Protein AF-K1YED8-F1 (afdb_monomer)

Solvent-accessible surface area (backbone atoms only — not comparable to full-atom values): 31603 Å² total; per-residue (Å²): 106,69,65,33,80,76,49,30,56,88,67,74,47,59,86,47,102,74,36,35,54,71,64,34,41,72,78,42,77,84,62,56,74,91,81,47,56,68,68,57,48,33,75,75,48,33,64,81,72,64,52,44,44,28,98,55,40,32,49,66,57,31,37,69,78,35,63,65,38,79,78,62,85,39,56,50,62,61,39,48,60,62,41,36,77,73,42,69,62,90,65,47,43,22,80,55,30,27,37,57,57,31,17,72,75,33,78,90,41,36,87,23,52,59,26,41,63,54,29,49,53,44,33,72,74,45,27,59,83,68,50,49,53,36,18,98,49,27,42,41,63,62,50,33,41,48,33,51,70,39,60,78,68,70,53,60,56,69,60,43,35,74,76,44,24,58,83,71,50,49,54,61,39,100,72,43,35,45,63,58,35,61,77,73,48,92,76,65,89,92,57,56,67,67,64,54,44,68,72,36,33,82,86,65,44,53,50,46,29,97,70,46,30,39,54,54,32,31,64,73,75,41,69,90,51,70,89,84,72,53,49,68,59,48,34,76,76,44,27,66,83,71,49,51,54,41,26,63,72,65,63,67,44,88,47,78,65,38,36,16,36,28,24,34,36,62,70,67,55,72,43,35,37,51,46,22,54,45,26,60,69,63,29,53,41,58,53,54,34,40,22,32,10,34,30,47,50,81,49,83,63,54,62,62,50,50,53,52,48,35,72,73,37,90,49,36,44,76,46,77,42,96,53,69,61,50,66,21,44,15,37,42,54,10,51,68,74,46,84,29,62,25,36,31,54,48,59,42,62,23,34,47,32,52,50,31,66,37,54,51,35,50,46,34,58,75,66,64,47,36,30,38,35,33,13,30,30,31,18,45,82,56,62,54,75,48,70,76,48,82,62,76,68,93,48,72,72,56,49,51,29,27,68,75,60,81,48,37,40,35,33,30,36,70,52,41,60,73,61,63,50,43,49,55,92,22,49,73,21,31,65,51,34,37,50,48,51,43,62,75,70,44,90,32,78,42,68,43,97,45,70,31,24,36,43,53,70,44,88,81,34,65,86,72,32,77,87,62,61,73,61,24,47,51,19,37,33,49,30,45,43,50,54,33,50,78,70,71,45,56,61,51,58,39,74,53,94,50,86,65,29,36,48,72,48,68,62,73,73,86,88,59,73,38,72,48,81,41,82,45,87,68,66,74,85,55,47,62,67,49,50,53,48,49,64,74,64,60,86,62,56,69,52,32,40,40,37,38,46,76,76,86,79,91,73,98,69,66,62,55,72,52,64,63,77,73,80,131

Structure (mmCIF, N/CA/C/O backbone):
data_AF-K1YED8-F1
#
_entry.id   AF-K1YED8-F1
#
loop_
_atom_site.group_PDB
_atom_site.id
_atom_site.type_symbol
_atom_site.label_atom_id
_atom_site.label_alt_id
_atom_site.label_comp_id
_atom_site.label_asym_id
_atom_site.label_entity_id
_atom_site.label_seq_id
_atom_site.pdbx_PDB_ins_code
_atom_site.Cartn_x
_atom_site.Cartn_y
_atom_site.Cartn_z
_atom_site.occupancy
_atom_site.B_iso_or_equiv
_atom_site.auth_seq_id
_atom_site.auth_comp_id
_atom_site.auth_asym_id
_atom_site.auth_atom_id
_atom_site.pdbx_PDB_model_num
ATOM 1 N N . MET A 1 1 ? 35.196 6.756 -33.900 1.00 57.25 1 MET A N 1
ATOM 2 C CA . MET A 1 1 ? 36.137 5.788 -33.299 1.00 57.25 1 MET A CA 1
ATOM 3 C C . MET A 1 1 ? 37.532 6.386 -33.154 1.00 57.25 1 MET A C 1
ATOM 5 O O . MET A 1 1 ? 37.884 6.697 -32.031 1.00 57.25 1 MET A O 1
ATOM 9 N N . ASN A 1 2 ? 38.268 6.666 -34.242 1.00 51.34 2 ASN A N 1
ATOM 10 C CA . ASN A 1 2 ? 39.649 7.184 -34.157 1.00 51.34 2 ASN A CA 1
ATOM 11 C C . ASN A 1 2 ? 39.795 8.437 -33.283 1.00 51.34 2 ASN A C 1
ATOM 13 O O . ASN A 1 2 ? 40.637 8.448 -32.404 1.00 51.34 2 ASN A O 1
ATOM 17 N N . HIS A 1 3 ? 38.916 9.435 -33.428 1.00 66.00 3 HIS A N 1
ATOM 18 C CA . HIS A 1 3 ? 38.972 10.650 -32.602 1.00 66.00 3 HIS A CA 1
ATOM 19 C C . HIS A 1 3 ? 38.776 10.395 -31.092 1.00 66.00 3 HIS A C 1
ATOM 21 O O . HIS A 1 3 ? 39.385 11.071 -30.264 1.00 66.00 3 HIS A O 1
ATOM 27 N N . TYR A 1 4 ? 37.954 9.405 -30.724 1.00 69.19 4 TYR A N 1
ATOM 28 C CA . TYR A 1 4 ? 37.778 9.015 -29.324 1.00 69.19 4 TYR A CA 1
ATOM 29 C C . TYR A 1 4 ? 39.034 8.332 -28.780 1.00 69.19 4 TYR A C 1
ATOM 31 O O . TYR A 1 4 ? 39.532 8.722 -27.731 1.00 69.19 4 TYR A O 1
ATOM 39 N N . LEU A 1 5 ? 39.558 7.364 -29.538 1.00 66.81 5 LEU A N 1
ATOM 40 C CA . LEU A 1 5 ? 40.724 6.564 -29.163 1.00 66.81 5 LEU A CA 1
ATOM 41 C C . LEU A 1 5 ? 42.011 7.392 -29.047 1.00 66.81 5 LEU A C 1
ATOM 43 O O . LEU A 1 5 ? 42.904 7.011 -28.307 1.00 66.81 5 LEU A O 1
ATOM 47 N N . THR A 1 6 ? 42.119 8.511 -29.768 1.00 58.16 6 THR A N 1
ATOM 48 C CA . THR A 1 6 ? 43.320 9.360 -29.744 1.00 58.16 6 THR A CA 1
ATOM 49 C C . THR A 1 6 ? 43.237 10.531 -28.769 1.00 58.16 6 THR A C 1
ATOM 51 O O . THR A 1 6 ? 44.269 11.023 -28.335 1.00 58.16 6 THR A O 1
ATOM 54 N N . ILE A 1 7 ? 42.035 11.063 -28.513 1.00 59.84 7 ILE A N 1
ATOM 55 C CA . ILE A 1 7 ? 41.851 12.336 -27.794 1.00 59.84 7 ILE A CA 1
ATOM 56 C C . ILE A 1 7 ? 40.643 12.271 -26.849 1.00 59.84 7 ILE A C 1
ATOM 58 O O . ILE A 1 7 ? 40.724 12.722 -25.715 1.00 59.84 7 ILE A O 1
ATOM 62 N N . GLY A 1 8 ? 39.510 11.723 -27.296 1.00 62.25 8 GLY A N 1
ATOM 63 C CA . GLY A 1 8 ? 38.253 11.774 -26.538 1.00 62.25 8 GLY A CA 1
ATOM 64 C C . GLY A 1 8 ? 38.294 11.115 -25.155 1.00 62.25 8 GLY A C 1
ATOM 65 O O . GLY A 1 8 ? 37.702 11.664 -24.229 1.00 62.25 8 GLY A O 1
ATOM 66 N N . ASP A 1 9 ? 38.997 9.995 -25.002 1.00 65.69 9 ASP A N 1
ATOM 67 C CA . ASP A 1 9 ? 39.117 9.302 -23.712 1.00 65.69 9 ASP A CA 1
ATOM 68 C C . ASP A 1 9 ? 39.920 10.107 -22.677 1.00 65.69 9 ASP A C 1
ATOM 70 O O . ASP A 1 9 ? 39.480 10.256 -21.541 1.00 65.69 9 ASP A O 1
ATOM 74 N N . ALA A 1 10 ? 41.017 10.747 -23.102 1.00 61.88 10 ALA A N 1
ATOM 75 C CA . ALA A 1 10 ? 41.831 11.628 -22.256 1.00 61.88 10 ALA A CA 1
ATOM 76 C C . ALA A 1 10 ? 41.072 12.881 -21.766 1.00 61.88 10 ALA A C 1
ATOM 78 O O . ALA A 1 10 ? 41.482 13.524 -20.805 1.00 61.88 10 ALA A O 1
ATOM 79 N N . TYR A 1 11 ? 39.954 13.224 -22.416 1.00 63.91 11 TYR A N 1
ATOM 80 C CA . TYR A 1 11 ? 39.030 14.283 -21.994 1.00 63.91 11 TYR A CA 1
ATOM 81 C C . TYR A 1 11 ? 37.753 13.739 -21.337 1.00 63.91 11 TYR A C 1
ATOM 83 O O . TYR A 1 11 ? 36.743 14.445 -21.307 1.00 63.91 11 TYR A O 1
ATOM 91 N N . PHE A 1 12 ? 37.765 12.491 -20.857 1.00 64.81 12 PHE A N 1
ATOM 92 C CA . PHE A 1 12 ? 36.636 11.847 -20.175 1.00 64.81 12 PHE A CA 1
ATOM 93 C C . PHE A 1 12 ? 35.335 11.851 -20.995 1.00 64.81 12 PHE A C 1
ATOM 95 O O . PHE A 1 12 ? 34.230 11.899 -20.451 1.00 64.81 12 PHE A O 1
ATOM 102 N N . ARG A 1 13 ? 35.437 11.848 -22.332 1.00 65.31 13 ARG A N 1
ATOM 103 C CA . ARG A 1 13 ? 34.255 11.828 -23.202 1.00 65.31 13 ARG A CA 1
ATOM 104 C C . ARG A 1 13 ? 33.689 10.417 -23.297 1.00 65.31 13 ARG A C 1
ATOM 106 O O . ARG A 1 13 ? 34.261 9.448 -22.820 1.00 65.31 13 ARG A O 1
ATOM 113 N N . THR A 1 14 ? 32.549 10.308 -23.963 1.00 63.00 14 THR A N 1
ATOM 114 C CA . THR A 1 14 ? 31.890 9.040 -24.276 1.00 63.00 14 THR A CA 1
ATOM 115 C C . THR A 1 14 ? 31.883 8.864 -25.806 1.00 63.00 14 THR A C 1
ATOM 117 O O . THR A 1 14 ? 31.544 9.820 -26.511 1.00 63.00 14 THR A O 1
ATOM 120 N N . PRO A 1 15 ? 32.284 7.704 -26.369 1.00 65.38 15 PRO A N 1
ATOM 121 C CA . PRO A 1 15 ? 32.495 7.519 -27.816 1.00 65.38 15 PRO A CA 1
ATOM 122 C C . PRO A 1 15 ? 31.202 7.574 -28.645 1.00 65.38 15 PRO A C 1
ATOM 124 O O . PRO A 1 15 ? 31.254 7.682 -29.873 1.00 65.38 15 PRO A O 1
ATOM 127 N N . GLY A 1 16 ? 30.050 7.474 -27.983 1.00 67.38 16 GLY A N 1
ATOM 128 C CA . GLY A 1 16 ? 28.713 7.519 -28.558 1.00 67.38 16 GLY A CA 1
ATOM 129 C C . GLY A 1 16 ? 27.698 6.874 -27.608 1.00 67.38 16 GLY A C 1
ATOM 130 O O . GLY A 1 16 ? 28.078 6.419 -26.537 1.00 67.38 16 GLY A O 1
ATOM 131 N N . PRO A 1 17 ? 26.422 6.750 -28.005 1.00 66.25 17 PRO A N 1
ATOM 132 C CA . PRO A 1 17 ? 25.366 6.212 -27.139 1.00 66.25 17 PRO A CA 1
ATOM 133 C C . PRO A 1 17 ? 25.531 4.720 -26.795 1.00 66.25 17 PRO A C 1
ATOM 135 O O . PRO A 1 17 ? 24.697 4.155 -26.106 1.00 66.25 17 PRO A O 1
ATOM 138 N N . LEU A 1 18 ? 26.554 4.049 -27.332 1.00 68.56 18 LEU A N 1
ATOM 139 C CA . LEU A 1 18 ? 26.687 2.591 -27.275 1.00 68.56 18 LEU A CA 1
ATOM 140 C C . LEU A 1 18 ? 27.621 2.110 -26.185 1.00 68.56 18 LEU A C 1
ATOM 142 O O . LEU A 1 18 ? 27.596 0.931 -25.856 1.00 68.56 18 LEU A O 1
ATOM 146 N N . PHE A 1 19 ? 28.428 3.007 -25.644 1.00 79.19 19 PHE A N 1
ATOM 147 C CA . PHE A 1 19 ? 29.375 2.708 -24.595 1.00 79.19 19 PHE A CA 1
ATOM 148 C C . PHE A 1 19 ? 29.445 3.931 -23.706 1.00 79.19 19 PHE A C 1
ATOM 150 O O . PHE A 1 19 ? 29.754 4.990 -24.231 1.00 79.19 19 PHE A O 1
ATOM 157 N N . ASP A 1 20 ? 29.138 3.784 -22.424 1.00 81.12 20 ASP A N 1
ATOM 158 C CA . ASP A 1 20 ? 29.258 4.808 -21.395 1.00 81.12 20 ASP A CA 1
ATOM 159 C C . ASP A 1 20 ? 30.537 4.531 -20.603 1.00 81.12 20 ASP A C 1
ATOM 161 O O . ASP A 1 20 ? 30.646 3.513 -19.916 1.00 81.12 20 ASP A O 1
ATOM 165 N N . ARG A 1 21 ? 31.517 5.435 -20.729 1.00 83.56 21 ARG A N 1
ATOM 166 C CA . ARG A 1 21 ? 32.835 5.291 -20.098 1.00 83.56 21 ARG A CA 1
ATOM 167 C C . ARG A 1 21 ? 32.713 5.166 -18.583 1.00 83.56 21 ARG A C 1
ATOM 169 O O . ARG A 1 21 ? 33.316 4.273 -17.997 1.00 83.56 21 ARG A O 1
ATOM 176 N N . ASN A 1 22 ? 31.945 6.059 -17.964 1.00 80.12 22 ASN A N 1
ATOM 177 C CA . ASN A 1 22 ? 31.861 6.148 -16.513 1.00 80.12 22 ASN A CA 1
ATOM 178 C C . ASN A 1 22 ? 31.149 4.921 -15.959 1.00 80.12 22 ASN A C 1
ATOM 180 O O . ASN A 1 22 ? 31.657 4.289 -15.041 1.00 80.12 22 ASN A O 1
ATOM 184 N N . TYR A 1 23 ? 30.024 4.529 -16.554 1.00 81.88 23 TYR A N 1
ATOM 185 C CA . TYR A 1 23 ? 29.321 3.316 -16.146 1.00 81.88 23 TYR A CA 1
ATOM 186 C C . TYR A 1 23 ? 30.180 2.055 -16.306 1.00 81.88 23 TYR A C 1
ATOM 188 O O . TYR A 1 23 ? 30.166 1.172 -15.449 1.00 81.88 23 TYR A O 1
ATOM 196 N N . TYR A 1 24 ? 30.940 1.958 -17.400 1.00 84.50 24 TYR A N 1
ATOM 197 C CA . TYR A 1 24 ? 31.796 0.804 -17.634 1.00 84.50 24 TYR A CA 1
ATOM 198 C C . TYR A 1 24 ? 32.896 0.676 -16.576 1.00 84.50 24 TYR A C 1
ATOM 200 O O . TYR A 1 24 ? 33.102 -0.410 -16.044 1.00 84.50 24 TYR A O 1
ATOM 208 N N . LEU A 1 25 ? 33.548 1.783 -16.217 1.00 84.31 25 LEU A N 1
ATOM 209 C CA . LEU A 1 25 ? 34.614 1.798 -15.211 1.00 84.31 25 LEU A CA 1
ATOM 210 C C . LEU A 1 25 ? 34.145 1.364 -13.822 1.00 84.31 25 LEU A C 1
ATOM 212 O O . LEU A 1 25 ? 34.879 0.683 -13.118 1.00 84.31 25 LEU A O 1
ATOM 216 N N . HIS A 1 26 ? 32.897 1.652 -13.453 1.00 81.38 26 HIS A N 1
ATOM 217 C CA . HIS A 1 26 ? 32.348 1.169 -12.184 1.00 81.38 26 HIS A CA 1
ATOM 218 C C . HIS A 1 26 ? 32.201 -0.359 -12.123 1.00 81.38 26 HIS A C 1
ATOM 220 O O . HIS A 1 26 ? 32.142 -0.916 -11.033 1.00 81.38 26 HIS A O 1
ATOM 226 N N . GLN A 1 27 ? 32.162 -1.049 -13.269 1.00 81.06 27 GLN A N 1
ATOM 227 C CA . GLN A 1 27 ? 32.156 -2.515 -13.317 1.00 81.06 27 GLN A CA 1
ATOM 228 C C . GLN A 1 27 ? 33.568 -3.122 -13.278 1.00 81.06 27 GLN A C 1
ATOM 230 O O . GLN A 1 27 ? 33.704 -4.325 -13.067 1.00 81.06 27 GLN A O 1
ATOM 235 N N . VAL A 1 28 ? 34.611 -2.319 -13.514 1.00 84.38 28 VAL A N 1
ATOM 236 C CA . VAL A 1 28 ? 36.022 -2.738 -13.529 1.00 84.38 28 VAL A CA 1
ATOM 237 C C . VAL A 1 28 ? 36.882 -1.711 -12.781 1.00 84.38 28 VAL A C 1
ATOM 239 O O . VAL A 1 28 ? 37.691 -1.024 -13.403 1.00 84.38 28 VAL A O 1
ATOM 242 N N . PRO A 1 29 ? 36.720 -1.595 -11.447 1.00 79.25 29 PRO A N 1
ATOM 243 C CA . PRO A 1 29 ? 37.412 -0.577 -10.650 1.00 79.25 29 PRO A CA 1
ATOM 244 C C . PRO A 1 29 ? 38.942 -0.718 -10.670 1.00 79.25 29 PRO A C 1
ATOM 246 O O . PRO A 1 29 ? 39.643 0.252 -10.401 1.00 79.25 29 PRO A O 1
ATOM 249 N N . ASP A 1 30 ? 39.455 -1.900 -11.020 1.00 82.56 30 ASP A N 1
ATOM 250 C CA . ASP A 1 30 ? 40.889 -2.198 -11.089 1.00 82.56 30 ASP A CA 1
ATOM 251 C C . ASP A 1 30 ? 41.532 -1.853 -12.450 1.00 82.56 30 ASP A C 1
ATOM 253 O O . ASP A 1 30 ? 42.716 -2.123 -12.655 1.00 82.56 30 ASP A O 1
ATOM 257 N N . LEU A 1 31 ? 40.776 -1.302 -13.412 1.00 82.69 31 LEU A N 1
ATOM 258 C CA . LEU A 1 31 ? 41.320 -0.918 -14.718 1.00 82.69 31 LEU A CA 1
ATOM 259 C C . LEU A 1 31 ? 42.222 0.320 -14.578 1.00 82.69 31 LEU A C 1
ATOM 261 O O . LEU A 1 31 ? 41.756 1.385 -14.176 1.00 82.69 31 LEU A O 1
ATOM 265 N N . ASP A 1 32 ? 43.498 0.206 -14.958 1.00 77.38 32 ASP A N 1
ATOM 266 C CA . ASP A 1 32 ? 44.422 1.345 -14.958 1.00 77.38 32 ASP A CA 1
ATOM 267 C C . ASP A 1 32 ? 44.107 2.294 -16.123 1.00 77.38 32 ASP A C 1
ATOM 269 O O . ASP A 1 32 ? 44.599 2.141 -17.242 1.00 77.38 32 ASP A O 1
ATOM 273 N N . GLU A 1 33 ? 43.291 3.313 -15.849 1.00 69.06 33 GLU A N 1
ATOM 274 C CA . GLU A 1 33 ? 42.874 4.330 -16.824 1.00 69.06 33 GLU A CA 1
ATOM 275 C C . GLU A 1 33 ? 44.040 5.134 -17.428 1.00 69.06 33 GLU A C 1
ATOM 277 O O . GLU A 1 33 ? 43.848 5.836 -18.423 1.00 69.06 33 GLU A O 1
ATOM 282 N N . THR A 1 34 ? 45.240 5.071 -16.838 1.00 61.44 34 THR A N 1
ATOM 283 C CA . THR A 1 34 ? 46.428 5.756 -17.367 1.00 61.44 34 THR A CA 1
ATOM 284 C C . THR A 1 34 ? 47.130 4.957 -18.464 1.00 61.44 34 THR A C 1
ATOM 286 O O . THR A 1 34 ? 47.861 5.540 -19.271 1.00 61.44 34 THR A O 1
ATOM 289 N N . LEU A 1 35 ? 46.880 3.646 -18.527 1.00 61.22 35 LEU A N 1
ATOM 290 C CA . LEU A 1 35 ? 47.499 2.717 -19.474 1.00 61.22 35 LEU A CA 1
ATOM 291 C C . LEU A 1 35 ? 46.484 2.099 -20.445 1.00 61.22 35 LEU A C 1
ATOM 293 O O . LEU A 1 35 ? 46.821 1.883 -21.612 1.00 61.22 35 LEU A O 1
ATOM 297 N N . ASP A 1 36 ? 45.244 1.873 -20.005 1.00 74.19 36 ASP A N 1
ATOM 298 C CA . ASP A 1 36 ? 44.235 1.119 -20.746 1.00 74.19 36 ASP A CA 1
ATOM 299 C C . ASP A 1 36 ? 42.986 1.949 -21.083 1.00 74.19 36 ASP A C 1
ATOM 301 O O . ASP A 1 36 ? 42.290 2.486 -20.222 1.00 74.19 36 ASP A O 1
ATOM 305 N N . ASN A 1 37 ? 42.641 2.001 -22.376 1.00 82.88 37 ASN A N 1
ATOM 306 C CA . ASN A 1 37 ? 41.421 2.661 -22.842 1.00 82.88 37 ASN A CA 1
ATOM 307 C C . ASN A 1 37 ? 40.177 1.795 -22.528 1.00 82.88 37 ASN A C 1
ATOM 309 O O . ASN A 1 37 ? 40.087 0.669 -23.037 1.00 82.88 37 ASN A O 1
ATOM 313 N N . PRO A 1 38 ? 39.157 2.311 -21.812 1.00 84.50 38 PRO A N 1
ATOM 314 C CA . PRO A 1 38 ? 37.995 1.520 -21.389 1.00 84.50 38 PRO A CA 1
ATOM 315 C C . PRO A 1 38 ? 37.193 0.903 -22.545 1.00 84.50 38 PRO A C 1
ATOM 317 O O . PRO A 1 38 ? 36.730 -0.235 -22.453 1.00 84.50 38 PRO A O 1
ATOM 320 N N . LEU A 1 39 ? 37.062 1.614 -23.672 1.00 83.81 39 LEU A N 1
ATOM 321 C CA . LEU A 1 39 ? 36.384 1.089 -24.861 1.00 83.81 39 LEU A CA 1
ATOM 322 C C . LEU A 1 39 ? 37.198 -0.039 -25.510 1.00 83.81 39 LEU A C 1
ATOM 324 O O . LEU A 1 39 ? 36.620 -1.011 -25.998 1.00 83.81 39 LEU A O 1
ATOM 328 N N . VAL A 1 40 ? 38.529 0.074 -25.531 1.00 83.62 40 VAL A N 1
ATOM 329 C CA . VAL A 1 40 ? 39.405 -0.987 -26.049 1.00 83.62 40 VAL A CA 1
ATOM 330 C C . VAL A 1 40 ? 39.310 -2.220 -25.161 1.00 83.62 40 VAL A C 1
ATOM 332 O O . VAL A 1 40 ? 39.059 -3.299 -25.694 1.00 83.62 40 VAL A O 1
ATOM 335 N N . HIS A 1 41 ? 39.409 -2.053 -23.838 1.00 87.81 41 HIS A N 1
ATOM 336 C CA . HIS A 1 41 ? 39.241 -3.139 -22.871 1.00 87.81 41 HIS A CA 1
ATOM 337 C C . HIS A 1 41 ? 37.886 -3.842 -23.038 1.00 87.81 41 HIS A C 1
ATOM 339 O O . HIS A 1 41 ? 37.801 -5.073 -23.053 1.00 87.81 41 HIS A O 1
ATOM 345 N N . TYR A 1 42 ? 36.815 -3.074 -23.250 1.00 86.06 42 TYR A N 1
ATOM 346 C CA . TYR A 1 42 ? 35.503 -3.642 -23.530 1.00 86.06 42 TYR A CA 1
ATOM 347 C C . TYR A 1 42 ? 35.485 -4.516 -24.790 1.00 86.06 42 TYR A C 1
ATOM 349 O O . TYR A 1 42 ? 34.976 -5.639 -24.774 1.00 86.06 42 TYR A O 1
ATOM 357 N N . LEU A 1 43 ? 36.041 -4.011 -25.894 1.00 83.81 43 LEU A N 1
ATOM 358 C CA . LEU A 1 43 ? 36.055 -4.703 -27.182 1.00 83.81 43 LEU A CA 1
ATOM 359 C C . LEU A 1 43 ? 36.996 -5.920 -27.200 1.00 83.81 43 LEU A C 1
ATOM 361 O O . LEU A 1 43 ? 36.736 -6.873 -27.943 1.00 83.81 43 LEU A O 1
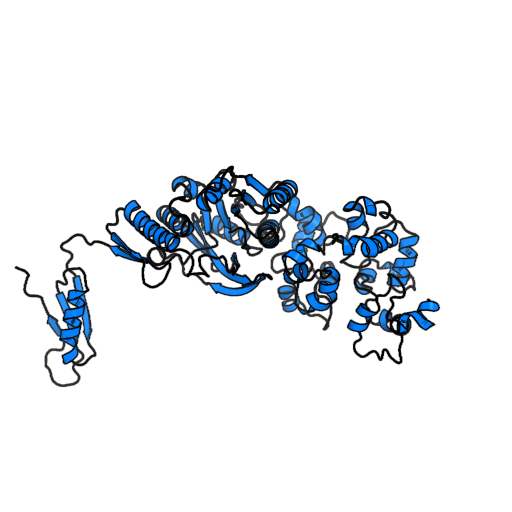ATOM 365 N N . SER A 1 44 ? 38.079 -5.912 -26.424 1.00 84.00 44 SER A N 1
ATOM 366 C CA . SER A 1 44 ? 39.023 -7.032 -26.345 1.00 84.00 44 SER A CA 1
ATOM 367 C C . SER A 1 44 ? 38.560 -8.116 -25.372 1.00 84.00 44 SER A C 1
ATOM 369 O O . SER A 1 44 ? 38.571 -9.289 -25.745 1.00 84.00 44 SER A O 1
ATOM 371 N N . SER A 1 45 ? 38.094 -7.727 -24.184 1.00 83.12 45 SER A N 1
ATOM 372 C CA . SER A 1 45 ? 37.839 -8.642 -23.064 1.00 83.12 45 SER A CA 1
ATOM 373 C C . SER A 1 45 ? 36.436 -8.477 -22.482 1.00 83.12 45 SER A C 1
ATOM 375 O O . SER A 1 45 ? 35.692 -9.452 -22.375 1.00 83.12 45 SER A O 1
ATOM 377 N N . GLY A 1 46 ? 36.029 -7.246 -22.158 1.00 83.62 46 GLY A N 1
ATOM 378 C CA . GLY A 1 46 ? 34.829 -6.993 -21.356 1.00 83.62 46 GLY A CA 1
ATOM 379 C C . GLY A 1 46 ? 33.528 -7.552 -21.934 1.00 83.62 46 GLY A C 1
ATOM 380 O O . GLY A 1 46 ? 32.719 -8.114 -21.197 1.00 83.62 46 GLY A O 1
ATOM 381 N N . ARG A 1 47 ? 33.343 -7.483 -23.257 1.00 80.88 47 ARG A N 1
ATOM 382 C CA . ARG A 1 47 ? 32.158 -8.039 -23.935 1.00 80.88 47 ARG A CA 1
ATOM 383 C C . ARG A 1 47 ? 32.039 -9.562 -23.844 1.00 80.88 47 ARG A C 1
ATOM 385 O O . ARG A 1 47 ? 30.945 -10.086 -24.019 1.00 80.88 47 ARG A O 1
ATOM 392 N N . TYR A 1 48 ? 33.143 -10.265 -23.592 1.00 77.88 48 TYR A N 1
ATOM 393 C CA . TYR A 1 48 ? 33.164 -11.718 -23.393 1.00 77.88 48 TYR A CA 1
ATOM 394 C C . TYR A 1 48 ? 33.035 -12.107 -21.916 1.00 77.88 48 TYR A C 1
ATOM 396 O O . TYR A 1 48 ? 32.756 -13.260 -21.611 1.00 77.88 48 TYR A O 1
ATOM 404 N N . MET A 1 49 ? 33.200 -11.141 -21.009 1.00 78.69 49 MET A N 1
ATOM 405 C CA . MET A 1 49 ? 33.034 -11.302 -19.561 1.00 78.69 49 MET A CA 1
ATOM 406 C C . MET A 1 49 ? 31.605 -10.978 -19.090 1.00 78.69 49 MET A C 1
ATOM 408 O O . MET A 1 49 ? 31.341 -10.990 -17.893 1.00 78.69 49 MET A O 1
ATOM 412 N N . GLY A 1 50 ? 30.687 -10.664 -20.014 1.00 75.62 50 GLY A N 1
ATOM 413 C CA . GLY A 1 50 ? 29.307 -10.277 -19.693 1.00 75.62 50 GLY A CA 1
ATOM 414 C C . GLY A 1 50 ? 29.159 -8.840 -19.180 1.00 75.62 50 GLY A C 1
ATOM 415 O O . GLY A 1 50 ? 28.078 -8.459 -18.737 1.00 75.62 50 GLY A O 1
ATOM 416 N N . LEU A 1 51 ? 30.217 -8.020 -19.253 1.00 83.12 51 LEU A N 1
ATOM 417 C CA . LEU A 1 51 ? 30.157 -6.627 -18.811 1.00 83.12 51 LEU A CA 1
ATOM 418 C C . LEU A 1 51 ? 29.236 -5.806 -19.721 1.00 83.12 51 LEU A C 1
ATOM 420 O O . LEU A 1 51 ? 29.193 -5.988 -20.945 1.00 83.12 51 LEU A O 1
ATOM 424 N N . ARG A 1 52 ? 28.508 -4.864 -19.121 1.00 85.94 52 ARG A N 1
ATOM 425 C CA . ARG A 1 52 ? 27.561 -4.006 -19.832 1.00 85.94 52 ARG A CA 1
ATOM 426 C C . ARG A 1 52 ? 28.283 -2.772 -20.378 1.00 85.94 52 ARG A C 1
ATOM 428 O O . ARG A 1 52 ? 28.963 -2.085 -19.620 1.00 85.94 52 ARG A O 1
ATOM 435 N N . PRO A 1 53 ? 28.134 -2.438 -21.670 1.00 84.12 53 PRO A N 1
ATOM 436 C CA . PRO A 1 53 ? 28.816 -1.285 -22.256 1.00 84.12 53 PRO A CA 1
ATOM 437 C C . PRO A 1 53 ? 28.203 0.045 -21.790 1.00 84.12 53 PRO A C 1
ATOM 439 O O . PRO A 1 53 ? 28.858 1.074 -21.836 1.00 84.12 53 PRO A O 1
ATOM 442 N N . ASN A 1 54 ? 26.926 0.039 -21.405 1.00 80.31 54 ASN A N 1
ATOM 443 C CA . ASN A 1 54 ? 26.156 1.162 -20.888 1.00 80.31 54 ASN A CA 1
ATOM 444 C C . ASN A 1 54 ? 24.964 0.610 -20.087 1.00 80.31 54 ASN A C 1
ATOM 446 O O . ASN A 1 54 ? 24.675 -0.586 -20.142 1.00 80.31 54 ASN A O 1
ATOM 450 N N . LEU A 1 55 ? 24.252 1.495 -19.395 1.00 76.69 55 LEU A N 1
ATOM 451 C CA . LEU A 1 55 ? 23.162 1.172 -18.464 1.00 76.69 55 LEU A CA 1
ATOM 452 C C . LEU A 1 55 ? 22.017 0.355 -19.080 1.00 76.69 55 LEU A C 1
ATOM 454 O O . LEU A 1 55 ? 21.362 -0.433 -18.408 1.00 76.69 55 LEU A O 1
ATOM 458 N N . LEU A 1 56 ? 21.745 0.557 -20.366 1.00 77.31 56 LEU A N 1
ATOM 459 C CA . LEU A 1 56 ? 20.515 0.105 -21.014 1.00 77.31 56 LEU A CA 1
ATOM 460 C C . LEU A 1 56 ? 20.727 -1.039 -22.004 1.00 77.31 56 LEU A C 1
ATOM 462 O O . LEU A 1 56 ? 19.773 -1.448 -22.672 1.00 77.31 56 LEU A O 1
ATOM 466 N N . VAL A 1 57 ? 21.951 -1.549 -22.109 1.00 83.19 57 VAL A N 1
ATOM 467 C CA . VAL A 1 57 ? 22.289 -2.704 -22.937 1.00 83.19 57 VAL A CA 1
ATOM 468 C C . VAL A 1 57 ? 22.791 -3.815 -22.026 1.00 83.19 57 VAL A C 1
ATOM 470 O O . VAL A 1 57 ? 23.852 -3.699 -21.421 1.00 83.19 57 VAL A O 1
ATOM 473 N N . ASP A 1 58 ? 22.023 -4.898 -21.955 1.00 85.94 58 ASP A N 1
ATOM 474 C CA . ASP A 1 58 ? 22.336 -6.094 -21.177 1.00 85.94 58 ASP A CA 1
ATOM 475 C C . ASP A 1 58 ? 22.606 -7.260 -22.150 1.00 85.94 58 ASP A C 1
ATOM 477 O O . ASP A 1 58 ? 21.656 -7.812 -22.717 1.00 85.94 58 ASP A O 1
ATOM 481 N N . PRO A 1 59 ? 23.884 -7.622 -22.396 1.00 84.81 59 PRO A N 1
ATOM 482 C CA . PRO A 1 59 ? 24.245 -8.693 -23.324 1.00 84.81 59 PRO A CA 1
ATOM 483 C C . PRO A 1 59 ? 23.642 -10.056 -22.963 1.00 84.81 59 PRO A C 1
ATOM 485 O O . PRO A 1 59 ? 23.239 -10.792 -23.869 1.00 84.81 59 PRO A O 1
ATOM 488 N N . ASP A 1 60 ? 23.544 -10.374 -21.671 1.00 83.62 60 ASP A N 1
ATOM 489 C CA . ASP A 1 60 ? 23.010 -11.649 -21.184 1.00 83.62 60 ASP A CA 1
ATOM 490 C C . ASP A 1 60 ? 21.498 -11.713 -21.431 1.00 83.62 60 ASP A C 1
ATOM 492 O O . ASP A 1 60 ? 20.990 -12.675 -22.011 1.00 83.62 60 ASP A O 1
ATOM 496 N N . TYR A 1 61 ? 20.773 -10.650 -21.069 1.00 84.56 61 TYR A N 1
ATOM 497 C CA . TYR A 1 61 ? 19.341 -10.532 -21.355 1.00 84.56 61 TYR A CA 1
ATOM 498 C C . TYR A 1 61 ? 19.050 -10.549 -22.861 1.00 84.56 61 TYR A C 1
ATOM 500 O O . TYR A 1 61 ? 18.123 -11.225 -23.318 1.00 84.56 61 TYR A O 1
ATOM 508 N N . TYR A 1 62 ? 19.834 -9.810 -23.652 1.00 85.19 62 TYR A N 1
ATOM 509 C CA . TYR A 1 62 ? 19.626 -9.730 -25.093 1.00 85.19 62 TYR A CA 1
ATOM 510 C C . TYR A 1 62 ? 19.853 -11.086 -25.765 1.00 85.19 62 TYR A C 1
ATOM 512 O O . TYR A 1 62 ? 19.058 -11.479 -26.614 1.00 85.19 62 TYR A O 1
ATOM 520 N N . SER A 1 63 ? 20.888 -11.825 -25.356 1.00 85.06 63 SER A N 1
ATOM 521 C CA . SER A 1 63 ? 21.172 -13.170 -25.875 1.00 85.06 63 SER A CA 1
ATOM 522 C C . SER A 1 63 ? 20.072 -14.168 -25.526 1.00 85.06 63 SER A C 1
ATOM 524 O O . SER A 1 63 ? 19.702 -14.984 -26.366 1.00 85.06 63 SER A O 1
ATOM 526 N N . LEU A 1 64 ? 19.522 -14.078 -24.312 1.00 80.19 64 LEU A N 1
ATOM 527 C CA . LEU A 1 64 ? 18.428 -14.939 -23.870 1.00 80.19 64 LEU A CA 1
ATOM 528 C C . LEU A 1 64 ? 17.140 -14.692 -24.666 1.00 80.19 64 LEU A C 1
ATOM 530 O O . LEU A 1 64 ? 16.479 -15.633 -25.094 1.00 80.19 64 LEU A O 1
ATOM 534 N N . THR A 1 65 ? 16.786 -13.423 -24.867 1.00 79.12 65 THR A N 1
ATOM 535 C CA . THR A 1 65 ? 15.559 -13.028 -25.580 1.00 79.12 65 THR A CA 1
ATOM 536 C C . THR A 1 65 ? 15.687 -13.108 -27.101 1.00 79.12 65 THR A C 1
ATOM 538 O O . THR A 1 65 ? 14.681 -13.062 -27.804 1.00 79.12 65 THR A O 1
ATOM 541 N N . HIS A 1 66 ? 16.912 -13.260 -27.612 1.00 81.94 66 HIS A N 1
ATOM 542 C CA . HIS A 1 66 ? 17.209 -13.393 -29.036 1.00 81.94 66 HIS A CA 1
ATOM 543 C C . HIS A 1 66 ? 18.172 -14.568 -29.275 1.00 81.94 66 HIS A C 1
ATOM 545 O O . HIS A 1 66 ? 19.347 -14.345 -29.598 1.00 81.94 66 HIS A O 1
ATOM 551 N N . PRO A 1 67 ? 17.704 -15.829 -29.153 1.00 83.00 67 PRO A N 1
ATOM 552 C CA . PRO A 1 67 ? 18.546 -17.018 -29.307 1.00 83.00 67 PRO A CA 1
ATOM 553 C C . PRO A 1 67 ? 19.285 -17.081 -30.650 1.00 83.00 67 PRO A C 1
ATOM 555 O O . PRO A 1 67 ? 20.339 -17.709 -30.764 1.00 83.00 67 PRO A O 1
ATOM 558 N N . GLU A 1 68 ? 18.788 -16.386 -31.681 1.00 84.69 68 GLU A N 1
ATOM 559 C CA . GLU A 1 68 ? 19.453 -16.299 -32.977 1.00 84.69 68 GLU A CA 1
ATOM 560 C C . GLU A 1 68 ? 20.838 -15.628 -32.911 1.00 84.69 68 GLU A C 1
ATOM 562 O O . GLU A 1 68 ? 21.653 -15.845 -33.815 1.00 84.69 68 GLU A O 1
ATOM 567 N N . VAL A 1 69 ? 21.144 -14.870 -31.845 1.00 84.31 69 VAL A N 1
ATOM 568 C CA . VAL A 1 69 ? 22.476 -14.293 -31.584 1.00 84.31 69 VAL A CA 1
ATOM 569 C C . VAL A 1 69 ? 23.547 -15.381 -31.634 1.00 84.31 69 VAL A C 1
ATOM 571 O O . VAL A 1 69 ? 24.552 -15.193 -32.326 1.00 84.31 69 VAL A O 1
ATOM 574 N N . ALA A 1 70 ? 23.295 -16.540 -31.014 1.00 81.12 70 ALA A N 1
ATOM 575 C CA . ALA A 1 70 ? 24.234 -17.663 -30.960 1.00 81.12 70 ALA A CA 1
ATOM 576 C C . ALA A 1 70 ? 24.630 -18.169 -32.360 1.00 81.12 70 ALA A C 1
ATOM 578 O O . ALA A 1 70 ? 25.771 -18.558 -32.597 1.00 81.12 70 ALA A O 1
ATOM 579 N N . SER A 1 71 ? 23.707 -18.096 -33.323 1.00 83.94 71 SER A N 1
ATOM 580 C CA . SER A 1 71 ? 23.938 -18.512 -34.713 1.00 83.94 71 SER A CA 1
ATOM 581 C C . SER A 1 71 ? 24.570 -17.424 -35.599 1.00 83.94 71 SER A C 1
ATOM 583 O O . SER A 1 71 ? 25.019 -17.699 -36.712 1.00 83.94 71 SER A O 1
ATOM 585 N N . SER A 1 72 ? 24.620 -16.172 -35.128 1.00 80.94 72 SER A N 1
ATOM 586 C CA . SER A 1 72 ? 24.932 -14.999 -35.955 1.00 80.94 72 SER A CA 1
ATOM 587 C C . SER A 1 72 ? 26.426 -14.690 -36.120 1.00 80.94 72 SER A C 1
ATOM 589 O O . SER A 1 72 ? 26.778 -13.845 -36.948 1.00 80.94 72 SER A O 1
ATOM 591 N N . LYS A 1 73 ? 27.297 -15.350 -35.337 1.00 81.56 73 LYS A N 1
ATOM 592 C CA . LYS A 1 73 ? 28.733 -15.032 -35.159 1.00 81.56 73 LYS A CA 1
ATOM 593 C C . LYS A 1 73 ? 29.019 -13.598 -34.676 1.00 81.56 73 LYS A C 1
ATOM 595 O O . LYS A 1 73 ? 30.174 -13.179 -34.673 1.00 81.56 73 LYS A O 1
ATOM 600 N N . LEU A 1 74 ? 27.992 -12.828 -34.318 1.00 81.44 74 LEU A N 1
ATOM 601 C CA . LEU A 1 74 ? 28.119 -11.481 -33.770 1.00 81.44 74 LEU A CA 1
ATOM 602 C C . LEU A 1 74 ? 27.979 -11.547 -32.255 1.00 81.44 74 LEU A C 1
ATOM 604 O O . LEU A 1 74 ? 27.173 -12.322 -31.746 1.00 81.44 74 LEU A O 1
ATOM 608 N N . ASP A 1 75 ? 28.712 -10.685 -31.554 1.00 81.38 75 ASP A N 1
ATOM 609 C CA . ASP A 1 75 ? 28.416 -10.426 -30.149 1.00 81.38 75 ASP A CA 1
ATOM 610 C C . ASP A 1 75 ? 27.015 -9.780 -30.005 1.00 81.38 75 ASP A C 1
ATOM 612 O O . ASP A 1 75 ? 26.506 -9.191 -30.971 1.00 81.38 75 ASP A O 1
ATOM 616 N N . PRO A 1 76 ? 26.375 -9.878 -28.826 1.00 81.50 76 PRO A N 1
ATOM 617 C CA . PRO A 1 76 ? 24.993 -9.433 -28.607 1.00 81.50 76 PRO A CA 1
ATOM 618 C C . PRO A 1 76 ? 24.734 -7.981 -29.033 1.00 81.50 76 PRO A C 1
ATOM 620 O O . PRO A 1 76 ? 23.709 -7.674 -29.644 1.00 81.50 76 PRO A O 1
ATOM 623 N N . ILE A 1 77 ? 25.698 -7.091 -28.800 1.00 79.06 77 ILE A N 1
ATOM 624 C CA . ILE A 1 77 ? 25.605 -5.665 -29.129 1.00 79.06 77 ILE A CA 1
ATOM 625 C C . ILE A 1 77 ? 25.697 -5.471 -30.633 1.00 79.06 77 ILE A C 1
ATOM 627 O O . ILE A 1 77 ? 24.825 -4.850 -31.243 1.00 79.06 77 ILE A O 1
ATOM 631 N N . SER A 1 78 ? 26.728 -6.038 -31.258 1.00 79.31 78 SER A N 1
ATOM 632 C CA . SER A 1 78 ? 26.896 -6.009 -32.710 1.00 79.31 78 SER A CA 1
ATOM 633 C C . SER A 1 78 ? 25.672 -6.592 -33.424 1.00 79.31 78 SER A C 1
ATOM 635 O O . SER A 1 78 ? 25.240 -6.072 -34.460 1.00 79.31 78 SER A O 1
ATOM 637 N N . HIS A 1 79 ? 25.077 -7.644 -32.854 1.00 82.94 79 HIS A N 1
ATOM 638 C CA . HIS A 1 79 ? 23.837 -8.232 -33.339 1.00 82.94 79 HIS A CA 1
ATOM 639 C C . HIS A 1 79 ? 22.659 -7.258 -33.217 1.00 82.94 79 HIS A C 1
ATOM 641 O O . HIS A 1 79 ? 21.983 -7.015 -34.222 1.00 82.94 79 HIS A O 1
ATOM 647 N N . PHE A 1 80 ? 22.448 -6.657 -32.040 1.00 80.44 80 PHE A N 1
ATOM 648 C CA . PHE A 1 80 ? 21.445 -5.613 -31.816 1.00 80.44 80 PHE A CA 1
ATOM 649 C C . PHE A 1 80 ? 21.563 -4.490 -32.847 1.00 80.44 80 PHE A C 1
ATOM 651 O O . PHE A 1 80 ? 20.612 -4.233 -33.581 1.00 80.44 80 PHE A O 1
ATOM 658 N N . PHE A 1 81 ? 22.744 -3.903 -33.040 1.00 76.62 81 PHE A N 1
ATOM 659 C CA . PHE A 1 81 ? 22.906 -2.813 -34.008 1.00 76.62 81 PHE A CA 1
ATOM 660 C C . PHE A 1 81 ? 22.628 -3.223 -35.449 1.00 76.62 81 PHE A C 1
ATOM 662 O O . PHE A 1 81 ? 21.931 -2.518 -36.186 1.00 76.62 81 PHE A O 1
ATOM 669 N N . LYS A 1 82 ? 23.184 -4.357 -35.884 1.00 79.00 82 LYS A N 1
ATOM 670 C CA . LYS A 1 82 ? 23.087 -4.777 -37.285 1.00 79.00 82 LYS A CA 1
ATOM 671 C C . LYS A 1 82 ? 21.676 -5.230 -37.649 1.00 79.00 82 LYS A C 1
ATOM 673 O O . LYS A 1 82 ? 21.260 -5.032 -38.793 1.00 79.00 82 LYS A O 1
ATOM 678 N N . LYS A 1 83 ? 20.955 -5.853 -36.713 1.00 78.31 83 LYS A N 1
ATOM 679 C CA . LYS A 1 83 ? 19.606 -6.379 -36.949 1.00 78.31 83 LYS A CA 1
ATOM 680 C C . LYS A 1 83 ? 18.515 -5.356 -36.678 1.00 78.31 83 LYS A C 1
ATOM 682 O O . LYS A 1 83 ? 17.596 -5.301 -37.489 1.00 78.31 83 LYS A O 1
ATOM 687 N N . SER A 1 84 ? 18.644 -4.504 -35.661 1.00 75.50 84 SER A N 1
ATOM 688 C CA . SER A 1 84 ? 17.663 -3.443 -35.382 1.00 75.50 84 SER A CA 1
ATOM 689 C C . SER A 1 84 ? 17.577 -2.397 -36.499 1.00 75.50 84 SER A C 1
ATOM 691 O O . SER A 1 84 ? 16.552 -1.751 -36.643 1.00 75.50 84 SER A O 1
ATOM 693 N N . ARG A 1 85 ? 18.609 -2.266 -37.352 1.00 68.00 85 ARG A N 1
ATOM 694 C CA . ARG A 1 85 ? 18.557 -1.440 -38.579 1.00 68.00 85 ARG A CA 1
ATOM 695 C C . ARG A 1 85 ? 17.898 -2.120 -39.783 1.00 68.00 85 ARG A C 1
ATOM 697 O O . ARG A 1 85 ? 17.574 -1.443 -40.752 1.00 68.00 85 ARG A O 1
ATOM 704 N N . LYS A 1 86 ? 17.808 -3.454 -39.785 1.00 60.28 86 LYS A N 1
ATOM 705 C CA . LYS A 1 86 ? 17.389 -4.252 -40.954 1.00 60.28 86 LYS A CA 1
ATOM 706 C C . LYS A 1 86 ? 16.021 -4.911 -40.787 1.00 60.28 86 LYS A C 1
ATOM 708 O O . LYS A 1 86 ? 15.365 -5.148 -41.792 1.00 60.28 86 LYS A O 1
ATOM 713 N N . ASN A 1 87 ? 15.613 -5.221 -39.558 1.00 56.66 87 ASN A N 1
ATOM 714 C CA . ASN A 1 87 ? 14.352 -5.883 -39.243 1.00 56.66 87 ASN A CA 1
ATOM 715 C C . ASN A 1 87 ? 13.526 -5.019 -38.289 1.00 56.66 87 ASN A C 1
ATOM 717 O O . ASN A 1 87 ? 13.993 -4.681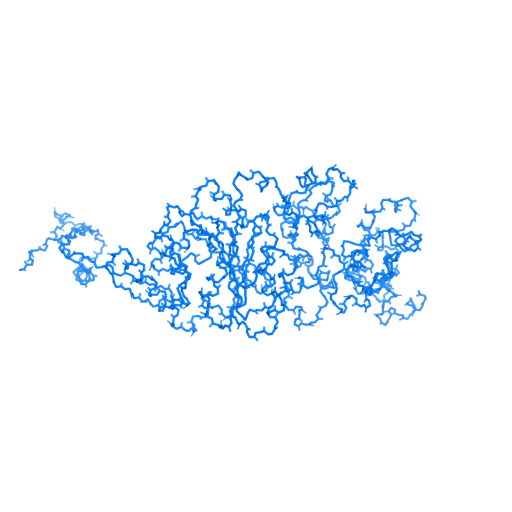 -37.207 1.00 56.66 87 ASN A O 1
ATOM 721 N N . LYS A 1 88 ? 12.277 -4.753 -38.680 1.00 56.00 88 LYS A N 1
ATOM 722 C CA . LYS A 1 88 ? 11.288 -3.904 -37.992 1.00 56.00 88 LYS A CA 1
ATOM 723 C C . LYS A 1 88 ? 10.657 -4.527 -36.732 1.00 56.00 88 LYS A C 1
ATOM 725 O O . LYS A 1 88 ? 9.615 -4.079 -36.272 1.00 56.00 88 LYS A O 1
ATOM 730 N N . TYR A 1 89 ? 11.224 -5.608 -36.199 1.00 55.59 89 TYR A N 1
ATOM 731 C CA . TYR A 1 89 ? 10.636 -6.326 -35.063 1.00 55.59 89 TYR A CA 1
ATOM 732 C C . TYR A 1 89 ? 11.271 -5.885 -33.741 1.00 55.59 89 TYR A C 1
ATOM 734 O O . TYR A 1 89 ? 12.469 -5.608 -33.701 1.00 55.59 89 TYR A O 1
ATOM 742 N N . ASN A 1 90 ? 10.451 -5.822 -32.682 1.00 63.03 90 ASN A N 1
ATOM 743 C CA . ASN A 1 90 ? 10.812 -5.358 -31.339 1.00 63.03 90 ASN A CA 1
ATOM 744 C C . ASN A 1 90 ? 12.083 -6.041 -30.823 1.00 63.03 90 ASN A C 1
ATOM 746 O O . ASN A 1 90 ? 12.085 -7.252 -30.623 1.00 63.03 90 ASN A O 1
ATOM 750 N N . ARG A 1 91 ? 13.145 -5.271 -30.586 1.00 76.38 91 ARG A N 1
ATOM 751 C CA . ARG A 1 91 ? 14.390 -5.764 -29.987 1.00 76.38 91 ARG A CA 1
ATOM 752 C C . ARG A 1 91 ? 14.693 -4.912 -28.765 1.00 76.38 91 ARG A C 1
ATOM 754 O O . ARG A 1 91 ? 15.254 -3.830 -28.900 1.00 76.38 91 ARG A O 1
ATOM 761 N N . SER A 1 92 ? 14.288 -5.370 -27.585 1.00 84.81 92 SER A N 1
ATOM 762 C CA . SER A 1 92 ? 14.630 -4.702 -26.324 1.00 84.81 92 SER A CA 1
ATOM 763 C C . SER A 1 92 ? 16.092 -4.992 -25.965 1.00 84.81 92 SER A C 1
ATOM 765 O O . SER A 1 92 ? 16.433 -6.164 -25.807 1.00 84.81 92 SER A O 1
ATOM 767 N N . PRO A 1 93 ? 16.962 -3.974 -25.826 1.00 84.75 93 PRO A N 1
ATOM 768 C CA . PRO A 1 93 ? 18.373 -4.177 -25.481 1.00 84.75 93 PRO A CA 1
ATOM 769 C C . PRO A 1 93 ? 18.597 -4.551 -24.007 1.00 84.75 93 PRO A C 1
ATOM 771 O O . PRO A 1 93 ? 19.667 -5.038 -23.655 1.00 84.75 93 PRO A O 1
ATOM 774 N N . SER A 1 94 ? 17.605 -4.321 -23.147 1.00 86.88 94 SER A N 1
ATOM 775 C CA . SER A 1 94 ? 17.604 -4.684 -21.727 1.00 86.88 94 SER A CA 1
ATOM 776 C C . SER A 1 94 ? 16.162 -4.777 -21.210 1.00 86.88 94 SER A C 1
ATOM 778 O O . SER A 1 94 ? 15.235 -4.354 -21.912 1.00 86.88 94 SER A O 1
ATOM 780 N N . PRO A 1 95 ? 15.943 -5.267 -19.975 1.00 87.38 95 PRO A N 1
ATOM 781 C CA . PRO A 1 95 ? 14.653 -5.140 -19.299 1.00 87.38 95 PRO A CA 1
ATOM 782 C C . PRO A 1 95 ? 14.169 -3.697 -19.149 1.00 87.38 95 PRO A C 1
ATOM 784 O O . PRO A 1 95 ? 12.969 -3.442 -19.094 1.00 87.38 95 PRO A O 1
ATOM 787 N N . TYR A 1 96 ? 15.117 -2.764 -19.067 1.00 90.69 96 TYR A N 1
ATOM 788 C CA . TYR A 1 96 ? 14.879 -1.396 -18.632 1.00 90.69 96 TYR A CA 1
ATOM 789 C C . TYR A 1 96 ? 14.521 -0.454 -19.781 1.00 90.69 96 TYR A C 1
ATOM 791 O O . TYR A 1 96 ? 14.016 0.629 -19.512 1.00 90.69 96 TYR A O 1
ATOM 799 N N . PHE A 1 97 ? 14.684 -0.867 -21.045 1.00 91.19 97 PHE A N 1
ATOM 800 C CA . PHE A 1 97 ? 14.235 -0.110 -22.217 1.00 91.19 97 PHE A CA 1
ATOM 801 C C . PHE A 1 97 ? 13.488 -1.003 -23.220 1.00 91.19 97 PHE A C 1
ATOM 803 O O . PHE A 1 97 ? 14.052 -1.937 -23.793 1.00 91.19 97 PHE A O 1
ATOM 810 N N . ASP A 1 98 ? 12.214 -0.692 -23.469 1.00 90.25 98 ASP A N 1
ATOM 811 C CA . ASP A 1 98 ? 11.368 -1.368 -24.461 1.00 90.25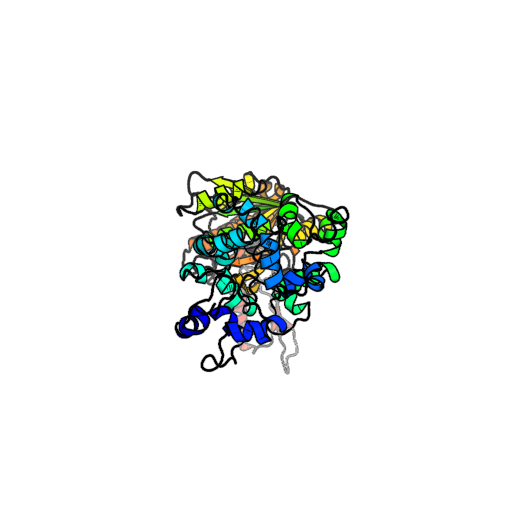 98 ASP A CA 1
ATOM 812 C C . ASP A 1 98 ? 10.967 -0.350 -25.547 1.00 90.25 98 ASP A C 1
ATOM 814 O O . ASP A 1 98 ? 10.104 0.498 -25.301 1.00 90.25 98 ASP A O 1
ATOM 818 N N . PRO A 1 99 ? 11.587 -0.402 -26.747 1.00 89.88 99 PRO A N 1
ATOM 819 C CA . PRO A 1 99 ? 11.342 0.568 -27.812 1.00 89.88 99 PRO A CA 1
ATOM 820 C C . PRO A 1 99 ? 9.864 0.692 -28.192 1.00 89.88 99 PRO A C 1
ATOM 822 O O . PRO A 1 99 ? 9.358 1.798 -28.365 1.00 89.88 99 PRO A O 1
ATOM 825 N N . GLN A 1 100 ? 9.141 -0.428 -28.282 1.00 89.12 100 GLN A N 1
ATOM 826 C CA . GLN A 1 100 ? 7.724 -0.405 -28.643 1.00 89.12 100 GLN A CA 1
ATOM 827 C C . GLN A 1 100 ? 6.847 0.136 -27.522 1.00 89.12 100 GLN A C 1
ATOM 829 O O . GLN A 1 100 ? 5.851 0.807 -27.792 1.00 89.12 100 GLN A O 1
ATOM 834 N N . PHE A 1 101 ? 7.160 -0.179 -26.266 1.00 91.50 101 PHE A N 1
ATOM 835 C CA . PHE A 1 101 ? 6.489 0.446 -25.129 1.00 91.50 101 PHE A CA 1
ATOM 836 C C . PHE A 1 101 ? 6.694 1.965 -25.154 1.00 91.50 101 PHE A C 1
ATOM 838 O O . PHE A 1 101 ? 5.722 2.718 -25.132 1.00 91.50 101 PHE A O 1
ATOM 845 N N . TYR A 1 102 ? 7.946 2.404 -25.281 1.00 93.69 102 TYR A N 1
ATOM 846 C CA . TYR A 1 102 ? 8.321 3.812 -25.260 1.00 93.69 102 TYR A CA 1
ATOM 847 C C . TYR A 1 102 ? 7.667 4.599 -26.407 1.00 93.69 102 TYR A C 1
ATOM 849 O O . TYR A 1 102 ? 7.006 5.608 -26.169 1.00 93.69 102 TYR A O 1
ATOM 857 N N . CYS A 1 103 ? 7.751 4.102 -27.644 1.00 93.38 103 CYS A N 1
ATOM 858 C CA . CYS A 1 103 ? 7.148 4.753 -28.811 1.00 93.38 103 CYS A CA 1
ATOM 859 C C . CYS A 1 103 ? 5.613 4.769 -28.783 1.00 93.38 103 CYS A C 1
ATOM 861 O O . CYS A 1 103 ? 5.016 5.690 -29.331 1.00 93.38 103 CYS A O 1
ATOM 863 N N . ARG A 1 104 ? 4.959 3.777 -28.158 1.00 93.00 104 ARG A N 1
ATOM 864 C CA . ARG A 1 104 ? 3.497 3.794 -27.964 1.00 93.00 104 ARG A CA 1
ATOM 865 C C . ARG A 1 104 ? 3.070 4.799 -26.900 1.00 93.00 104 ARG A C 1
ATOM 867 O O . ARG A 1 104 ? 2.016 5.407 -27.039 1.00 93.00 104 ARG A O 1
ATOM 874 N N . LYS A 1 105 ? 3.869 4.949 -25.841 1.00 93.50 105 LYS A N 1
ATOM 875 C CA . LYS A 1 105 ? 3.567 5.850 -24.726 1.00 93.50 105 LYS A CA 1
ATOM 876 C C . LYS A 1 105 ? 3.822 7.322 -25.071 1.00 93.50 105 LYS A C 1
ATOM 878 O O . LYS A 1 105 ? 3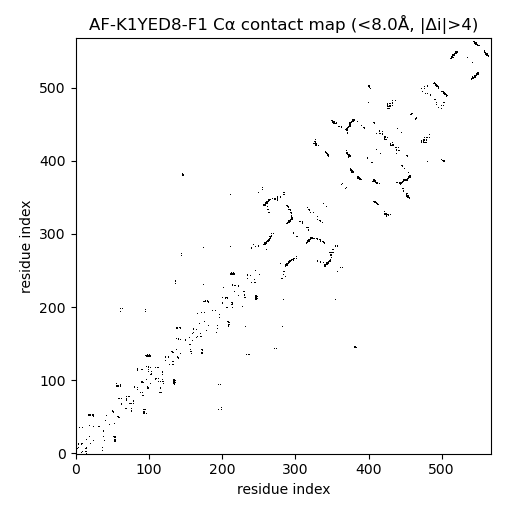.097 8.179 -24.578 1.00 93.50 105 LYS A O 1
ATOM 883 N N . TYR A 1 106 ? 4.816 7.617 -25.912 1.00 95.50 106 TYR A N 1
ATOM 884 C CA . TYR A 1 106 ? 5.252 8.987 -26.206 1.00 95.50 106 TYR A CA 1
ATOM 885 C C . TYR A 1 106 ? 5.058 9.367 -27.686 1.00 95.50 106 TYR A C 1
ATOM 887 O O . TYR A 1 106 ? 5.790 8.861 -28.543 1.00 95.50 106 TYR A O 1
ATOM 895 N N . PRO A 1 107 ? 4.113 10.279 -28.010 1.00 94.75 107 PRO A N 1
ATOM 896 C CA . PRO A 1 107 ? 3.773 10.629 -29.394 1.00 94.75 107 PRO A CA 1
ATOM 897 C C . PRO A 1 107 ? 4.937 11.150 -30.253 1.00 94.75 107 PRO A C 1
ATOM 899 O O . PRO A 1 107 ? 5.044 10.813 -31.428 1.00 94.75 107 PRO A O 1
ATOM 902 N N . ASP A 1 108 ? 5.847 11.936 -29.681 1.00 95.06 108 ASP A N 1
ATOM 903 C CA . ASP A 1 108 ? 7.045 12.470 -30.350 1.00 95.06 108 ASP A CA 1
ATOM 904 C C . ASP A 1 108 ? 8.101 11.391 -30.667 1.00 95.06 108 ASP A C 1
ATOM 906 O O . ASP A 1 108 ? 8.876 11.520 -31.624 1.00 95.06 108 ASP A O 1
ATOM 910 N N . ALA A 1 109 ? 8.093 10.290 -29.911 1.00 93.56 109 ALA A N 1
ATOM 911 C CA . ALA A 1 109 ? 8.915 9.114 -30.162 1.00 93.56 109 ALA A CA 1
ATOM 912 C C . ALA A 1 109 ? 8.259 8.115 -31.135 1.00 93.56 109 ALA A C 1
ATOM 914 O O . ALA A 1 109 ? 8.951 7.230 -31.640 1.00 93.56 109 ALA A O 1
ATOM 915 N N . ALA A 1 110 ? 6.962 8.248 -31.447 1.00 91.44 110 ALA A N 1
ATOM 916 C CA . ALA A 1 110 ? 6.200 7.270 -32.236 1.00 91.44 110 ALA A CA 1
ATOM 917 C C . ALA A 1 110 ? 6.784 7.003 -33.637 1.00 91.44 110 ALA A C 1
ATOM 919 O O . ALA A 1 110 ? 6.702 5.883 -34.149 1.00 91.44 110 ALA A O 1
ATOM 920 N N . ARG A 1 111 ? 7.452 8.002 -34.233 1.00 90.00 111 ARG A N 1
ATOM 921 C CA . ARG A 1 111 ? 8.165 7.875 -35.520 1.00 90.00 111 ARG A CA 1
ATOM 922 C C . ARG A 1 111 ? 9.297 6.840 -35.516 1.00 90.00 111 ARG A C 1
ATOM 924 O O . ARG A 1 111 ? 9.726 6.423 -36.584 1.00 90.00 111 ARG A O 1
ATOM 931 N N . TYR A 1 112 ? 9.775 6.436 -34.338 1.00 89.06 112 TYR A N 1
ATOM 932 C CA . TYR A 1 112 ? 10.819 5.423 -34.164 1.00 89.06 112 TYR A CA 1
ATOM 933 C C . TYR A 1 112 ? 10.262 4.031 -33.826 1.00 89.06 112 TYR A C 1
ATOM 935 O O . TYR A 1 112 ? 11.016 3.153 -33.422 1.00 89.06 112 TYR A O 1
ATOM 943 N N . SER A 1 113 ? 8.955 3.806 -33.984 1.00 84.44 113 SER A N 1
ATOM 944 C CA . SER A 1 113 ? 8.307 2.515 -33.694 1.00 84.44 113 SER A CA 1
ATOM 945 C C . SER A 1 113 ? 8.921 1.324 -34.447 1.00 84.44 113 SER A C 1
ATOM 947 O O . SER A 1 113 ? 9.001 0.233 -33.884 1.00 84.44 113 SER A O 1
ATOM 949 N N . ASP A 1 114 ? 9.419 1.554 -35.666 1.00 83.62 114 ASP A N 1
ATOM 950 C CA . ASP A 1 114 ? 10.148 0.580 -36.495 1.00 83.62 114 ASP A CA 1
ATOM 951 C C . ASP A 1 114 ? 11.690 0.727 -36.401 1.00 83.62 114 ASP A C 1
ATOM 953 O O . ASP A 1 114 ? 12.419 0.025 -37.102 1.00 83.62 114 ASP A O 1
ATOM 957 N N . ASP A 1 115 ? 12.204 1.638 -35.562 1.00 85.12 115 ASP A N 1
ATOM 958 C CA . ASP A 1 115 ? 13.637 1.925 -35.379 1.00 85.12 115 ASP A CA 1
ATOM 959 C C . ASP A 1 115 ? 14.030 1.889 -33.887 1.00 85.12 115 ASP A C 1
ATOM 961 O O . ASP A 1 115 ? 14.094 2.931 -33.221 1.00 85.12 115 ASP A O 1
ATOM 965 N N . PRO A 1 116 ? 14.358 0.698 -33.344 1.00 84.44 116 PRO A N 1
ATOM 966 C CA . PRO A 1 116 ? 14.776 0.549 -31.951 1.00 84.44 116 PRO A CA 1
ATOM 967 C C . PRO A 1 116 ? 15.962 1.435 -31.548 1.00 84.44 116 PRO A C 1
ATOM 969 O O . PRO A 1 116 ? 16.040 1.874 -30.401 1.00 84.44 116 PRO A O 1
ATOM 972 N N . ILE A 1 117 ? 16.887 1.720 -32.473 1.00 83.31 117 ILE A N 1
ATOM 973 C CA . ILE A 1 117 ? 18.069 2.554 -32.199 1.00 83.31 117 ILE A CA 1
ATOM 974 C C . ILE A 1 117 ? 17.679 4.032 -32.171 1.00 83.31 117 ILE A C 1
ATOM 976 O O . ILE A 1 117 ? 18.188 4.785 -31.338 1.00 83.31 117 ILE A O 1
ATOM 980 N N . GLY A 1 118 ? 16.780 4.454 -33.058 1.00 86.44 118 GLY A N 1
ATOM 981 C CA . GLY A 1 118 ? 16.191 5.788 -33.045 1.00 86.44 118 GLY A CA 1
ATOM 982 C C . GLY A 1 118 ? 15.422 6.055 -31.754 1.00 86.44 118 GLY A C 1
ATOM 983 O O . GLY A 1 118 ? 15.665 7.070 -31.102 1.00 86.44 118 GLY A O 1
ATOM 984 N N . ALA A 1 119 ? 14.586 5.104 -31.323 1.00 89.00 119 ALA A N 1
ATOM 985 C CA . ALA A 1 119 ? 13.848 5.178 -30.062 1.00 89.00 119 ALA A CA 1
ATOM 986 C C . ALA A 1 119 ? 14.801 5.277 -28.863 1.00 89.00 119 ALA A C 1
ATOM 988 O O . ALA A 1 119 ? 14.635 6.131 -27.993 1.00 89.00 119 ALA A O 1
ATOM 989 N N . TYR A 1 120 ? 15.845 4.447 -28.855 1.00 85.69 120 TYR A N 1
ATOM 990 C CA . TYR A 1 120 ? 16.894 4.471 -27.841 1.00 85.69 120 TYR A CA 1
ATOM 991 C C . TYR A 1 120 ? 17.631 5.816 -27.793 1.00 85.69 120 TYR A C 1
ATOM 993 O O . TYR A 1 120 ? 17.781 6.428 -26.739 1.00 85.69 120 TYR A O 1
ATOM 1001 N N . THR A 1 121 ? 18.038 6.326 -28.955 1.00 85.94 121 THR A N 1
ATOM 1002 C CA . THR A 1 121 ? 18.721 7.622 -29.068 1.00 85.94 121 THR A CA 1
ATOM 1003 C C . THR A 1 121 ? 17.816 8.768 -28.617 1.00 85.94 121 THR A C 1
ATOM 1005 O O . THR A 1 121 ? 18.288 9.718 -27.995 1.00 85.94 121 THR A O 1
ATOM 1008 N N . HIS A 1 122 ? 16.516 8.684 -28.908 1.00 91.38 122 HIS A N 1
ATOM 1009 C CA . HIS A 1 122 ? 15.526 9.636 -28.419 1.00 91.38 122 HIS A CA 1
ATOM 1010 C C . HIS A 1 122 ? 15.426 9.608 -26.893 1.00 91.38 122 HIS A C 1
ATOM 1012 O O . HIS A 1 122 ? 15.466 10.661 -26.261 1.00 91.38 122 HIS A O 1
ATOM 1018 N N . PHE A 1 123 ? 15.356 8.418 -26.291 1.00 90.75 123 PHE A N 1
ATOM 1019 C CA . PHE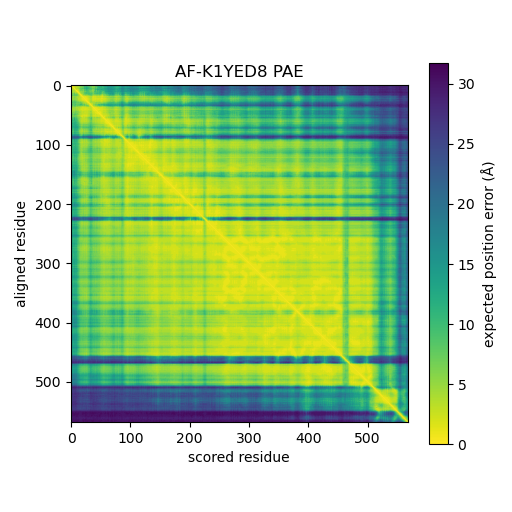 A 1 123 ? 15.326 8.279 -24.839 1.00 90.75 123 PHE A CA 1
ATOM 1020 C C . PHE A 1 123 ? 16.555 8.909 -24.177 1.00 90.75 123 PHE A C 1
ATOM 1022 O O . PHE A 1 123 ? 16.398 9.724 -23.275 1.00 90.75 123 PHE A O 1
ATOM 1029 N N . LEU A 1 124 ? 17.761 8.635 -24.680 1.00 86.00 124 LEU A N 1
ATOM 1030 C CA . LEU A 1 124 ? 18.985 9.222 -24.124 1.00 86.00 124 LEU A CA 1
ATOM 1031 C C . LEU A 1 124 ? 19.040 10.755 -24.234 1.00 86.00 124 LEU A C 1
ATOM 1033 O O . LEU A 1 124 ? 19.637 11.407 -23.386 1.00 86.00 124 LEU A O 1
ATOM 1037 N N . ARG A 1 125 ? 18.458 11.337 -25.289 1.00 86.88 125 ARG A N 1
ATOM 1038 C CA . ARG A 1 125 ? 18.518 12.788 -25.547 1.00 86.88 125 ARG A CA 1
ATOM 1039 C C . ARG A 1 125 ? 17.392 13.586 -24.901 1.00 86.88 125 ARG A C 1
ATOM 1041 O O . ARG A 1 125 ? 17.588 14.759 -24.619 1.00 86.88 125 ARG A O 1
ATOM 1048 N N . VAL A 1 126 ? 16.220 12.973 -24.770 1.00 90.12 126 VAL A N 1
ATOM 1049 C CA . VAL A 1 126 ? 14.969 13.635 -24.371 1.00 90.12 126 VAL A CA 1
ATOM 1050 C C . VAL A 1 126 ? 14.313 12.884 -23.220 1.00 90.12 126 VAL A C 1
ATOM 1052 O O . VAL A 1 126 ? 13.887 13.475 -22.239 1.00 90.12 126 VAL A O 1
ATOM 1055 N N . GLY A 1 127 ? 14.233 11.556 -23.312 1.00 90.81 127 GLY A N 1
ATOM 1056 C CA . GLY A 1 127 ? 13.539 10.747 -22.314 1.00 90.81 127 GLY A CA 1
ATOM 1057 C C . GLY A 1 127 ? 14.132 10.820 -20.909 1.00 90.81 127 GLY A C 1
ATOM 1058 O O . GLY A 1 127 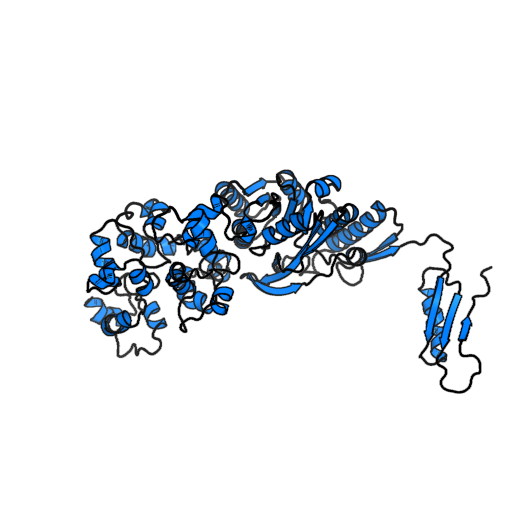? 13.360 10.891 -19.960 1.00 90.81 127 GLY A O 1
ATOM 1059 N N . ILE A 1 128 ? 15.459 10.846 -20.782 1.00 87.25 128 ILE A N 1
ATOM 1060 C CA . ILE A 1 128 ? 16.151 10.987 -19.494 1.00 87.25 128 ILE A CA 1
ATOM 1061 C C . ILE A 1 128 ? 15.825 12.343 -18.850 1.00 87.25 128 ILE A C 1
ATOM 1063 O O . ILE A 1 128 ? 15.351 12.383 -17.717 1.00 87.25 128 ILE A O 1
ATOM 1067 N N . SER A 1 129 ? 15.992 13.452 -19.582 1.00 86.88 129 SER A N 1
ATOM 1068 C CA . SER A 1 129 ? 15.713 14.799 -19.055 1.00 86.88 129 SER A CA 1
ATOM 1069 C C . SER A 1 129 ? 14.245 14.990 -18.675 1.00 86.88 129 SER A C 1
ATOM 1071 O O . SER A 1 129 ? 13.942 15.605 -17.656 1.00 86.88 129 SER A O 1
ATOM 1073 N N . ASP A 1 130 ? 13.341 14.412 -19.464 1.00 90.19 130 ASP A N 1
ATOM 1074 C CA . ASP A 1 130 ? 11.896 14.479 -19.252 1.00 90.19 130 ASP A CA 1
ATOM 1075 C C . ASP A 1 130 ? 11.392 13.426 -18.242 1.00 90.19 130 ASP A C 1
ATOM 1077 O O . ASP A 1 130 ? 10.182 13.291 -18.055 1.00 90.19 130 ASP A O 1
ATOM 1081 N N . LYS A 1 131 ? 12.288 12.639 -17.619 1.00 90.94 131 LYS A N 1
ATOM 1082 C CA . LYS A 1 131 ? 11.955 11.560 -16.666 1.00 90.94 131 LYS A CA 1
ATOM 1083 C C . LYS A 1 131 ? 10.921 10.567 -17.223 1.00 90.94 131 LYS A C 1
ATOM 1085 O O . LYS A 1 131 ? 10.035 10.084 -16.518 1.00 90.94 131 LYS A O 1
ATOM 1090 N N . ARG A 1 132 ? 11.002 10.268 -18.520 1.00 93.50 132 ARG A N 1
ATOM 1091 C CA . ARG A 1 132 ? 10.048 9.399 -19.221 1.00 93.50 132 ARG A CA 1
ATOM 1092 C C . ARG A 1 132 ? 10.254 7.942 -18.847 1.00 93.50 132 ARG A C 1
ATOM 1094 O O . ARG A 1 132 ? 11.384 7.497 -18.735 1.00 93.50 132 ARG A O 1
ATOM 1101 N N . GLN A 1 133 ? 9.167 7.183 -18.762 1.00 94.75 133 GLN A N 1
ATOM 1102 C CA . GLN A 1 133 ? 9.169 5.750 -18.498 1.00 94.75 133 GLN A CA 1
ATOM 1103 C C . GLN A 1 133 ? 9.730 4.966 -19.705 1.00 94.75 133 GLN A C 1
ATOM 1105 O O . GLN A 1 133 ? 9.050 4.878 -20.733 1.00 94.75 133 GLN A O 1
ATOM 1110 N N . PRO A 1 134 ? 10.934 4.372 -19.616 1.00 93.81 134 PRO A N 1
ATOM 1111 C CA . PRO A 1 134 ? 11.551 3.644 -20.729 1.00 93.81 134 PRO A CA 1
ATOM 1112 C C . PRO A 1 134 ? 10.973 2.242 -20.967 1.00 93.81 134 PRO A C 1
ATOM 1114 O O . PRO A 1 134 ? 11.089 1.698 -22.067 1.00 93.81 134 PRO A O 1
ATOM 1117 N N . SER A 1 135 ? 10.370 1.631 -19.948 1.00 93.06 135 SER A N 1
ATOM 1118 C CA . SER A 1 135 ? 9.792 0.289 -20.014 1.00 93.06 135 SER A CA 1
ATOM 1119 C C . SER A 1 135 ? 8.730 0.098 -18.933 1.00 93.06 135 SER A C 1
ATOM 1121 O O . SER A 1 135 ? 8.638 0.869 -17.980 1.00 93.06 135 SER A O 1
ATOM 1123 N N . VAL A 1 136 ? 7.955 -0.982 -19.031 1.00 92.25 136 VAL A N 1
ATOM 1124 C CA . VAL A 1 136 ? 7.018 -1.386 -17.967 1.00 92.25 136 VAL A CA 1
ATOM 1125 C C . VAL A 1 136 ? 7.713 -1.660 -16.625 1.00 92.25 136 VAL A C 1
ATOM 1127 O O . VAL A 1 136 ? 7.085 -1.543 -15.579 1.00 92.25 136 VAL A O 1
ATOM 1130 N N . PHE A 1 137 ? 9.003 -2.000 -16.646 1.00 93.44 137 PHE A N 1
ATOM 1131 C CA . PHE A 1 137 ? 9.753 -2.423 -15.468 1.00 93.44 137 PHE A CA 1
ATOM 1132 C C . PHE A 1 137 ? 10.570 -1.315 -14.808 1.00 93.44 137 PHE A C 1
ATOM 1134 O O . PHE A 1 137 ? 11.252 -1.585 -13.828 1.00 93.44 137 PHE A O 1
ATOM 1141 N N . PHE A 1 138 ? 10.529 -0.091 -15.331 1.00 94.31 138 PHE A N 1
ATOM 1142 C CA . PHE A 1 138 ? 11.175 1.041 -14.682 1.00 94.31 138 PHE A CA 1
ATOM 1143 C C . PHE A 1 138 ? 10.384 2.310 -14.945 1.00 94.31 138 PHE A C 1
ATOM 1145 O O . PHE A 1 138 ? 10.364 2.790 -16.075 1.00 94.31 138 PHE A O 1
ATOM 1152 N N . ASP A 1 139 ? 9.739 2.843 -13.911 1.00 93.62 139 ASP A N 1
ATOM 1153 C CA . ASP A 1 139 ? 9.050 4.132 -13.942 1.00 93.62 139 ASP A CA 1
ATOM 1154 C C . ASP A 1 139 ? 9.830 5.155 -13.099 1.00 93.62 139 ASP A C 1
ATOM 1156 O O . ASP A 1 139 ? 9.827 5.054 -11.869 1.00 93.62 139 ASP A O 1
ATOM 1160 N N . PRO A 1 140 ? 10.494 6.143 -13.733 1.00 92.69 140 PRO A N 1
ATOM 1161 C CA . PRO A 1 140 ? 11.212 7.203 -13.034 1.00 92.69 140 PRO A CA 1
ATOM 1162 C C . PRO A 1 140 ? 10.374 7.938 -11.988 1.00 92.69 140 PRO A C 1
ATOM 1164 O O . PRO A 1 140 ? 10.899 8.258 -10.926 1.00 92.69 140 PRO A O 1
ATOM 1167 N N . ALA A 1 141 ? 9.087 8.192 -12.253 1.00 90.88 141 ALA A N 1
ATOM 1168 C CA . ALA A 1 141 ? 8.224 8.897 -11.307 1.00 90.88 141 ALA A CA 1
ATOM 1169 C C . ALA A 1 141 ? 7.992 8.048 -10.051 1.00 90.88 141 ALA A C 1
ATOM 1171 O O . ALA A 1 141 ? 8.183 8.519 -8.933 1.00 90.88 141 ALA A O 1
ATOM 1172 N N . TRP A 1 142 ? 7.682 6.763 -10.238 1.00 91.94 142 TRP A N 1
ATOM 1173 C CA . TRP A 1 142 ? 7.554 5.809 -9.137 1.00 91.94 142 TRP A CA 1
ATOM 1174 C C . TRP A 1 142 ? 8.852 5.666 -8.328 1.00 91.94 142 TRP A C 1
ATOM 1176 O O . TRP A 1 142 ? 8.820 5.667 -7.099 1.00 91.94 142 TRP A O 1
ATOM 1186 N N . TYR A 1 143 ? 9.999 5.581 -9.006 1.00 92.81 143 TYR A N 1
ATOM 1187 C CA . TYR A 1 143 ? 11.296 5.432 -8.346 1.00 92.81 143 TYR A CA 1
ATOM 1188 C C . TYR A 1 143 ? 11.664 6.667 -7.505 1.00 92.81 143 TYR A C 1
ATOM 1190 O O . TYR A 1 143 ? 12.204 6.538 -6.402 1.00 92.81 143 TYR A O 1
ATOM 1198 N N . LEU A 1 144 ? 11.342 7.865 -8.006 1.00 91.25 144 LEU A N 1
ATOM 1199 C CA . LEU A 1 144 ? 11.536 9.130 -7.293 1.00 91.25 144 LEU A CA 1
ATOM 1200 C C . LEU A 1 144 ? 10.611 9.251 -6.075 1.00 91.25 144 LEU A C 1
ATOM 1202 O O . LEU A 1 144 ? 11.079 9.672 -5.019 1.00 91.25 144 LEU A O 1
ATOM 1206 N N . ASP A 1 145 ? 9.353 8.812 -6.177 1.00 90.31 145 ASP A N 1
ATOM 1207 C CA . ASP A 1 145 ? 8.420 8.792 -5.038 1.00 90.31 145 ASP A CA 1
ATOM 1208 C C . ASP A 1 145 ? 8.918 7.886 -3.893 1.00 90.31 145 ASP A C 1
ATOM 1210 O O . ASP A 1 145 ? 8.644 8.147 -2.721 1.00 90.31 145 ASP A O 1
ATOM 1214 N N . LYS A 1 146 ? 9.679 6.831 -4.219 1.00 87.31 146 LYS A N 1
ATOM 1215 C CA . LYS A 1 146 ? 10.330 5.925 -3.254 1.00 87.31 146 LYS A CA 1
ATOM 1216 C C . LYS A 1 146 ? 11.725 6.373 -2.822 1.00 87.31 146 LYS A C 1
ATOM 1218 O O . LYS A 1 146 ? 12.310 5.785 -1.915 1.00 87.31 146 LYS A O 1
ATOM 1223 N N . THR A 1 147 ? 12.272 7.411 -3.448 1.00 86.12 147 THR A N 1
ATOM 1224 C CA . THR A 1 147 ? 13.588 7.950 -3.091 1.00 86.12 147 THR A CA 1
ATOM 1225 C C . THR A 1 147 ? 13.570 9.484 -3.107 1.00 86.12 147 THR A C 1
ATOM 1227 O O . THR A 1 147 ? 14.222 10.099 -3.958 1.00 86.12 147 THR A O 1
ATOM 1230 N N . PRO A 1 148 ? 12.859 10.132 -2.158 1.00 79.31 148 PRO A N 1
ATOM 1231 C CA . PRO A 1 148 ? 12.607 11.577 -2.200 1.00 79.31 148 PRO A CA 1
ATOM 1232 C C . PRO A 1 148 ? 13.877 12.441 -2.243 1.00 79.31 148 PRO A C 1
ATOM 1234 O O . PRO A 1 148 ? 13.876 13.524 -2.829 1.00 79.31 148 PRO A O 1
ATOM 1237 N N . ILE A 1 149 ? 14.989 11.953 -1.680 1.00 82.12 149 ILE A N 1
ATOM 1238 C CA . ILE A 1 149 ? 16.280 12.654 -1.705 1.00 82.12 149 ILE A CA 1
ATOM 1239 C C . ILE A 1 149 ? 16.800 12.882 -3.135 1.00 82.12 149 ILE A C 1
ATOM 1241 O O . ILE A 1 149 ? 17.386 13.927 -3.415 1.00 82.12 149 ILE A O 1
ATOM 1245 N N . LEU A 1 150 ? 16.522 11.967 -4.071 1.00 83.62 150 LEU A N 1
ATOM 1246 C CA . LEU A 1 150 ? 16.931 12.117 -5.473 1.00 83.62 150 LEU A CA 1
ATOM 1247 C C . LEU A 1 150 ? 16.153 13.215 -6.172 1.00 83.62 150 LEU A C 1
ATOM 1249 O O . LEU A 1 150 ? 16.713 13.945 -6.987 1.00 83.62 150 LEU A O 1
ATOM 1253 N N . HIS A 1 151 ? 14.875 13.354 -5.818 1.00 76.81 151 HIS A N 1
ATOM 1254 C CA . HIS A 1 151 ? 14.053 14.436 -6.327 1.00 76.81 151 HIS A CA 1
ATOM 1255 C C . HIS A 1 151 ? 14.631 15.795 -5.912 1.00 76.81 151 HIS A C 1
ATOM 1257 O O . HIS A 1 151 ? 14.780 16.677 -6.755 1.00 76.81 151 HIS A O 1
ATOM 1263 N N . ALA A 1 152 ? 15.035 15.934 -4.644 1.00 76.94 152 ALA A N 1
ATOM 1264 C CA . ALA A 1 152 ? 15.613 17.168 -4.113 1.00 76.94 152 ALA A CA 1
ATOM 1265 C C . ALA A 1 152 ? 16.965 17.535 -4.754 1.00 76.94 152 ALA A C 1
ATOM 1267 O O . ALA A 1 152 ? 17.268 18.714 -4.918 1.00 76.94 152 ALA A O 1
ATOM 1268 N N . GLN A 1 153 ? 17.768 16.536 -5.133 1.00 83.31 153 GLN A N 1
ATOM 1269 C CA . GLN A 1 153 ? 19.091 16.737 -5.737 1.00 83.31 153 GLN A CA 1
ATOM 1270 C C . GLN A 1 153 ? 19.072 16.790 -7.273 1.00 83.31 153 GLN A C 1
ATOM 1272 O O . GLN A 1 153 ? 20.107 17.031 -7.889 1.00 83.31 153 GLN A O 1
ATOM 1277 N N . GLY A 1 154 ? 17.916 16.560 -7.906 1.00 80.06 154 GLY A N 1
ATOM 1278 C CA . GLY A 1 154 ? 17.795 16.533 -9.365 1.00 80.06 154 GLY A CA 1
ATOM 1279 C C . GLY A 1 154 ? 18.583 15.398 -10.027 1.00 80.06 154 GLY A C 1
ATOM 1280 O O . GLY A 1 154 ? 18.977 15.529 -11.185 1.00 80.06 154 GLY A O 1
ATOM 1281 N N . LEU A 1 155 ? 18.835 14.303 -9.302 1.00 82.50 155 LEU A N 1
ATOM 1282 C CA . LEU A 1 155 ? 19.586 13.162 -9.821 1.00 82.50 155 LEU A CA 1
ATOM 1283 C C . LEU A 1 155 ? 18.721 12.309 -10.750 1.00 82.50 155 LEU A C 1
ATOM 1285 O O . LEU A 1 155 ? 17.524 12.119 -10.521 1.00 82.50 155 LEU A O 1
ATOM 1289 N N . ASP A 1 156 ? 19.350 11.773 -11.794 1.00 86.81 156 ASP A N 1
ATOM 1290 C CA . ASP A 1 156 ? 18.679 10.891 -12.739 1.00 86.81 156 ASP A CA 1
ATOM 1291 C C . ASP A 1 156 ? 18.378 9.522 -12.088 1.00 86.81 156 ASP A C 1
ATOM 1293 O O . ASP A 1 156 ? 19.302 8.845 -11.621 1.00 86.81 156 ASP A O 1
ATOM 1297 N N . PRO A 1 157 ? 17.102 9.093 -12.035 1.00 91.56 157 PRO A N 1
ATOM 1298 C CA . PRO A 1 157 ? 16.710 7.895 -11.303 1.00 91.56 157 PRO A CA 1
ATOM 1299 C C . PRO A 1 157 ? 17.223 6.605 -11.943 1.00 91.56 157 PRO A C 1
ATOM 1301 O O . PRO A 1 157 ? 17.539 5.668 -11.210 1.00 91.56 157 PRO A O 1
ATOM 1304 N N . ILE A 1 158 ? 17.336 6.533 -13.277 1.00 89.38 158 ILE A N 1
ATOM 1305 C CA . ILE A 1 158 ? 17.829 5.314 -13.930 1.00 89.38 158 ILE A CA 1
ATOM 1306 C C . ILE A 1 158 ? 19.333 5.140 -13.708 1.00 89.38 158 ILE A C 1
ATOM 1308 O O . ILE A 1 158 ? 19.762 4.050 -13.336 1.00 89.38 158 ILE A O 1
ATOM 1312 N N . ASN A 1 159 ? 20.117 6.215 -13.808 1.00 87.00 159 ASN A N 1
ATOM 1313 C CA . ASN A 1 159 ? 21.524 6.229 -13.421 1.00 87.00 159 ASN A CA 1
ATOM 1314 C C . ASN A 1 159 ? 21.669 5.827 -11.954 1.00 87.00 159 ASN A C 1
ATOM 1316 O O . ASN A 1 159 ? 22.403 4.892 -11.648 1.00 87.00 159 ASN A O 1
ATOM 1320 N N . HIS A 1 160 ? 20.931 6.471 -11.044 1.00 90.44 160 HIS A N 1
ATOM 1321 C CA . HIS A 1 160 ? 21.003 6.138 -9.624 1.00 90.44 160 HIS A CA 1
ATOM 1322 C C . HIS A 1 160 ? 20.706 4.659 -9.361 1.00 90.44 160 HIS A C 1
ATOM 1324 O O . HIS A 1 160 ? 21.396 4.033 -8.558 1.00 90.44 160 HIS A O 1
ATOM 1330 N N . TYR A 1 161 ? 19.684 4.088 -10.003 1.00 91.25 161 TYR A N 1
ATOM 1331 C CA . TYR A 1 161 ? 19.331 2.685 -9.806 1.00 91.25 161 TYR A CA 1
ATOM 1332 C C . TYR A 1 161 ? 20.515 1.752 -10.085 1.00 91.25 161 TYR A C 1
ATOM 1334 O O . TYR A 1 161 ? 20.844 0.913 -9.249 1.00 91.25 161 TYR A O 1
ATOM 1342 N N . PHE A 1 162 ? 21.199 1.938 -11.212 1.00 86.50 162 PHE A N 1
ATOM 1343 C CA . PHE A 1 162 ? 22.344 1.104 -11.565 1.00 86.50 162 PHE A CA 1
ATOM 1344 C C . PHE A 1 162 ? 23.603 1.404 -10.754 1.00 86.50 162 PHE A C 1
ATOM 1346 O O . PHE A 1 162 ? 24.361 0.481 -10.479 1.00 86.50 162 PHE A O 1
ATOM 1353 N N . MET A 1 163 ? 23.833 2.668 -10.391 1.00 84.00 163 MET A N 1
ATOM 1354 C CA . MET A 1 163 ? 25.033 3.067 -9.653 1.00 84.00 163 MET A CA 1
ATOM 1355 C C . MET A 1 163 ? 24.966 2.696 -8.168 1.00 84.00 163 MET A C 1
ATOM 1357 O O . MET A 1 163 ? 25.979 2.334 -7.578 1.00 84.00 163 MET A O 1
ATOM 1361 N N . PHE A 1 164 ? 23.779 2.789 -7.565 1.00 87.88 164 PHE A N 1
ATOM 1362 C CA . PHE A 1 164 ? 23.586 2.652 -6.118 1.00 87.88 164 PHE A CA 1
ATOM 1363 C C . PHE A 1 164 ? 22.389 1.767 -5.775 1.00 87.88 164 PHE A C 1
ATOM 1365 O O . PHE A 1 164 ? 22.495 0.880 -4.932 1.00 87.88 164 PHE A O 1
ATOM 1372 N N . GLY A 1 165 ? 21.258 1.956 -6.462 1.00 90.56 165 GLY A N 1
ATOM 1373 C CA . GLY A 1 165 ? 19.984 1.320 -6.115 1.00 90.56 165 GLY A CA 1
ATOM 1374 C C . GLY A 1 165 ? 20.028 -0.209 -6.057 1.00 90.56 165 GLY A C 1
ATOM 1375 O O . GLY A 1 165 ? 19.429 -0.792 -5.159 1.00 90.56 165 GLY A O 1
ATOM 1376 N N . ILE A 1 166 ? 20.770 -0.866 -6.952 1.00 89.94 166 ILE A N 1
ATOM 1377 C CA . ILE A 1 166 ? 20.967 -2.326 -6.920 1.00 89.94 166 ILE A CA 1
ATOM 1378 C C . ILE A 1 166 ? 21.621 -2.766 -5.598 1.00 89.94 166 ILE A C 1
ATOM 1380 O O . ILE A 1 166 ? 21.132 -3.693 -4.951 1.00 89.94 166 ILE A O 1
ATOM 1384 N N . HIS A 1 167 ? 22.682 -2.081 -5.161 1.00 88.94 167 HIS A N 1
ATOM 1385 C CA . HIS A 1 167 ? 23.391 -2.384 -3.911 1.00 88.94 167 HIS A CA 1
ATOM 1386 C C . HIS A 1 167 ? 22.574 -2.011 -2.667 1.00 88.94 167 HIS A C 1
ATOM 1388 O O . HIS A 1 167 ? 22.597 -2.729 -1.669 1.00 88.94 167 HIS A O 1
ATOM 1394 N N . GLU A 1 168 ? 21.798 -0.931 -2.750 1.00 90.25 168 GLU A N 1
ATOM 1395 C CA . GLU A 1 168 ? 20.857 -0.490 -1.714 1.00 90.25 168 GLU A CA 1
ATOM 1396 C C . GLU A 1 168 ? 19.598 -1.367 -1.621 1.00 90.25 168 GLU A C 1
ATOM 1398 O O . GLU A 1 168 ? 18.725 -1.099 -0.797 1.00 90.25 168 GLU A O 1
ATOM 1403 N N . LYS A 1 169 ? 19.478 -2.411 -2.456 1.00 92.12 169 LYS A N 1
ATOM 1404 C CA . LYS A 1 169 ? 18.291 -3.274 -2.543 1.00 92.12 169 LYS A CA 1
ATOM 1405 C C . LYS A 1 169 ? 17.020 -2.467 -2.832 1.00 92.12 169 LYS A C 1
ATOM 1407 O O . LYS A 1 169 ? 15.949 -2.756 -2.304 1.00 92.12 169 LYS A O 1
ATOM 1412 N N . LYS A 1 170 ? 17.120 -1.449 -3.688 1.00 91.88 170 LYS A N 1
ATOM 1413 C CA . LYS A 1 170 ? 15.956 -0.750 -4.238 1.00 91.88 170 LYS A CA 1
ATOM 1414 C C . LYS A 1 170 ? 15.335 -1.590 -5.341 1.00 91.88 170 LYS A C 1
ATOM 1416 O O . LYS A 1 170 ? 16.021 -2.258 -6.114 1.00 91.88 170 LYS A O 1
ATOM 1421 N N . SER A 1 171 ? 14.013 -1.554 -5.419 1.00 93.25 171 SER A N 1
ATOM 1422 C CA . SER A 1 171 ? 13.294 -2.229 -6.490 1.00 93.25 171 SER A CA 1
ATOM 1423 C C . SER A 1 171 ? 13.181 -1.320 -7.720 1.00 93.25 171 SER A C 1
ATOM 1425 O O . SER A 1 171 ? 13.008 -0.114 -7.546 1.00 93.25 171 SER A O 1
ATOM 1427 N N . PRO A 1 172 ? 13.270 -1.853 -8.953 1.00 93.19 172 PRO A N 1
ATOM 1428 C CA . PRO A 1 172 ? 13.025 -1.078 -10.168 1.00 93.19 172 PRO A CA 1
ATOM 1429 C C . PRO A 1 172 ? 11.531 -0.947 -10.503 1.00 93.19 172 PRO A C 1
ATOM 1431 O O . PRO A 1 172 ? 11.155 -0.065 -11.275 1.00 93.19 172 PRO A O 1
ATOM 1434 N N . CYS A 1 173 ? 10.670 -1.804 -9.934 1.00 93.19 173 CYS A N 1
ATOM 1435 C CA . CYS A 1 173 ? 9.237 -1.811 -10.221 1.00 93.19 173 CYS A CA 1
ATOM 1436 C C . CYS A 1 173 ? 8.383 -2.248 -9.012 1.00 93.19 173 CYS A C 1
ATOM 1438 O O . CYS A 1 173 ? 8.877 -2.933 -8.120 1.00 93.19 173 CYS A O 1
ATOM 1440 N N . PRO A 1 174 ? 7.075 -1.940 -8.986 1.00 89.69 174 PRO A N 1
ATOM 1441 C CA . PRO A 1 174 ? 6.221 -2.183 -7.816 1.00 89.69 174 PRO A CA 1
ATOM 1442 C C . PRO A 1 174 ? 6.074 -3.647 -7.373 1.00 89.69 174 PRO A C 1
ATOM 1444 O O . PRO A 1 174 ? 5.692 -3.898 -6.236 1.00 89.69 174 PRO A O 1
ATOM 1447 N N . LEU A 1 175 ? 6.327 -4.609 -8.265 1.00 92.88 175 LEU A N 1
ATOM 1448 C CA . LEU A 1 175 ? 6.039 -6.032 -8.048 1.00 92.88 175 LEU A CA 1
ATOM 1449 C C . LEU A 1 175 ? 7.290 -6.914 -8.000 1.00 92.88 175 LEU A C 1
ATOM 1451 O O . LEU A 1 175 ? 7.202 -8.124 -8.195 1.00 92.88 175 LEU A O 1
ATOM 1455 N N . PHE A 1 176 ? 8.445 -6.310 -7.735 1.00 95.62 176 PHE A N 1
ATOM 1456 C CA . PHE A 1 176 ? 9.679 -7.023 -7.438 1.00 95.62 176 PHE A CA 1
ATOM 1457 C C . PHE A 1 176 ? 10.165 -6.634 -6.044 1.00 95.62 176 PHE A C 1
ATOM 1459 O O . PHE A 1 176 ? 10.311 -5.449 -5.751 1.00 95.62 176 PHE A O 1
ATOM 1466 N N . ASP A 1 177 ? 10.409 -7.622 -5.190 1.00 95.31 177 ASP A N 1
ATOM 1467 C CA . ASP A 1 177 ? 10.971 -7.432 -3.858 1.00 95.31 177 ASP A CA 1
ATOM 1468 C C . ASP A 1 177 ? 12.425 -7.939 -3.859 1.00 95.31 177 ASP A C 1
ATOM 1470 O O . ASP A 1 177 ? 12.657 -9.153 -3.840 1.00 95.31 177 ASP A O 1
ATOM 1474 N N . PRO A 1 178 ? 13.419 -7.033 -3.907 1.00 94.69 178 PRO A N 1
ATOM 1475 C CA . PRO A 1 178 ? 14.825 -7.414 -3.957 1.00 94.69 178 PRO A CA 1
ATOM 1476 C C . PRO A 1 178 ? 15.300 -8.099 -2.674 1.00 94.69 178 PRO A C 1
ATOM 1478 O O . PRO A 1 178 ? 16.193 -8.938 -2.754 1.00 94.69 178 PRO A O 1
ATOM 1481 N N . ILE A 1 179 ? 14.723 -7.782 -1.510 1.00 93.31 179 ILE A N 1
ATOM 1482 C CA . ILE A 1 179 ? 15.103 -8.417 -0.242 1.00 93.31 179 ILE A CA 1
ATOM 1483 C C . ILE A 1 179 ? 14.639 -9.871 -0.268 1.00 93.31 179 ILE A C 1
ATOM 1485 O O . ILE A 1 179 ? 15.467 -10.773 -0.150 1.00 93.31 179 ILE A O 1
ATOM 1489 N N . PHE A 1 180 ? 13.351 -10.097 -0.544 1.00 95.31 180 PHE A N 1
ATOM 1490 C CA . PHE A 1 180 ? 12.795 -11.441 -0.705 1.00 95.31 180 PHE A CA 1
ATOM 1491 C C . PHE A 1 180 ? 13.569 -12.258 -1.747 1.00 95.31 180 PHE A C 1
ATOM 1493 O O . PHE A 1 180 ? 13.906 -13.421 -1.514 1.00 95.31 180 PHE A O 1
ATOM 1500 N N . TYR A 1 181 ? 13.860 -11.662 -2.907 1.00 96.31 181 TYR A N 1
ATOM 1501 C CA . TYR A 1 181 ? 14.506 -12.372 -4.005 1.00 96.31 181 TYR A CA 1
ATOM 1502 C C . TYR A 1 181 ? 15.936 -12.806 -3.650 1.00 96.31 181 TYR A C 1
ATOM 1504 O O . TYR A 1 181 ? 16.301 -13.956 -3.900 1.00 96.31 181 TYR A O 1
ATOM 1512 N N . LEU A 1 182 ? 16.719 -11.921 -3.021 1.00 94.69 182 LEU A N 1
ATOM 1513 C CA . LEU A 1 182 ? 18.087 -12.209 -2.576 1.00 94.69 182 LEU A CA 1
ATOM 1514 C C . LEU A 1 182 ? 18.143 -13.246 -1.446 1.00 94.69 182 LEU A C 1
ATOM 1516 O O . LEU A 1 182 ? 19.093 -14.021 -1.374 1.00 94.69 182 LEU A O 1
ATOM 1520 N N . GLU A 1 183 ? 17.135 -13.282 -0.573 1.00 95.56 183 GLU A N 1
ATOM 1521 C CA . GLU A 1 183 ? 17.025 -14.297 0.483 1.00 95.56 183 GLU A CA 1
ATOM 1522 C C . GLU A 1 183 ? 16.590 -15.667 -0.061 1.00 95.56 183 GLU A C 1
ATOM 1524 O O . GLU A 1 183 ? 16.925 -16.703 0.514 1.00 95.56 183 GLU A O 1
ATOM 1529 N N . THR A 1 184 ? 15.871 -15.683 -1.188 1.00 96.44 184 THR A N 1
ATOM 1530 C CA . THR A 1 184 ? 15.292 -16.903 -1.770 1.00 96.44 184 THR A CA 1
ATOM 1531 C C . THR A 1 184 ? 16.212 -17.575 -2.793 1.00 96.44 184 THR A C 1
ATOM 1533 O O . THR A 1 184 ? 16.278 -18.805 -2.847 1.00 96.44 184 THR A O 1
ATOM 1536 N N . TYR A 1 185 ? 16.922 -16.801 -3.620 1.00 95.12 185 TYR A N 1
ATOM 1537 C CA . TYR A 1 185 ? 17.672 -17.317 -4.768 1.00 95.12 185 TYR A CA 1
ATOM 1538 C C . TYR A 1 185 ? 19.156 -16.956 -4.702 1.00 95.12 185 TYR A C 1
ATOM 1540 O O . TYR A 1 185 ? 19.535 -15.821 -4.429 1.00 95.12 185 TYR A O 1
ATOM 1548 N N . LYS A 1 186 ? 20.018 -17.927 -5.025 1.00 92.62 186 LYS A N 1
ATOM 1549 C CA . LYS A 1 186 ? 21.469 -17.709 -5.101 1.00 92.62 186 LYS A CA 1
ATOM 1550 C C . LYS A 1 186 ? 21.845 -16.979 -6.387 1.00 92.62 186 LYS A C 1
ATOM 1552 O O . LYS A 1 186 ? 21.298 -17.267 -7.449 1.00 92.62 186 LYS A O 1
ATOM 1557 N N . MET A 1 187 ? 22.803 -16.065 -6.276 1.00 90.38 187 MET A N 1
ATOM 1558 C CA . MET A 1 187 ? 23.230 -15.150 -7.334 1.00 90.38 187 MET A CA 1
ATOM 1559 C C . MET A 1 187 ? 24.750 -15.005 -7.356 1.00 90.38 187 MET A C 1
ATOM 1561 O O . MET A 1 187 ? 25.404 -15.288 -6.350 1.00 90.38 187 MET A O 1
ATOM 1565 N N . ARG A 1 188 ? 25.311 -14.528 -8.473 1.00 85.19 188 ARG A N 1
ATOM 1566 C CA . ARG A 1 188 ? 26.700 -14.051 -8.483 1.00 85.19 188 ARG A CA 1
ATOM 1567 C C . ARG A 1 188 ? 26.791 -12.723 -7.730 1.00 85.19 188 ARG A C 1
ATOM 1569 O O . ARG A 1 188 ? 25.854 -11.928 -7.744 1.00 85.19 188 ARG A O 1
ATOM 1576 N N . GLU A 1 189 ? 27.920 -12.483 -7.074 1.00 80.19 189 GLU A N 1
ATOM 1577 C CA . GLU A 1 189 ? 28.174 -11.206 -6.405 1.00 80.19 189 GLU A CA 1
ATOM 1578 C C . GLU A 1 189 ? 28.155 -10.051 -7.421 1.00 80.19 189 GLU A C 1
ATOM 1580 O O . GLU A 1 189 ? 28.652 -10.193 -8.538 1.00 80.19 189 GLU A O 1
ATOM 1585 N N . GLY A 1 190 ? 27.522 -8.933 -7.055 1.00 76.94 190 GLY A N 1
ATOM 1586 C CA . GLY A 1 190 ? 27.365 -7.761 -7.927 1.00 76.94 190 GLY A CA 1
ATOM 1587 C C . GLY A 1 190 ? 26.354 -7.919 -9.073 1.00 76.94 190 GLY A C 1
ATOM 1588 O O . GLY A 1 190 ? 26.143 -6.975 -9.831 1.00 76.94 190 GLY A O 1
ATOM 1589 N N . GLU A 1 191 ? 25.705 -9.078 -9.219 1.00 84.06 191 GLU A N 1
ATOM 1590 C CA . GLU A 1 191 ? 24.692 -9.289 -10.253 1.00 84.06 191 GLU A CA 1
ATOM 1591 C C . GLU A 1 191 ? 23.377 -8.572 -9.912 1.00 84.06 191 GLU A C 1
ATOM 1593 O O . GLU A 1 191 ? 22.873 -8.653 -8.796 1.00 84.06 191 GLU A O 1
ATOM 1598 N N . ASP A 1 192 ? 22.789 -7.914 -10.912 1.00 88.94 192 ASP A N 1
ATOM 1599 C CA . ASP A 1 192 ? 21.475 -7.268 -10.842 1.00 88.94 192 ASP A CA 1
ATOM 1600 C C . ASP A 1 192 ? 20.359 -8.298 -10.519 1.00 88.94 192 ASP A C 1
ATOM 1602 O O . ASP A 1 192 ? 20.066 -9.157 -11.367 1.00 88.94 192 ASP A O 1
ATOM 1606 N N . PRO A 1 193 ? 19.707 -8.215 -9.334 1.00 93.31 193 PRO A N 1
ATOM 1607 C CA . PRO A 1 193 ? 18.654 -9.138 -8.898 1.00 93.31 193 PRO A CA 1
ATOM 1608 C C . PRO A 1 193 ? 17.478 -9.229 -9.859 1.00 93.31 193 PRO A C 1
ATOM 1610 O O . PRO A 1 193 ? 16.981 -10.323 -10.135 1.00 93.31 193 PRO A O 1
ATOM 1613 N N . PHE A 1 194 ? 17.045 -8.094 -10.403 1.00 94.00 194 PHE A N 1
ATOM 1614 C CA . PHE A 1 194 ? 15.869 -8.046 -11.257 1.00 94.00 194 PHE A CA 1
ATOM 1615 C C . PHE A 1 194 ? 16.169 -8.588 -12.655 1.00 94.00 194 PHE A C 1
ATOM 1617 O O . PHE A 1 194 ? 15.393 -9.369 -13.211 1.00 94.00 194 PHE A O 1
ATOM 1624 N N . ALA A 1 195 ? 17.335 -8.254 -13.211 1.00 89.19 195 ALA A N 1
ATOM 1625 C CA . ALA A 1 195 ? 17.763 -8.848 -14.472 1.00 89.19 195 ALA A CA 1
ATOM 1626 C C . ALA A 1 195 ? 17.984 -10.366 -14.332 1.00 89.19 195 ALA A C 1
ATOM 1628 O O . ALA A 1 195 ? 17.596 -11.131 -15.217 1.00 89.19 195 ALA A O 1
ATOM 1629 N N . HIS A 1 196 ? 18.543 -10.821 -13.206 1.00 90.50 196 HIS A N 1
ATOM 1630 C CA . HIS A 1 196 ? 18.677 -12.245 -12.902 1.00 90.50 196 HIS A CA 1
ATOM 1631 C C . HIS A 1 196 ? 17.318 -12.944 -12.783 1.00 90.50 196 HIS A C 1
ATOM 1633 O O . HIS A 1 196 ? 17.158 -14.046 -13.305 1.00 90.50 196 HIS A O 1
ATOM 1639 N N . TYR A 1 197 ? 16.330 -12.307 -12.153 1.00 93.31 197 TYR A N 1
ATOM 1640 C CA . TYR A 1 197 ? 14.950 -12.792 -12.121 1.00 93.31 197 TYR A CA 1
ATOM 1641 C C . TYR A 1 197 ? 14.389 -13.002 -13.527 1.00 93.31 197 TYR A C 1
ATOM 1643 O O . TYR A 1 197 ? 13.998 -14.118 -13.864 1.00 93.31 197 TYR A O 1
ATOM 1651 N N . LEU A 1 198 ? 14.421 -11.977 -14.381 1.00 89.25 198 LEU A N 1
ATOM 1652 C CA . LEU A 1 198 ? 13.855 -12.069 -15.730 1.00 89.25 198 LEU A CA 1
ATOM 1653 C C . LEU A 1 198 ? 14.536 -13.134 -16.592 1.00 89.25 198 LEU A C 1
ATOM 1655 O O . LEU A 1 198 ? 13.876 -13.756 -17.422 1.00 89.25 198 LEU A O 1
ATOM 1659 N N . ARG A 1 199 ? 15.836 -13.385 -16.378 1.00 85.50 199 ARG A N 1
ATOM 1660 C CA . ARG A 1 199 ? 16.551 -14.453 -17.088 1.00 85.50 199 ARG A CA 1
ATOM 1661 C C . ARG A 1 199 ? 16.072 -15.859 -16.724 1.00 85.50 199 ARG A C 1
ATOM 1663 O O . ARG A 1 199 ? 16.150 -16.759 -17.553 1.00 85.50 199 ARG A O 1
ATOM 1670 N N . ASN A 1 200 ? 15.573 -16.041 -15.505 1.00 85.94 200 ASN A N 1
ATOM 1671 C CA . ASN A 1 200 ? 15.210 -17.349 -14.961 1.00 85.94 200 ASN A CA 1
ATOM 1672 C C . ASN A 1 200 ? 13.696 -17.514 -14.728 1.00 85.94 200 ASN A C 1
ATOM 1674 O O . ASN A 1 200 ? 13.254 -18.602 -14.366 1.00 85.94 200 ASN A O 1
ATOM 1678 N N . GLU A 1 201 ? 12.889 -16.472 -14.967 1.00 86.19 201 GLU A N 1
ATOM 1679 C CA . GLU A 1 201 ? 11.438 -16.460 -14.717 1.00 86.19 201 GLU A CA 1
ATOM 1680 C C . GLU A 1 201 ? 10.727 -17.642 -15.387 1.00 86.19 201 GLU A C 1
ATOM 1682 O O . GLU A 1 201 ? 9.844 -18.249 -14.790 1.00 86.19 201 GLU A O 1
ATOM 1687 N N . GLN A 1 202 ? 11.087 -17.971 -16.630 1.00 76.94 202 GLN A N 1
ATOM 1688 C CA . GLN A 1 202 ? 10.395 -19.017 -17.390 1.00 76.94 202 GLN A CA 1
ATOM 1689 C C . GLN A 1 202 ? 10.947 -20.417 -17.161 1.00 76.94 202 GLN A C 1
ATOM 1691 O O . GLN A 1 202 ? 10.179 -21.370 -17.185 1.00 76.94 202 GLN A O 1
ATOM 1696 N N . ALA A 1 203 ? 12.259 -20.541 -16.969 1.00 81.25 203 ALA A N 1
ATOM 1697 C CA . ALA A 1 203 ? 12.901 -21.842 -16.814 1.00 81.25 203 ALA A CA 1
ATOM 1698 C C . ALA A 1 203 ? 12.647 -22.452 -15.427 1.00 81.25 203 ALA A C 1
ATOM 1700 O O . ALA A 1 203 ? 12.629 -23.672 -15.293 1.00 81.25 203 ALA A O 1
ATOM 1701 N N . GLU A 1 204 ? 12.458 -21.610 -14.407 1.00 84.62 204 GLU A N 1
ATOM 1702 C CA . GLU A 1 204 ? 12.409 -22.039 -13.005 1.00 84.62 204 GLU A CA 1
ATOM 1703 C C . GLU A 1 204 ? 11.168 -21.541 -12.242 1.00 84.62 204 GLU A C 1
ATOM 1705 O O . GLU A 1 204 ? 11.074 -21.754 -11.035 1.00 84.62 204 GLU A O 1
ATOM 1710 N N . ASP A 1 205 ? 10.241 -20.837 -12.905 1.00 88.06 205 ASP A N 1
ATOM 1711 C CA . ASP A 1 205 ? 9.052 -20.223 -12.287 1.00 88.06 205 ASP A CA 1
ATOM 1712 C C . ASP A 1 205 ? 9.371 -19.415 -11.009 1.00 88.06 205 ASP A C 1
ATOM 1714 O O . ASP A 1 205 ? 8.605 -19.391 -10.038 1.00 88.06 205 ASP A O 1
ATOM 1718 N N . ARG A 1 206 ? 10.533 -18.741 -10.999 1.00 93.69 206 ARG A N 1
ATOM 1719 C CA . ARG A 1 206 ? 10.997 -17.959 -9.843 1.00 93.69 206 ARG A CA 1
ATOM 1720 C C . ARG A 1 206 ? 9.999 -16.878 -9.489 1.00 93.69 206 ARG A C 1
ATOM 1722 O O . ARG A 1 206 ? 9.463 -16.237 -10.378 1.00 93.69 206 ARG A O 1
ATOM 1729 N N . ARG A 1 207 ? 9.797 -16.614 -8.202 1.00 95.88 207 ARG A N 1
ATOM 1730 C CA . ARG A 1 207 ? 8.876 -15.582 -7.720 1.00 95.88 207 ARG A CA 1
ATOM 1731 C C . ARG A 1 207 ? 9.578 -14.220 -7.640 1.00 95.88 207 ARG A C 1
ATOM 1733 O O . ARG A 1 207 ? 10.672 -14.158 -7.084 1.00 95.88 207 ARG A O 1
ATOM 1740 N N . PRO A 1 208 ? 8.970 -13.129 -8.142 1.00 96.38 208 PRO A N 1
ATOM 1741 C CA . PRO A 1 208 ? 9.538 -11.785 -8.014 1.00 96.38 208 PRO A CA 1
ATOM 1742 C C . PRO A 1 208 ? 9.310 -11.170 -6.626 1.00 96.38 208 PRO A C 1
ATOM 1744 O O . PRO A 1 208 ? 10.020 -10.252 -6.233 1.00 96.38 208 PRO A O 1
ATOM 1747 N N . CYS A 1 209 ? 8.316 -11.663 -5.890 1.00 95.94 209 CYS A N 1
ATOM 1748 C CA . CYS A 1 209 ? 7.975 -11.278 -4.525 1.00 95.94 209 CYS A CA 1
ATOM 1749 C C . CYS A 1 209 ? 7.277 -12.458 -3.829 1.00 95.94 209 CYS A C 1
ATOM 1751 O O . CYS A 1 209 ? 6.905 -13.438 -4.481 1.00 95.94 209 CYS A O 1
ATOM 1753 N N . SER A 1 210 ? 7.059 -12.365 -2.517 1.00 94.06 210 SER A N 1
ATOM 1754 C CA . SER A 1 210 ? 6.525 -13.468 -1.703 1.00 94.06 210 SER A CA 1
ATOM 1755 C C . SER A 1 210 ? 5.153 -13.995 -2.147 1.00 94.06 210 SER A C 1
ATOM 1757 O O . SER A 1 210 ? 4.852 -15.172 -1.947 1.00 94.06 210 SER A O 1
ATOM 1759 N N . TRP A 1 211 ? 4.321 -13.159 -2.774 1.00 94.25 211 TRP A N 1
ATOM 1760 C CA . TRP A 1 211 ? 2.915 -13.472 -3.046 1.00 94.25 211 TRP A CA 1
ATOM 1761 C C . TRP A 1 211 ? 2.570 -13.685 -4.524 1.00 94.25 211 TRP A C 1
ATOM 1763 O O . TRP A 1 211 ? 1.496 -14.218 -4.811 1.00 94.25 211 TRP A O 1
ATOM 1773 N N . PHE A 1 212 ? 3.422 -13.299 -5.477 1.00 96.69 212 PHE A N 1
ATOM 1774 C CA . PHE A 1 212 ? 3.157 -13.534 -6.901 1.00 96.69 212 PHE A CA 1
ATOM 1775 C C . PHE A 1 212 ? 3.608 -14.946 -7.295 1.00 96.69 212 PHE A C 1
ATOM 1777 O O . PHE A 1 212 ? 4.711 -15.368 -6.946 1.00 96.69 212 PHE A O 1
ATOM 1784 N N . ASP A 1 213 ? 2.752 -15.700 -7.987 1.00 96.00 213 ASP A N 1
ATOM 1785 C CA . ASP A 1 213 ? 2.992 -17.088 -8.401 1.00 96.00 213 ASP A CA 1
ATOM 1786 C C . ASP A 1 213 ? 3.017 -17.203 -9.934 1.00 96.00 213 ASP A C 1
ATOM 1788 O O . ASP A 1 213 ? 1.962 -17.361 -10.560 1.00 96.00 213 ASP A O 1
ATOM 1792 N N . PRO A 1 214 ? 4.203 -17.126 -10.566 1.00 94.38 214 PRO A N 1
ATOM 1793 C CA . PRO A 1 214 ? 4.313 -17.171 -12.022 1.00 94.38 214 PRO A CA 1
ATOM 1794 C C . PRO A 1 214 ? 3.832 -18.481 -12.636 1.00 94.38 214 PRO A C 1
ATOM 1796 O O . PRO A 1 214 ? 3.228 -18.442 -13.707 1.00 94.38 214 PRO A O 1
ATOM 1799 N N . PHE A 1 215 ? 4.045 -19.615 -11.963 1.00 93.12 215 PHE A N 1
ATOM 1800 C CA . PHE A 1 215 ? 3.605 -20.922 -12.446 1.00 93.12 215 PHE A CA 1
ATOM 1801 C C . PHE A 1 215 ? 2.080 -20.975 -12.538 1.00 93.12 215 PHE A C 1
ATOM 1803 O O . PHE A 1 215 ? 1.518 -21.223 -13.609 1.00 93.12 215 PHE A O 1
ATOM 1810 N N . PHE A 1 216 ? 1.397 -20.662 -11.431 1.00 95.19 216 PHE A N 1
ATOM 1811 C CA . PHE A 1 216 ? -0.062 -20.588 -11.398 1.00 95.19 216 PHE A CA 1
ATOM 1812 C C . PHE A 1 216 ? -0.593 -19.586 -12.426 1.00 95.19 216 PHE A C 1
ATOM 1814 O O . PHE A 1 216 ? -1.514 -19.894 -13.186 1.00 95.19 216 PHE A O 1
ATOM 1821 N N . TYR A 1 217 ? -0.010 -18.386 -12.462 1.00 95.12 217 TYR A N 1
ATOM 1822 C CA . TYR A 1 217 ? -0.463 -17.316 -13.340 1.00 95.12 217 TYR A CA 1
ATOM 1823 C C . TYR A 1 217 ? -0.337 -17.705 -14.816 1.00 95.12 217 TYR A C 1
ATOM 1825 O O . TYR A 1 217 ? -1.270 -17.506 -15.598 1.00 95.12 217 TYR A O 1
ATOM 1833 N N . ARG A 1 218 ? 0.789 -18.324 -15.193 1.00 91.62 218 ARG A N 1
ATOM 1834 C CA . ARG A 1 218 ? 1.034 -18.821 -16.548 1.00 91.62 218 ARG A CA 1
ATOM 1835 C C . ARG A 1 218 ? 0.014 -19.884 -16.932 1.00 91.62 218 ARG A C 1
ATOM 1837 O O . ARG A 1 218 ? -0.620 -19.750 -17.976 1.00 91.62 218 ARG A O 1
ATOM 1844 N N . GLN A 1 219 ? -0.186 -20.892 -16.082 1.00 91.50 219 GLN A N 1
ATOM 1845 C CA . GLN A 1 219 ? -1.161 -21.952 -16.341 1.00 91.50 219 GLN A CA 1
ATOM 1846 C C . GLN A 1 219 ? -2.576 -21.405 -16.518 1.00 91.50 219 GLN A C 1
ATOM 1848 O O . GLN A 1 219 ? -3.308 -21.851 -17.398 1.00 91.50 219 GLN A O 1
ATOM 1853 N N . LYS A 1 220 ? -2.959 -20.428 -15.694 1.00 93.75 220 LYS A N 1
ATOM 1854 C CA . LYS A 1 220 ? -4.324 -19.910 -15.677 1.00 93.75 220 LYS A CA 1
ATOM 1855 C C . LYS A 1 220 ? -4.626 -18.929 -16.807 1.00 93.75 220 LYS A C 1
ATOM 1857 O O . LYS A 1 220 ? -5.741 -18.945 -17.320 1.00 93.75 220 LYS A O 1
ATOM 1862 N N . TYR A 1 221 ? -3.674 -18.068 -17.168 1.00 93.25 221 TYR A N 1
ATOM 1863 C CA . TYR A 1 221 ? -3.941 -16.923 -18.048 1.00 93.25 221 TYR A CA 1
ATOM 1864 C C . TYR A 1 221 ? -3.108 -16.895 -19.330 1.00 93.25 221 TYR A C 1
ATOM 1866 O O . TYR A 1 221 ? -3.511 -16.233 -20.280 1.00 93.25 221 TYR A O 1
ATOM 1874 N N . LEU A 1 222 ? -1.970 -17.595 -19.382 1.00 89.62 222 LEU A N 1
ATOM 1875 C CA . LEU A 1 222 ? -1.022 -17.507 -20.503 1.00 89.62 222 LEU A CA 1
ATOM 1876 C C . LEU A 1 222 ? -0.857 -18.812 -21.289 1.00 89.62 222 LEU A C 1
ATOM 1878 O O . LEU A 1 222 ? -0.235 -18.791 -22.345 1.00 89.62 222 LEU A O 1
ATOM 1882 N N . ALA A 1 223 ? -1.421 -19.929 -20.823 1.00 75.56 223 ALA A N 1
ATOM 1883 C CA . ALA A 1 223 ? -1.243 -21.248 -21.439 1.00 75.56 223 ALA A CA 1
ATOM 1884 C C . ALA A 1 223 ? -1.754 -21.356 -22.893 1.00 75.56 223 ALA A C 1
ATOM 1886 O O . ALA A 1 223 ? -1.333 -22.252 -23.615 1.00 75.56 223 ALA A O 1
ATOM 1887 N N . ALA A 1 224 ? -2.635 -20.449 -23.333 1.00 64.19 224 ALA A N 1
ATOM 1888 C CA . ALA A 1 224 ? -3.123 -20.371 -24.717 1.00 64.19 224 ALA A CA 1
ATOM 1889 C C . ALA A 1 224 ? -2.382 -19.325 -25.584 1.00 64.19 224 ALA A C 1
ATOM 1891 O O . ALA A 1 224 ? -2.729 -19.141 -26.751 1.00 64.19 224 ALA A O 1
ATOM 1892 N N . GLY A 1 225 ? -1.413 -18.598 -25.015 1.00 61.16 225 GLY A N 1
ATOM 1893 C CA . GLY A 1 225 ? -0.656 -17.540 -25.686 1.00 61.16 225 GLY A CA 1
ATOM 1894 C C . GLY A 1 225 ? 0.648 -18.036 -26.324 1.00 61.16 225 GLY A C 1
ATOM 1895 O O . GLY A 1 225 ? 1.026 -19.192 -26.140 1.00 61.16 225 GLY A O 1
ATOM 1896 N N . PRO A 1 226 ? 1.358 -17.171 -27.073 1.00 54.66 226 PRO A N 1
ATOM 1897 C CA . PRO A 1 226 ? 2.681 -17.509 -27.583 1.00 54.66 226 PRO A CA 1
ATOM 1898 C C . PRO A 1 226 ? 3.609 -17.894 -26.425 1.00 54.66 226 PRO A C 1
ATOM 1900 O O . PRO A 1 226 ? 3.662 -17.201 -25.402 1.00 54.66 226 PRO A O 1
ATOM 1903 N N . GLU A 1 227 ? 4.349 -18.993 -26.598 1.00 56.19 227 GLU A N 1
ATOM 1904 C CA . GLU A 1 227 ? 5.474 -19.333 -25.729 1.00 56.19 227 GLU A CA 1
ATOM 1905 C C . GLU A 1 227 ? 6.356 -18.079 -25.579 1.00 56.19 227 GLU A C 1
ATOM 1907 O O . GLU A 1 227 ? 6.599 -17.382 -26.562 1.00 56.19 227 GLU A O 1
ATOM 1912 N N . GLN A 1 228 ? 6.820 -17.787 -24.358 1.00 64.31 228 GLN A N 1
ATOM 1913 C CA . GLN A 1 228 ? 7.712 -16.668 -23.988 1.00 64.31 228 GLN A CA 1
ATOM 1914 C C . GLN A 1 228 ? 7.098 -15.362 -23.440 1.00 64.31 228 GLN A C 1
ATOM 1916 O O . GLN A 1 228 ? 7.860 -14.448 -23.111 1.00 64.31 228 GLN A O 1
ATOM 1921 N N . VAL A 1 229 ? 5.783 -15.235 -23.229 1.00 77.62 229 VAL A N 1
ATOM 1922 C CA . VAL A 1 229 ? 5.255 -14.058 -22.500 1.00 77.62 229 VAL A CA 1
ATOM 1923 C C . VAL A 1 229 ? 5.633 -14.139 -21.015 1.00 77.62 229 VAL A C 1
ATOM 1925 O O . VAL A 1 229 ? 5.311 -15.118 -20.345 1.00 77.62 229 VAL A O 1
ATOM 1928 N N . SER A 1 230 ? 6.304 -13.105 -20.495 1.00 88.19 230 SER A N 1
ATOM 1929 C CA . SER A 1 230 ? 6.623 -12.958 -19.064 1.00 88.19 230 SER A CA 1
ATOM 1930 C C . SER A 1 230 ? 5.337 -12.791 -18.228 1.00 88.19 230 SER A C 1
ATOM 1932 O O . SER A 1 230 ? 4.596 -11.826 -18.463 1.00 88.19 230 SER A O 1
ATOM 1934 N N . PRO A 1 231 ? 5.051 -13.693 -17.260 1.00 92.88 231 PRO A N 1
ATOM 1935 C CA . PRO A 1 231 ? 3.964 -13.539 -16.293 1.00 92.88 231 PRO A CA 1
ATOM 1936 C C . PRO A 1 231 ? 3.929 -12.178 -15.601 1.00 92.88 231 PRO A C 1
ATOM 1938 O O . PRO A 1 231 ? 2.876 -11.533 -15.594 1.00 92.88 231 PRO A O 1
ATOM 1941 N N . LEU A 1 232 ? 5.067 -11.710 -15.075 1.00 94.31 232 LEU A N 1
ATOM 1942 C CA . LEU A 1 232 ? 5.133 -10.424 -14.383 1.00 94.31 232 LEU A CA 1
ATOM 1943 C C . LEU A 1 232 ? 4.830 -9.259 -15.330 1.00 94.31 232 LEU A C 1
ATOM 1945 O O . LEU A 1 232 ? 4.038 -8.376 -14.991 1.00 94.31 232 LEU A O 1
ATOM 1949 N N . LYS A 1 233 ? 5.402 -9.279 -16.545 1.00 92.50 233 LYS A N 1
ATOM 1950 C CA . LYS A 1 233 ? 5.123 -8.268 -17.579 1.00 92.50 233 LYS A CA 1
ATOM 1951 C C . LYS A 1 233 ? 3.633 -8.205 -17.900 1.00 92.50 233 LYS A C 1
ATOM 1953 O O . LYS A 1 233 ? 3.052 -7.123 -17.891 1.00 92.50 233 LYS A O 1
ATOM 1958 N N . HIS A 1 234 ? 3.011 -9.355 -18.160 1.00 93.44 234 HIS A N 1
ATOM 1959 C CA . HIS A 1 234 ? 1.586 -9.426 -18.476 1.00 93.44 234 HIS A CA 1
ATOM 1960 C C . HIS A 1 234 ? 0.723 -8.916 -17.316 1.00 93.44 234 HIS A C 1
ATOM 1962 O O . HIS A 1 234 ? -0.234 -8.173 -17.530 1.00 93.44 234 HIS A O 1
ATOM 1968 N N . TYR A 1 235 ? 1.061 -9.277 -16.076 1.00 95.19 235 TYR A N 1
ATOM 1969 C CA . TYR A 1 235 ? 0.316 -8.818 -14.907 1.00 95.19 235 TYR A CA 1
ATOM 1970 C C . TYR A 1 235 ? 0.383 -7.296 -14.722 1.00 95.19 235 TYR A C 1
ATOM 1972 O O . TYR A 1 235 ? -0.658 -6.665 -14.545 1.00 95.19 235 TYR A O 1
ATOM 1980 N N . LEU A 1 236 ? 1.570 -6.695 -14.864 1.00 93.50 236 LEU A N 1
ATOM 1981 C CA . LEU A 1 236 ? 1.751 -5.241 -14.789 1.00 93.50 236 LEU A CA 1
ATOM 1982 C C . LEU A 1 236 ? 1.037 -4.482 -15.919 1.00 93.50 236 LEU A C 1
ATOM 1984 O O . LEU A 1 236 ? 0.522 -3.393 -15.688 1.00 93.50 236 LEU A O 1
ATOM 1988 N N . GLN A 1 237 ? 1.007 -5.027 -17.141 1.00 90.94 237 GLN A N 1
ATOM 1989 C CA . GLN A 1 237 ? 0.409 -4.342 -18.298 1.00 90.94 237 GLN A CA 1
ATOM 1990 C C . GLN A 1 237 ? -1.107 -4.515 -18.399 1.00 90.94 237 GLN A C 1
ATOM 1992 O O . GLN A 1 237 ? -1.788 -3.634 -18.922 1.00 90.94 237 GLN A O 1
ATOM 1997 N N . GLN A 1 238 ? -1.621 -5.657 -17.947 1.00 92.31 238 GLN A N 1
ATOM 1998 C CA . GLN A 1 238 ? -3.005 -6.052 -18.184 1.00 92.31 238 GLN A CA 1
ATOM 1999 C C . GLN A 1 238 ? -3.655 -6.672 -16.946 1.00 92.31 238 GLN A C 1
ATOM 2001 O O . GLN A 1 238 ? -4.769 -6.294 -16.589 1.00 92.31 238 GLN A O 1
ATOM 2006 N N . GLY A 1 239 ? -2.965 -7.582 -16.256 1.00 94.50 239 GLY A N 1
ATOM 2007 C CA . GLY A 1 239 ? -3.572 -8.367 -15.178 1.00 94.50 239 GLY A CA 1
ATOM 2008 C C . GLY A 1 239 ? -4.150 -7.550 -14.020 1.00 94.50 239 GLY A C 1
ATOM 2009 O O . GLY A 1 239 ? -5.222 -7.892 -13.525 1.00 94.50 239 GLY A O 1
ATOM 2010 N N . LEU A 1 240 ? -3.505 -6.443 -13.638 1.00 93.19 240 LEU A N 1
ATOM 2011 C CA . LEU A 1 240 ? -4.020 -5.526 -12.612 1.00 93.19 240 LEU A CA 1
ATOM 2012 C C . LEU A 1 240 ? -5.359 -4.888 -13.009 1.00 93.19 240 LEU A C 1
ATOM 2014 O O . LEU A 1 240 ? -6.266 -4.796 -12.181 1.00 93.19 240 LEU A O 1
ATOM 2018 N N . ARG A 1 241 ? -5.489 -4.471 -14.275 1.00 91.44 241 ARG A N 1
ATOM 2019 C CA . ARG A 1 241 ? -6.703 -3.848 -14.827 1.00 91.44 241 ARG A CA 1
ATOM 2020 C C . ARG A 1 241 ? -7.831 -4.864 -14.974 1.00 91.44 241 ARG A C 1
ATOM 2022 O O . ARG A 1 241 ? -8.975 -4.573 -14.635 1.00 91.44 241 ARG A O 1
ATOM 2029 N N . ASP A 1 242 ? -7.483 -6.063 -15.424 1.00 95.31 242 ASP A N 1
ATOM 2030 C CA . ASP A 1 242 ? -8.423 -7.160 -15.657 1.00 95.31 242 ASP A CA 1
ATOM 2031 C C . ASP A 1 242 ? -8.780 -7.919 -14.366 1.00 95.31 242 ASP A C 1
ATOM 2033 O O . ASP A 1 242 ? -9.524 -8.899 -14.406 1.00 95.31 242 ASP A O 1
ATOM 2037 N N . LYS A 1 243 ? -8.278 -7.465 -13.205 1.00 95.81 243 LYS A N 1
ATOM 2038 C CA . LYS A 1 243 ? -8.522 -8.067 -11.883 1.00 95.81 243 LYS A CA 1
ATOM 2039 C C . LYS A 1 243 ? -8.131 -9.553 -11.832 1.00 95.81 243 LYS A C 1
ATOM 2041 O O . LYS A 1 243 ? -8.806 -10.362 -11.191 1.00 95.81 243 LYS A O 1
ATOM 2046 N N . LEU A 1 244 ? -7.053 -9.925 -12.527 1.00 97.00 244 LEU A N 1
ATOM 2047 C CA . LEU A 1 244 ? -6.547 -11.299 -12.559 1.00 97.00 244 LEU A CA 1
ATOM 2048 C C . LEU A 1 244 ? -5.923 -11.680 -11.213 1.00 97.00 244 LEU A C 1
ATOM 2050 O O . LEU A 1 244 ? -5.435 -10.834 -10.469 1.00 97.00 244 LEU A O 1
ATOM 2054 N N . TYR A 1 245 ? -5.928 -12.973 -10.895 1.00 97.75 245 TYR A N 1
ATOM 2055 C CA . TYR A 1 245 ? -5.416 -13.465 -9.619 1.00 97.75 245 TYR A CA 1
ATOM 2056 C C . TYR A 1 245 ? -3.919 -13.779 -9.716 1.00 97.75 245 TYR A C 1
ATOM 2058 O O . TYR A 1 245 ? -3.541 -14.612 -10.540 1.00 97.75 245 TYR A O 1
ATOM 2066 N N . PRO A 1 246 ? -3.063 -13.189 -8.867 1.00 96.81 246 PRO A N 1
ATOM 2067 C CA . PRO A 1 246 ? -1.615 -13.386 -8.948 1.00 96.81 246 PRO A CA 1
ATOM 2068 C C . PRO A 1 246 ? -1.145 -14.728 -8.379 1.00 96.81 246 PRO A C 1
ATOM 2070 O O . PRO A 1 246 ? -0.013 -15.131 -8.623 1.00 96.81 246 PRO A O 1
ATOM 2073 N N . ASN A 1 247 ? -1.987 -15.413 -7.600 1.00 97.06 247 ASN A N 1
ATOM 2074 C CA . ASN A 1 247 ? -1.684 -16.718 -7.027 1.00 97.06 247 ASN A CA 1
ATOM 2075 C C . ASN A 1 247 ? -2.954 -17.543 -6.771 1.00 97.06 247 ASN A C 1
ATOM 2077 O O . ASN A 1 247 ? -4.085 -17.041 -6.808 1.00 97.06 247 ASN A O 1
ATOM 2081 N N . ARG A 1 248 ? -2.736 -18.829 -6.483 1.00 97.31 248 ARG A N 1
ATOM 2082 C CA . ARG A 1 248 ? -3.788 -19.810 -6.222 1.00 97.31 248 ARG A CA 1
ATOM 2083 C C . ARG A 1 248 ? -4.635 -19.472 -4.992 1.00 97.31 248 ARG A C 1
ATOM 2085 O O . ARG A 1 248 ? -5.856 -19.552 -5.073 1.00 97.31 248 ARG A O 1
ATOM 2092 N N . ASN A 1 249 ? -4.009 -19.044 -3.895 1.00 96.88 249 ASN A N 1
ATOM 2093 C CA . ASN A 1 249 ? -4.693 -18.771 -2.626 1.00 96.88 249 ASN A CA 1
ATOM 2094 C C . ASN A 1 249 ? -5.743 -17.661 -2.769 1.00 96.88 249 ASN A C 1
ATOM 2096 O O . ASN A 1 249 ? -6.857 -17.789 -2.265 1.00 96.88 249 ASN A O 1
ATOM 2100 N N . VAL A 1 250 ? -5.420 -16.595 -3.507 1.00 96.94 250 VAL A N 1
ATOM 2101 C CA . VAL A 1 250 ? -6.374 -15.518 -3.806 1.00 96.94 250 VAL A CA 1
ATOM 2102 C C . VAL A 1 250 ? -7.495 -16.036 -4.712 1.00 96.94 250 VAL A C 1
ATOM 2104 O O . VAL A 1 250 ? -8.671 -15.748 -4.486 1.00 96.94 250 VAL A O 1
ATOM 2107 N N . ALA A 1 251 ? -7.156 -16.822 -5.738 1.00 97.50 251 ALA A N 1
ATOM 2108 C CA . ALA A 1 251 ? -8.134 -17.343 -6.688 1.00 97.50 251 ALA A CA 1
ATOM 2109 C C . ALA A 1 251 ? -9.154 -18.300 -6.047 1.00 97.50 251 ALA A C 1
ATOM 2111 O O . ALA A 1 251 ? -10.339 -18.255 -6.391 1.00 97.50 251 ALA A O 1
ATOM 2112 N N . GLU A 1 252 ? -8.701 -19.145 -5.126 1.00 96.88 252 GLU A N 1
ATOM 2113 C CA . GLU A 1 252 ? -9.496 -20.191 -4.471 1.00 96.88 252 GLU A CA 1
ATOM 2114 C C . GLU A 1 252 ? -10.207 -19.712 -3.200 1.00 96.88 252 GLU A C 1
ATOM 2116 O O . GLU A 1 252 ? -10.932 -20.484 -2.578 1.00 96.88 252 GLU A O 1
ATOM 2121 N N . LEU A 1 253 ? -10.064 -18.434 -2.831 1.00 96.75 253 LEU A N 1
ATOM 2122 C CA . LEU A 1 253 ? -10.748 -17.877 -1.670 1.00 96.75 253 LEU A CA 1
ATOM 2123 C C . LEU A 1 253 ? -12.276 -18.041 -1.796 1.00 96.75 253 LEU A C 1
ATOM 2125 O O . LEU A 1 253 ? -12.856 -17.607 -2.792 1.00 96.75 253 LEU A O 1
ATOM 2129 N N . GLY A 1 254 ? -12.921 -18.675 -0.810 1.00 95.00 254 GLY A N 1
ATOM 2130 C CA . GLY A 1 254 ? -14.351 -19.011 -0.871 1.00 95.00 254 GLY A CA 1
ATOM 2131 C C . GLY A 1 254 ? -15.250 -17.778 -0.979 1.00 95.00 254 GLY A C 1
ATOM 2132 O O . GLY A 1 254 ? -16.022 -17.652 -1.928 1.00 95.00 254 GLY A O 1
ATOM 2133 N N . GLU A 1 255 ? -15.092 -16.833 -0.051 1.00 94.81 255 GLU A N 1
ATOM 2134 C CA . GLU A 1 255 ? -15.743 -15.523 -0.107 1.00 94.81 255 GLU A CA 1
ATOM 2135 C C . GLU A 1 255 ? -14.756 -14.460 -0.582 1.00 94.81 255 GLU A C 1
ATOM 2137 O O . GLU A 1 255 ? -13.641 -14.367 -0.075 1.00 94.81 255 GLU A O 1
ATOM 2142 N N . LYS A 1 256 ? -15.173 -13.637 -1.547 1.00 97.12 256 LYS A N 1
ATOM 2143 C CA . LYS A 1 256 ? -14.366 -12.539 -2.094 1.00 97.12 256 LYS A CA 1
ATOM 2144 C C . LYS A 1 256 ? -15.107 -11.204 -1.927 1.00 97.12 256 LYS A C 1
ATOM 2146 O O . LYS A 1 256 ? -15.609 -10.666 -2.914 1.00 97.12 256 LYS A O 1
ATOM 2151 N N . PRO A 1 257 ? -15.244 -10.687 -0.689 1.00 97.75 257 PRO A N 1
ATOM 2152 C CA . PRO A 1 257 ? -15.931 -9.422 -0.447 1.00 97.75 257 PRO A CA 1
ATOM 2153 C C . PRO A 1 257 ? -15.215 -8.256 -1.138 1.00 97.75 257 PRO A C 1
ATOM 2155 O O . PRO A 1 257 ? -13.986 -8.183 -1.133 1.00 97.75 257 PRO A O 1
ATOM 2158 N N . LEU A 1 258 ? -15.978 -7.313 -1.688 1.00 98.62 258 LEU A N 1
ATOM 2159 C CA . LEU A 1 258 ? -15.421 -6.033 -2.120 1.00 98.62 258 LEU A CA 1
ATOM 2160 C C . LEU A 1 258 ? -15.055 -5.211 -0.876 1.00 98.62 258 LEU A C 1
ATOM 2162 O O . LEU A 1 258 ? -15.929 -4.921 -0.054 1.00 98.62 258 LEU A O 1
ATOM 2166 N N . ILE A 1 259 ? -13.779 -4.840 -0.754 1.00 98.88 259 ILE A N 1
ATOM 2167 C CA . ILE A 1 259 ? -13.277 -3.979 0.323 1.00 98.88 259 ILE A CA 1
ATOM 2168 C C . ILE A 1 259 ? -13.066 -2.569 -0.239 1.00 98.88 259 ILE A C 1
ATOM 2170 O O . ILE A 1 259 ? -12.260 -2.376 -1.148 1.00 98.88 259 ILE A O 1
ATOM 2174 N N . SER A 1 260 ? -13.785 -1.584 0.295 1.00 98.94 260 SER A N 1
ATOM 2175 C CA . SER A 1 260 ? -13.576 -0.174 -0.037 1.00 98.94 260 SER A CA 1
ATOM 2176 C C . SER A 1 260 ? -12.530 0.422 0.895 1.00 98.94 260 SER A C 1
ATOM 2178 O O . SER A 1 260 ? -12.757 0.515 2.100 1.00 98.94 260 SER A O 1
ATOM 2180 N N . VAL A 1 261 ? -11.390 0.833 0.350 1.00 98.94 261 VAL A N 1
ATOM 2181 C CA . VAL A 1 261 ? -10.357 1.546 1.105 1.00 98.94 261 VAL A CA 1
ATOM 2182 C C . VAL A 1 261 ? -10.744 3.021 1.179 1.00 98.94 261 VAL A C 1
ATOM 2184 O O . VAL A 1 261 ? -10.952 3.652 0.147 1.00 98.94 261 VAL A O 1
ATOM 2187 N N . VAL A 1 262 ? -10.893 3.552 2.386 1.00 98.88 262 VAL A N 1
ATOM 2188 C CA . VAL A 1 262 ? -11.363 4.907 2.693 1.00 98.88 262 VAL A CA 1
ATOM 2189 C C . VAL A 1 262 ? -10.160 5.752 3.093 1.00 98.88 262 VAL A C 1
ATOM 2191 O O . VAL A 1 262 ? -9.511 5.442 4.091 1.00 98.88 262 VAL A O 1
ATOM 2194 N N . VAL A 1 263 ? -9.885 6.808 2.323 1.00 98.88 263 VAL A N 1
ATOM 2195 C CA . VAL A 1 263 ? -8.707 7.668 2.507 1.00 98.88 263 VAL A CA 1
ATOM 2196 C C . VAL A 1 263 ? -9.120 9.146 2.564 1.00 98.88 263 VAL A C 1
ATOM 2198 O O . VAL A 1 263 ? -9.471 9.727 1.529 1.00 98.88 263 VAL A O 1
ATOM 2201 N N . PRO A 1 264 ? -9.098 9.787 3.745 1.00 98.50 264 PRO A N 1
ATOM 2202 C CA . PRO A 1 264 ? -9.227 11.237 3.853 1.00 98.50 264 PRO A CA 1
ATOM 2203 C C . PRO A 1 264 ? -7.924 11.914 3.403 1.00 98.50 264 PRO A C 1
ATOM 2205 O O . PRO A 1 264 ? -6.843 11.546 3.854 1.00 98.50 264 PRO A O 1
ATOM 2208 N N . VAL A 1 265 ? -8.004 12.913 2.524 1.00 98.50 265 VAL A N 1
ATOM 2209 C CA . VAL A 1 265 ? -6.830 13.589 1.954 1.00 98.50 265 VAL A CA 1
ATOM 2210 C C . VAL A 1 265 ? -6.815 15.059 2.358 1.00 98.50 265 VAL A C 1
ATOM 2212 O O . VAL A 1 265 ? -7.751 15.788 2.062 1.00 98.50 265 VAL A O 1
ATOM 2215 N N . TYR A 1 266 ? -5.731 15.511 2.990 1.00 96.94 266 TYR A N 1
ATOM 2216 C CA . TYR A 1 266 ? -5.489 16.929 3.252 1.00 96.94 266 TYR A CA 1
ATOM 2217 C C . TYR A 1 266 ? -3.990 17.249 3.249 1.00 96.94 266 TYR A C 1
ATOM 2219 O O . TYR A 1 266 ? -3.249 16.673 4.041 1.00 96.94 266 TYR A O 1
ATOM 2227 N N . ASN A 1 267 ? -3.545 18.160 2.374 1.00 94.69 267 ASN A N 1
ATOM 2228 C CA . ASN A 1 267 ? -2.202 18.777 2.376 1.00 94.69 267 ASN A CA 1
ATOM 2229 C C . ASN A 1 267 ? -1.001 17.823 2.555 1.00 94.69 267 ASN A C 1
ATOM 2231 O O . ASN A 1 267 ? 0.032 18.189 3.115 1.00 94.69 267 ASN A O 1
ATOM 2235 N N . VAL A 1 268 ? -1.119 16.602 2.043 1.00 93.12 268 VAL A N 1
ATOM 2236 C CA . VAL A 1 268 ? -0.046 15.601 2.042 1.00 93.12 268 VAL A CA 1
ATOM 2237 C C . VAL A 1 268 ? 0.999 15.911 0.966 1.00 93.12 268 VAL A C 1
ATOM 2239 O O . VAL A 1 268 ? 0.761 16.709 0.057 1.00 93.12 268 VAL A O 1
ATOM 2242 N N . SER A 1 269 ? 2.182 15.306 1.054 1.00 92.12 269 SER A N 1
ATOM 2243 C CA . SER A 1 269 ? 3.140 15.337 -0.055 1.00 92.12 269 SER A CA 1
ATOM 2244 C C . SER A 1 269 ? 2.607 14.534 -1.253 1.00 92.12 269 SER A C 1
ATOM 2246 O O . SER A 1 269 ? 2.143 13.406 -1.057 1.00 92.12 269 SER A O 1
ATOM 2248 N N . PRO A 1 270 ? 2.741 15.026 -2.502 1.00 93.88 270 PRO A N 1
ATOM 2249 C CA . PRO A 1 270 ? 2.401 14.255 -3.700 1.00 93.88 270 PRO A CA 1
ATOM 2250 C C . PRO A 1 270 ? 3.055 12.866 -3.743 1.00 93.88 270 PRO A C 1
ATOM 2252 O O . PRO A 1 270 ? 2.400 11.887 -4.095 1.00 93.88 270 PRO A O 1
ATOM 2255 N N . ALA A 1 271 ? 4.318 12.755 -3.315 1.00 92.31 271 ALA A N 1
ATOM 2256 C CA . ALA A 1 271 ? 5.044 11.485 -3.289 1.00 92.31 271 ALA A CA 1
ATOM 2257 C C . ALA A 1 271 ? 4.451 10.491 -2.276 1.00 92.31 271 ALA A C 1
ATOM 2259 O O . ALA A 1 271 ? 4.321 9.300 -2.563 1.00 92.31 271 ALA A O 1
ATOM 2260 N N . GLN A 1 272 ? 4.047 10.978 -1.100 1.00 94.00 272 GLN A N 1
ATOM 2261 C CA . GLN A 1 272 ? 3.417 10.152 -0.067 1.00 94.00 272 GLN A CA 1
ATOM 2262 C C . GLN A 1 272 ? 2.033 9.672 -0.515 1.00 94.00 272 GLN A C 1
ATOM 2264 O O . GLN A 1 272 ? 1.761 8.476 -0.444 1.00 94.00 272 GLN A O 1
ATOM 2269 N N . LEU A 1 273 ? 1.216 10.561 -1.089 1.00 96.94 273 LEU A N 1
ATOM 2270 C CA . LEU A 1 273 ? -0.095 10.195 -1.629 1.00 96.94 273 LEU A CA 1
ATOM 2271 C C . LEU A 1 273 ? 0.020 9.187 -2.779 1.00 96.94 273 LEU A C 1
ATOM 2273 O O . LEU A 1 273 ? -0.735 8.218 -2.840 1.00 96.94 273 LEU A O 1
ATOM 2277 N N . ASN A 1 274 ? 1.004 9.364 -3.663 1.00 96.75 274 ASN A N 1
ATOM 2278 C CA . ASN A 1 274 ? 1.321 8.393 -4.707 1.00 96.75 274 ASN A CA 1
ATOM 2279 C C . ASN A 1 274 ? 1.667 7.016 -4.132 1.00 96.75 274 ASN A C 1
ATOM 2281 O O . ASN A 1 274 ? 1.213 5.998 -4.655 1.00 96.75 274 ASN A O 1
ATOM 2285 N N . ASN A 1 275 ? 2.465 6.966 -3.066 1.00 95.75 275 ASN A N 1
ATOM 2286 C CA . ASN A 1 275 ? 2.818 5.714 -2.403 1.00 95.75 275 ASN A CA 1
ATOM 2287 C C . ASN A 1 275 ? 1.598 5.064 -1.727 1.00 95.75 275 ASN A C 1
ATOM 2289 O O . ASN A 1 275 ? 1.380 3.869 -1.930 1.00 95.75 275 ASN A O 1
ATOM 2293 N N . CYS A 1 276 ? 0.760 5.848 -1.042 1.00 97.81 276 CYS A N 1
ATOM 2294 C CA . CYS A 1 276 ? -0.509 5.405 -0.457 1.00 97.81 276 CYS A CA 1
ATOM 2295 C C . CYS A 1 276 ? -1.423 4.764 -1.515 1.00 97.81 276 CYS A C 1
ATOM 2297 O O . CYS A 1 276 ? -1.769 3.583 -1.411 1.00 97.81 276 CYS A O 1
ATOM 2299 N N . ILE A 1 277 ? -1.718 5.480 -2.607 1.00 98.50 277 ILE A N 1
ATOM 2300 C CA . ILE A 1 277 ? -2.576 4.991 -3.700 1.00 98.50 277 ILE A CA 1
ATOM 2301 C C . ILE A 1 277 ? -1.996 3.720 -4.332 1.00 98.50 277 ILE A C 1
ATOM 2303 O O . ILE A 1 277 ? -2.717 2.748 -4.567 1.00 98.50 277 ILE A O 1
ATOM 2307 N N . ARG A 1 278 ? -0.682 3.684 -4.584 1.00 97.19 278 ARG A N 1
ATOM 2308 C CA . ARG A 1 278 ? -0.033 2.510 -5.183 1.00 97.19 278 ARG A CA 1
ATOM 2309 C C . ARG A 1 278 ? -0.015 1.300 -4.252 1.00 97.19 278 ARG A C 1
ATOM 2311 O O . ARG A 1 278 ? -0.119 0.181 -4.752 1.00 97.19 278 ARG A O 1
ATOM 2318 N N . SER A 1 279 ? 0.061 1.499 -2.935 1.00 97.88 279 SER A N 1
ATOM 2319 C CA . SER A 1 279 ? -0.031 0.402 -1.963 1.00 97.88 279 SER A CA 1
ATOM 2320 C C . SER A 1 279 ? -1.369 -0.342 -2.064 1.00 97.88 279 SER A C 1
ATOM 2322 O O . SER A 1 279 ? -1.409 -1.556 -1.882 1.00 97.88 279 SER A O 1
ATOM 2324 N N . VAL A 1 280 ? -2.443 0.357 -2.456 1.00 98.62 280 VAL A N 1
ATOM 2325 C CA . VAL A 1 280 ? -3.758 -0.232 -2.753 1.00 98.62 280 VAL A CA 1
ATOM 2326 C C . VAL A 1 280 ? -3.801 -0.804 -4.175 1.00 98.62 280 VAL A C 1
ATOM 2328 O O . VAL A 1 280 ? -4.267 -1.926 -4.378 1.00 98.62 280 VAL A O 1
ATOM 2331 N N . LEU A 1 281 ? -3.267 -0.074 -5.162 1.00 97.19 281 LEU A N 1
ATOM 2332 C CA . LEU A 1 281 ? -3.279 -0.474 -6.576 1.00 97.19 281 LEU A CA 1
ATOM 2333 C C . LEU A 1 281 ? -2.656 -1.858 -6.810 1.00 97.19 281 LEU A C 1
ATOM 2335 O O . LEU A 1 281 ? -3.178 -2.652 -7.596 1.00 97.19 281 LEU A O 1
ATOM 2339 N N . TYR A 1 282 ? -1.544 -2.131 -6.126 1.00 96.25 282 TYR A N 1
ATOM 2340 C CA . TYR A 1 282 ? -0.741 -3.342 -6.288 1.00 96.25 282 TYR A CA 1
ATOM 2341 C C . TYR A 1 282 ? -1.054 -4.439 -5.259 1.00 96.25 282 TYR A C 1
ATOM 2343 O O . TYR A 1 282 ? -0.267 -5.374 -5.111 1.00 96.25 282 TYR A O 1
ATOM 2351 N N . GLN A 1 283 ? -2.202 -4.365 -4.575 1.00 97.94 283 GLN A N 1
ATOM 2352 C CA . GLN A 1 283 ? -2.664 -5.435 -3.688 1.00 97.94 283 GLN A CA 1
ATOM 2353 C C . GLN A 1 283 ? -2.816 -6.761 -4.441 1.00 97.94 283 GLN A C 1
ATOM 2355 O O . GLN A 1 283 ? -3.353 -6.822 -5.550 1.00 97.94 283 GLN A O 1
ATOM 2360 N N . SER A 1 284 ? -2.402 -7.852 -3.798 1.00 96.75 284 SER A N 1
ATOM 2361 C CA . SER A 1 284 ? -2.566 -9.214 -4.325 1.00 96.75 284 SER A CA 1
ATOM 2362 C C . SER A 1 284 ? -4.035 -9.646 -4.440 1.00 96.75 284 SER A C 1
ATOM 2364 O O . SER A 1 284 ? -4.373 -10.524 -5.236 1.00 96.75 284 SER A O 1
ATOM 2366 N N . TYR A 1 285 ? -4.919 -9.018 -3.663 1.00 98.12 285 TYR A N 1
ATOM 2367 C CA . TYR A 1 285 ? -6.362 -9.200 -3.719 1.00 98.12 285 TYR A CA 1
ATOM 2368 C C . TYR A 1 285 ? -6.990 -8.172 -4.667 1.00 98.12 285 TYR A C 1
ATOM 2370 O O . TYR A 1 285 ? -6.878 -6.988 -4.383 1.00 98.12 285 TYR A O 1
ATOM 2378 N N . PRO A 1 286 ? -7.674 -8.558 -5.760 1.00 97.44 286 PRO A N 1
ATOM 2379 C CA . PRO A 1 286 ? -8.116 -7.591 -6.771 1.00 97.44 286 PRO A CA 1
ATOM 2380 C C . PRO A 1 286 ? -9.506 -6.973 -6.517 1.00 97.44 286 PRO A C 1
ATOM 2382 O O . PRO A 1 286 ? -9.915 -6.068 -7.251 1.00 97.44 286 PRO A O 1
ATOM 2385 N N . HIS A 1 287 ? -10.256 -7.455 -5.516 1.00 98.31 287 HIS A N 1
ATOM 2386 C CA . HIS A 1 287 ? -11.625 -6.998 -5.223 1.00 98.31 287 HIS A CA 1
ATOM 2387 C C . HIS A 1 287 ? -11.621 -5.841 -4.229 1.00 98.31 287 HIS A C 1
ATOM 2389 O O . HIS A 1 287 ? -12.095 -5.954 -3.098 1.00 98.31 287 HIS A O 1
ATOM 2395 N N . TRP A 1 288 ? -11.081 -4.716 -4.678 1.00 98.62 288 TRP A N 1
ATOM 2396 C CA . TRP A 1 288 ? -11.082 -3.463 -3.940 1.00 98.62 288 TRP A CA 1
ATOM 2397 C C . TRP A 1 288 ? -11.586 -2.307 -4.795 1.00 98.62 288 TRP A C 1
ATOM 2399 O O . TRP A 1 288 ? -11.624 -2.366 -6.028 1.00 98.62 288 TRP A O 1
ATOM 2409 N N . GLU A 1 289 ? -11.948 -1.240 -4.105 1.00 98.62 289 GLU A N 1
ATOM 2410 C CA . GLU A 1 289 ? -12.073 0.104 -4.654 1.00 98.62 289 GLU A CA 1
ATOM 2411 C C . GLU A 1 289 ? -11.432 1.093 -3.679 1.00 98.62 289 GLU A C 1
ATOM 2413 O O . GLU A 1 289 ? -11.355 0.825 -2.480 1.00 98.62 289 GLU A O 1
ATOM 2418 N N . LEU A 1 290 ? -10.938 2.212 -4.196 1.00 98.88 290 LEU A N 1
ATOM 2419 C CA . LEU A 1 290 ? -10.256 3.234 -3.412 1.00 98.88 290 LEU A CA 1
ATOM 2420 C C . LEU A 1 290 ? -11.114 4.493 -3.411 1.00 98.88 290 LEU A C 1
ATOM 2422 O O . LEU A 1 290 ? -11.339 5.086 -4.461 1.00 98.88 290 LEU A O 1
ATOM 2426 N N . CYS A 1 291 ? -11.617 4.873 -2.245 1.00 98.94 291 CYS A N 1
ATOM 2427 C CA . CYS A 1 291 ? -12.489 6.019 -2.043 1.00 98.94 291 CYS A CA 1
ATOM 2428 C C . CYS A 1 291 ? -11.697 7.121 -1.337 1.00 98.94 291 CYS A C 1
ATOM 2430 O O . CYS A 1 291 ? -11.431 7.033 -0.140 1.00 98.94 291 CYS A O 1
ATOM 2432 N N . LEU A 1 292 ? -11.319 8.148 -2.092 1.00 98.88 292 LEU A N 1
ATOM 2433 C CA . LEU A 1 292 ? -10.576 9.310 -1.613 1.00 98.88 292 LEU A CA 1
ATOM 2434 C C . LEU A 1 292 ? -11.528 10.496 -1.435 1.00 98.88 292 LEU A C 1
ATOM 2436 O O . LEU A 1 292 ? -12.353 10.769 -2.311 1.00 98.88 292 LEU A O 1
ATOM 2440 N N . ALA A 1 293 ? -11.386 11.231 -0.338 1.00 98.81 293 ALA A N 1
ATOM 2441 C CA . ALA A 1 293 ? -12.054 12.515 -0.148 1.00 98.81 293 ALA A CA 1
ATOM 2442 C C . ALA A 1 293 ? -11.014 13.596 0.144 1.00 98.81 293 ALA A C 1
ATOM 2444 O O . ALA A 1 293 ? -10.389 13.577 1.201 1.00 98.81 293 ALA A O 1
ATOM 2445 N N . ASP A 1 294 ? -10.836 14.523 -0.794 1.00 98.75 294 ASP A N 1
ATOM 2446 C CA . ASP A 1 294 ? -10.012 15.713 -0.601 1.00 98.75 294 ASP A CA 1
ATOM 2447 C C . ASP A 1 294 ? -10.758 16.728 0.268 1.00 98.75 294 ASP A C 1
ATOM 2449 O O . ASP A 1 294 ? -11.782 17.279 -0.144 1.00 98.75 294 ASP A O 1
ATOM 2453 N N . ASP A 1 295 ? -10.234 16.968 1.466 1.00 98.31 295 ASP A N 1
ATOM 2454 C CA . ASP A 1 295 ? -10.750 17.873 2.496 1.00 98.31 295 ASP A CA 1
ATOM 2455 C C . ASP A 1 295 ? -10.363 19.331 2.216 1.00 98.31 295 ASP A C 1
ATOM 2457 O O . ASP A 1 295 ? -9.857 20.056 3.078 1.00 98.31 295 ASP A O 1
ATOM 2461 N N . CYS A 1 296 ? -10.566 19.746 0.964 1.00 97.75 296 CYS A N 1
ATOM 2462 C CA . CYS A 1 296 ? -10.208 21.065 0.460 1.00 97.75 296 CYS A CA 1
ATOM 2463 C C . CYS A 1 296 ? -8.706 21.377 0.655 1.00 97.75 296 CYS A C 1
ATOM 2465 O O . CYS A 1 296 ? -8.340 22.397 1.250 1.00 97.75 296 CYS A O 1
ATOM 2467 N N . SER A 1 297 ? -7.822 20.498 0.160 1.00 97.88 297 SER A N 1
ATOM 2468 C CA . SER A 1 297 ? -6.371 20.731 0.191 1.00 97.88 297 SER A CA 1
ATOM 2469 C C . SER A 1 297 ? -5.995 22.066 -0.458 1.00 97.88 297 SER A C 1
ATOM 2471 O O . SER A 1 297 ? -6.476 22.427 -1.532 1.00 97.88 297 SER A O 1
ATOM 2473 N N . THR A 1 298 ? -5.079 22.792 0.179 1.00 96.50 298 THR A N 1
ATOM 2474 C CA . THR A 1 298 ? -4.531 24.060 -0.320 1.00 96.50 298 THR A CA 1
ATOM 2475 C C . THR A 1 298 ? -3.285 23.863 -1.181 1.00 96.50 298 THR A C 1
ATOM 2477 O O . THR A 1 298 ? -2.896 24.766 -1.922 1.00 96.50 298 THR A O 1
ATOM 2480 N N . HIS A 1 299 ? -2.650 22.690 -1.112 1.00 95.56 299 HIS A N 1
ATOM 2481 C CA . HIS A 1 299 ? -1.535 22.329 -1.983 1.00 95.56 299 HIS A CA 1
ATOM 2482 C C . HIS A 1 299 ? -2.024 22.163 -3.430 1.00 95.56 299 HIS A C 1
ATOM 2484 O O . HIS A 1 299 ? -2.791 21.250 -3.737 1.00 95.56 299 HIS A O 1
ATOM 2490 N N . ALA A 1 300 ? -1.538 23.023 -4.332 1.00 96.25 300 ALA A N 1
ATOM 2491 C CA . ALA A 1 300 ? -1.988 23.090 -5.727 1.00 96.25 300 ALA A CA 1
ATOM 2492 C C . ALA A 1 300 ? -1.792 21.782 -6.522 1.00 96.25 300 ALA A C 1
ATOM 2494 O O . ALA A 1 300 ? -2.454 21.575 -7.536 1.00 96.25 300 ALA A O 1
ATOM 2495 N N . GLU A 1 301 ? -0.903 20.899 -6.064 1.00 96.12 301 GLU A N 1
ATOM 2496 C CA . GLU A 1 301 ? -0.584 19.625 -6.715 1.00 96.12 301 GLU A CA 1
ATOM 2497 C C . GLU A 1 301 ? -1.597 18.510 -6.405 1.00 96.12 301 GLU A C 1
ATOM 2499 O O . GLU A 1 301 ? -1.727 17.572 -7.190 1.00 96.12 301 GLU A O 1
ATOM 2504 N N . ILE A 1 302 ? -2.346 18.599 -5.297 1.00 97.88 302 ILE A N 1
ATOM 2505 C CA . ILE A 1 302 ? -3.185 17.488 -4.813 1.00 97.88 302 ILE A CA 1
ATOM 2506 C C . ILE A 1 302 ? -4.379 17.227 -5.722 1.00 97.88 302 ILE A C 1
ATOM 2508 O O . ILE A 1 302 ? -4.621 16.084 -6.111 1.00 97.88 302 ILE A O 1
ATOM 2512 N N . ARG A 1 303 ? -5.117 18.272 -6.103 1.00 98.00 303 ARG A N 1
ATOM 2513 C CA . ARG A 1 303 ? -6.299 18.109 -6.954 1.00 98.00 303 ARG A CA 1
ATOM 2514 C C . ARG A 1 303 ? -5.956 17.528 -8.336 1.00 98.00 303 ARG A C 1
ATOM 2516 O O . ARG A 1 303 ? -6.563 16.511 -8.676 1.00 98.00 303 ARG A O 1
ATOM 2523 N N . PRO A 1 304 ? -4.988 18.075 -9.102 1.00 98.25 304 PRO A N 1
ATOM 2524 C CA . PRO A 1 304 ? -4.572 17.477 -10.372 1.00 98.25 304 PRO A CA 1
ATOM 2525 C C . PRO A 1 304 ? -4.097 16.029 -10.222 1.00 98.25 304 PRO A C 1
ATOM 2527 O O . PRO A 1 304 ? -4.420 15.184 -11.054 1.00 98.25 304 PRO A O 1
ATOM 2530 N N . LEU A 1 305 ? -3.373 15.720 -9.140 1.00 98.06 305 LEU A N 1
ATOM 2531 C CA . LEU A 1 305 ? -2.897 14.367 -8.874 1.00 98.06 305 LEU A CA 1
ATOM 2532 C C . LEU A 1 305 ? -4.055 13.381 -8.669 1.00 98.06 305 LEU A C 1
ATOM 2534 O O . LEU A 1 305 ? -4.070 12.298 -9.254 1.00 98.06 305 LEU A O 1
ATOM 2538 N N . LEU A 1 306 ? -5.044 13.756 -7.858 1.00 98.56 306 LEU A N 1
ATOM 2539 C CA . LEU A 1 306 ? -6.227 12.934 -7.621 1.00 98.56 306 LEU A CA 1
ATOM 2540 C C . LEU A 1 306 ? -7.079 12.765 -8.888 1.00 98.56 306 LEU A C 1
ATOM 2542 O O . LEU A 1 306 ? -7.586 11.671 -9.140 1.00 98.56 306 LEU A O 1
ATOM 2546 N N . GLU A 1 307 ? -7.218 13.815 -9.704 1.00 98.44 307 GLU A N 1
ATOM 2547 C CA . GLU A 1 307 ? -7.897 13.747 -11.005 1.00 98.44 307 GLU A CA 1
ATOM 2548 C C . GLU A 1 307 ? -7.196 12.755 -11.945 1.00 98.44 307 GLU A C 1
ATOM 2550 O O . GLU A 1 307 ? -7.860 11.878 -12.503 1.00 98.44 307 GLU A O 1
ATOM 2555 N N . GLN A 1 308 ? -5.862 12.807 -12.032 1.00 97.62 308 GLN A N 1
ATOM 2556 C CA . GLN A 1 308 ? -5.065 11.859 -12.813 1.00 97.62 308 GLN A CA 1
ATOM 2557 C C . GLN A 1 308 ? -5.263 10.412 -12.335 1.00 97.62 308 GLN A C 1
ATOM 2559 O O . GLN A 1 308 ? -5.450 9.507 -13.154 1.00 97.62 308 GLN A O 1
ATOM 2564 N N . TRP A 1 309 ? -5.248 10.168 -11.021 1.00 97.69 309 TRP A N 1
ATOM 2565 C CA . TRP A 1 309 ? -5.458 8.820 -10.484 1.00 97.69 309 TRP A CA 1
ATOM 2566 C C . TRP A 1 309 ? -6.862 8.293 -10.783 1.00 97.69 309 TRP A C 1
ATOM 2568 O O . TRP A 1 309 ? -6.990 7.171 -11.278 1.00 97.69 309 TRP A O 1
ATOM 2578 N N . ARG A 1 310 ? -7.895 9.120 -10.583 1.00 97.56 310 ARG A N 1
ATOM 2579 C CA . ARG A 1 310 ? -9.291 8.803 -10.926 1.00 97.56 310 ARG A CA 1
ATOM 2580 C C . ARG A 1 310 ? -9.457 8.407 -12.397 1.00 97.56 310 ARG A C 1
ATOM 2582 O O . ARG A 1 310 ? -10.254 7.529 -12.711 1.00 97.56 310 ARG A O 1
ATOM 2589 N N . GLU A 1 311 ? -8.734 9.059 -13.303 1.00 97.06 311 GLU A N 1
ATOM 2590 C CA . GLU A 1 311 ? -8.790 8.770 -14.742 1.00 97.06 311 GLU A CA 1
ATOM 2591 C C . GLU A 1 311 ? -8.016 7.507 -15.137 1.00 97.06 311 GLU A C 1
ATOM 2593 O O . GLU A 1 311 ? -8.361 6.850 -16.121 1.00 97.06 311 GLU A O 1
ATOM 2598 N N . SER A 1 312 ? -6.982 7.148 -14.374 1.00 93.12 312 SER A N 1
ATOM 2599 C CA . SER A 1 312 ? -6.109 6.014 -14.696 1.00 93.12 312 SER A CA 1
ATOM 2600 C C . SER A 1 312 ? -6.671 4.644 -14.300 1.00 93.12 312 SER A C 1
ATOM 2602 O O . SER A 1 312 ? -6.367 3.655 -14.970 1.00 93.12 312 SER A O 1
ATOM 2604 N N . ASP A 1 313 ? -7.510 4.562 -13.261 1.00 95.44 313 ASP A N 1
ATOM 2605 C CA . ASP A 1 313 ? -8.163 3.316 -12.843 1.00 95.44 313 ASP A CA 1
ATOM 2606 C C . ASP A 1 313 ? -9.600 3.573 -12.364 1.00 95.44 313 ASP A C 1
ATOM 2608 O O . ASP A 1 313 ? -9.840 4.292 -11.398 1.00 95.44 313 ASP A O 1
ATOM 2612 N N . SER A 1 314 ? -10.571 2.909 -13.000 1.00 95.62 314 SER A N 1
ATOM 2613 C CA . SER A 1 314 ? -12.003 3.043 -12.684 1.00 95.62 314 SER A CA 1
ATOM 2614 C C . SER A 1 314 ? -12.402 2.613 -11.264 1.00 95.62 314 SER A C 1
ATOM 2616 O O . SER A 1 314 ? -13.520 2.894 -10.835 1.00 95.62 314 SER A O 1
ATOM 2618 N N . ARG A 1 315 ? -11.532 1.898 -10.539 1.00 97.62 315 ARG A N 1
ATOM 2619 C CA . ARG A 1 315 ? -11.737 1.534 -9.127 1.00 97.62 315 ARG A CA 1
ATOM 2620 C C . ARG A 1 315 ? -11.421 2.682 -8.168 1.00 97.62 315 ARG A C 1
ATOM 2622 O O . ARG A 1 315 ? -11.745 2.568 -6.988 1.00 97.62 315 ARG A O 1
ATOM 2629 N N . ILE A 1 316 ? -10.775 3.747 -8.643 1.00 98.62 316 ILE A N 1
ATOM 2630 C CA . ILE A 1 316 ? -10.407 4.914 -7.843 1.00 98.62 316 ILE A CA 1
ATOM 2631 C C . ILE A 1 316 ? -11.515 5.963 -7.963 1.00 98.62 316 ILE A C 1
ATOM 2633 O O . ILE A 1 316 ? -11.783 6.515 -9.029 1.00 98.62 316 ILE A O 1
ATOM 2637 N N . LYS A 1 317 ? -12.167 6.244 -6.839 1.00 98.75 317 LYS A N 1
ATOM 2638 C CA . LYS A 1 317 ? -13.220 7.244 -6.681 1.00 98.75 317 LYS A CA 1
ATOM 2639 C C . LYS A 1 317 ? -12.664 8.408 -5.875 1.00 98.75 317 LYS A C 1
ATOM 2641 O O . LYS A 1 317 ? -12.042 8.195 -4.839 1.00 98.75 317 LYS A O 1
ATOM 2646 N N . VAL A 1 318 ? -12.920 9.631 -6.328 1.00 98.81 318 VAL A N 1
ATOM 2647 C CA . VAL A 1 318 ? -12.452 10.849 -5.656 1.00 98.81 318 VAL A CA 1
ATOM 2648 C C . VAL A 1 318 ? -13.614 11.817 -5.476 1.00 98.81 318 VAL A C 1
ATOM 2650 O O . VAL A 1 318 ? -14.336 12.099 -6.435 1.00 98.81 318 VAL A O 1
ATOM 2653 N N . ILE A 1 319 ? -13.764 12.339 -4.262 1.00 98.44 319 ILE A N 1
ATOM 2654 C CA . ILE A 1 319 ? -14.669 13.437 -3.917 1.00 98.44 319 ILE A CA 1
ATOM 2655 C C . ILE A 1 319 ? -13.834 14.646 -3.508 1.00 98.44 319 ILE A C 1
ATOM 2657 O O . ILE A 1 319 ? -12.851 14.500 -2.789 1.00 98.44 319 ILE A O 1
ATOM 2661 N N . PHE A 1 320 ? -14.255 15.836 -3.926 1.00 98.62 320 PHE A N 1
ATOM 2662 C CA . PHE A 1 320 ? -13.677 17.100 -3.480 1.00 98.62 320 PHE A CA 1
ATOM 2663 C C . PHE A 1 320 ? -14.684 17.805 -2.579 1.00 98.62 320 PHE A C 1
ATOM 2665 O O . PHE A 1 320 ? -15.779 18.146 -3.035 1.00 98.62 320 PHE A O 1
ATOM 2672 N N . LEU A 1 321 ? -14.334 17.991 -1.310 1.00 98.38 321 LEU A N 1
ATOM 2673 C CA . LEU A 1 321 ? -15.163 18.737 -0.372 1.00 98.38 321 LEU A CA 1
ATOM 2674 C C . LEU A 1 321 ? -15.083 20.242 -0.686 1.00 98.38 321 LEU A C 1
ATOM 2676 O O . LEU A 1 321 ? -14.016 20.735 -1.054 1.00 98.38 321 LEU A O 1
ATOM 2680 N N . PRO A 1 322 ? -16.203 20.983 -0.577 1.00 97.50 322 PRO A N 1
ATOM 2681 C CA . PRO A 1 322 ? -16.241 22.413 -0.895 1.00 97.50 322 PRO A CA 1
ATOM 2682 C C . PRO A 1 322 ? -15.536 23.286 0.155 1.00 97.50 322 PRO A C 1
ATOM 2684 O O . PRO A 1 322 ? -15.205 24.433 -0.128 1.00 97.50 322 PRO A O 1
ATOM 2687 N N . GLU A 1 323 ? -15.325 22.750 1.355 1.00 97.12 323 GLU A N 1
ATOM 2688 C CA . GLU A 1 323 ? -14.631 23.386 2.470 1.00 97.12 323 GLU A CA 1
ATOM 2689 C C . GLU A 1 323 ? -13.914 22.320 3.307 1.00 97.12 323 GLU A C 1
ATOM 2691 O O . GLU A 1 323 ? -14.242 21.135 3.216 1.00 97.12 323 GLU A O 1
ATOM 2696 N N . ASN A 1 324 ? -12.939 22.738 4.115 1.00 97.06 324 ASN A N 1
ATOM 2697 C CA . ASN A 1 324 ? -12.248 21.845 5.043 1.00 97.06 324 ASN A CA 1
ATOM 2698 C C . ASN A 1 324 ? -13.164 21.528 6.238 1.00 97.06 324 ASN A C 1
ATOM 2700 O O . ASN A 1 324 ? -13.422 22.395 7.076 1.00 97.06 324 ASN A O 1
ATOM 2704 N N . GLY A 1 325 ? -13.658 20.290 6.299 1.00 94.56 325 GLY A N 1
ATOM 2705 C CA . GLY A 1 325 ? -14.503 19.770 7.379 1.00 94.56 325 GLY A CA 1
ATOM 2706 C C . GLY A 1 325 ? -13.734 18.946 8.420 1.00 94.56 325 GLY A C 1
ATOM 2707 O O . GLY A 1 325 ? -14.315 18.485 9.411 1.00 94.56 325 GLY A O 1
ATOM 2708 N N . GLY A 1 326 ? -12.434 18.748 8.207 1.00 95.56 326 GLY A N 1
ATOM 2709 C CA . GLY A 1 326 ? -11.558 17.923 9.018 1.00 95.56 326 GLY A CA 1
ATOM 2710 C C . GLY A 1 326 ? -11.647 16.434 8.683 1.00 95.56 326 GLY A C 1
ATOM 2711 O O . GLY A 1 326 ? -12.569 15.948 8.020 1.00 95.56 326 GLY A O 1
ATOM 2712 N N . ILE A 1 327 ? -10.696 15.675 9.234 1.00 95.62 327 ILE A N 1
ATOM 2713 C CA . ILE A 1 327 ? -10.491 14.250 8.938 1.00 95.62 327 ILE A CA 1
ATOM 2714 C C . ILE A 1 327 ? -11.753 13.390 9.092 1.00 95.62 327 ILE A C 1
ATOM 2716 O O . ILE A 1 327 ? -11.984 12.504 8.271 1.00 95.62 327 ILE A O 1
ATOM 2720 N N . SER A 1 328 ? -12.615 13.657 10.079 1.00 97.69 328 SER A N 1
ATOM 2721 C CA . SER A 1 328 ? -13.875 12.917 10.238 1.00 97.69 328 SER A CA 1
ATOM 2722 C C . SER A 1 328 ? -14.853 13.167 9.090 1.00 97.69 328 SER A C 1
ATOM 2724 O O . SER A 1 328 ? -15.449 12.215 8.589 1.00 97.69 328 SER A O 1
ATOM 2726 N N . ALA A 1 329 ? -15.003 14.421 8.646 1.00 98.31 329 ALA A N 1
ATOM 2727 C CA . ALA A 1 329 ? -15.891 14.770 7.539 1.00 98.31 329 ALA A CA 1
ATOM 2728 C C . ALA A 1 329 ? -15.390 14.159 6.224 1.00 98.31 329 ALA A C 1
ATOM 2730 O O . ALA A 1 329 ? -16.171 13.545 5.497 1.00 98.31 329 ALA A O 1
ATOM 2731 N N . ALA A 1 330 ? -14.081 14.239 5.972 1.00 98.56 330 ALA A N 1
ATOM 2732 C CA . ALA A 1 330 ? -13.439 13.599 4.829 1.00 98.56 330 ALA A CA 1
ATOM 2733 C C . ALA A 1 330 ? -13.590 12.071 4.854 1.00 98.56 330 ALA A C 1
ATOM 2735 O O . ALA A 1 330 ? -14.000 11.474 3.859 1.00 98.56 330 ALA A O 1
ATOM 2736 N N . THR A 1 331 ? -13.366 11.434 6.008 1.00 98.75 331 THR A N 1
ATOM 2737 C CA . THR A 1 331 ? -13.553 9.981 6.170 1.00 98.75 331 THR A CA 1
ATOM 2738 C C . THR A 1 331 ? -14.998 9.578 5.878 1.00 98.75 331 THR A C 1
ATOM 2740 O O . THR A 1 331 ? -15.234 8.642 5.115 1.00 98.75 331 THR A O 1
ATOM 2743 N N . ASN A 1 332 ? -15.975 10.308 6.426 1.00 98.75 332 ASN A N 1
ATOM 2744 C CA . ASN A 1 332 ? -17.397 10.055 6.186 1.00 98.75 332 ASN A CA 1
ATOM 2745 C C . ASN A 1 332 ? -17.770 10.243 4.707 1.00 98.75 332 ASN A C 1
ATOM 2747 O O . ASN A 1 332 ? -18.513 9.432 4.156 1.00 98.75 332 ASN A O 1
ATOM 2751 N N . ALA A 1 333 ? -17.250 11.284 4.050 1.00 98.75 333 ALA A N 1
ATOM 2752 C CA . ALA A 1 333 ? -17.494 11.542 2.633 1.00 98.75 333 ALA A CA 1
ATOM 2753 C C . ALA A 1 333 ? -16.940 10.413 1.751 1.00 98.75 333 ALA A C 1
ATOM 2755 O O . ALA A 1 333 ? -17.653 9.891 0.893 1.00 98.75 333 ALA A O 1
ATOM 2756 N N . ALA A 1 334 ? -15.705 9.973 2.006 1.00 98.81 334 ALA A N 1
ATOM 2757 C CA . ALA A 1 334 ? -15.107 8.834 1.317 1.00 98.81 334 ALA A CA 1
ATOM 2758 C C . ALA A 1 334 ? -15.879 7.524 1.586 1.00 98.81 334 ALA A C 1
ATOM 2760 O O . ALA A 1 334 ? -16.151 6.764 0.656 1.00 98.81 334 ALA A O 1
ATOM 2761 N N . ALA A 1 335 ? -16.314 7.277 2.825 1.00 98.75 335 ALA A N 1
ATOM 2762 C CA . ALA A 1 335 ? -17.133 6.114 3.171 1.00 98.75 335 ALA A CA 1
ATOM 2763 C C . ALA A 1 335 ? -18.527 6.137 2.509 1.00 98.75 335 ALA A C 1
ATOM 2765 O O . ALA A 1 335 ? -19.084 5.081 2.208 1.00 98.75 335 ALA A O 1
ATOM 2766 N N . ALA A 1 336 ? -19.094 7.316 2.237 1.00 98.50 336 ALA A N 1
ATOM 2767 C CA . ALA A 1 336 ? -20.414 7.446 1.618 1.00 98.50 336 ALA A CA 1
ATOM 2768 C C . ALA A 1 336 ? -20.450 6.952 0.159 1.00 98.50 336 ALA A C 1
ATOM 2770 O O . ALA A 1 336 ? -21.467 6.413 -0.278 1.00 98.50 336 ALA A O 1
ATOM 2771 N N . VAL A 1 337 ? -19.346 7.077 -0.589 1.00 98.31 337 VAL A N 1
ATOM 2772 C CA . VAL A 1 337 ? -19.242 6.579 -1.981 1.00 98.31 337 VAL A CA 1
ATOM 2773 C C . VAL A 1 337 ? -18.744 5.136 -2.089 1.00 98.31 337 VAL A C 1
ATOM 2775 O O . VAL A 1 337 ? -18.664 4.584 -3.197 1.00 98.31 337 VAL A O 1
ATOM 2778 N N . ALA A 1 338 ? -18.433 4.514 -0.950 1.00 98.62 338 ALA A N 1
ATOM 2779 C CA . ALA A 1 338 ? -18.012 3.127 -0.879 1.00 98.62 338 ALA A CA 1
ATOM 2780 C C . ALA A 1 338 ? -19.147 2.177 -1.308 1.00 98.62 338 ALA A C 1
ATOM 2782 O O . ALA A 1 338 ? -20.252 2.213 -0.768 1.00 98.62 338 ALA A O 1
ATOM 2783 N N . GLY A 1 339 ? -18.884 1.302 -2.271 1.00 98.38 339 GLY A N 1
ATOM 2784 C CA . GLY A 1 339 ? -19.751 0.215 -2.724 1.00 98.38 339 GLY A CA 1
ATOM 2785 C C . GLY A 1 339 ? -19.412 -1.149 -2.116 1.00 98.38 339 GLY A C 1
ATOM 2786 O O . GLY A 1 339 ? -20.170 -2.098 -2.303 1.00 98.38 339 GLY A O 1
ATOM 2787 N N . GLY A 1 340 ? -18.289 -1.270 -1.405 1.00 98.31 340 GLY A N 1
ATOM 2788 C CA . GLY A 1 340 ? -17.867 -2.494 -0.733 1.00 98.31 340 GLY A CA 1
ATOM 2789 C C . GLY A 1 340 ? -18.715 -2.834 0.488 1.00 98.31 340 GLY A C 1
ATOM 2790 O O . GLY A 1 340 ? -19.276 -1.962 1.153 1.00 98.31 340 GLY A O 1
ATOM 2791 N N . SER A 1 341 ? -18.789 -4.125 0.816 1.00 98.25 341 SER A N 1
ATOM 2792 C CA . SER A 1 341 ? -19.448 -4.592 2.043 1.00 98.25 341 SER A CA 1
ATOM 2793 C C . SER A 1 341 ? -18.586 -4.364 3.290 1.00 98.25 341 SER A C 1
ATOM 2795 O O . SER A 1 341 ? -19.098 -4.410 4.411 1.00 98.25 341 SER A O 1
ATOM 2797 N N . TYR A 1 342 ? -17.295 -4.088 3.095 1.00 98.88 342 TYR A N 1
ATOM 2798 C CA . TYR A 1 342 ? -16.328 -3.748 4.133 1.00 98.88 342 TYR A CA 1
ATOM 2799 C C . TYR A 1 342 ? -15.606 -2.445 3.793 1.00 98.88 342 TYR A C 1
ATOM 2801 O O . TYR A 1 342 ? -15.323 -2.178 2.626 1.00 98.88 342 TYR A O 1
ATOM 2809 N N . LEU A 1 343 ? -15.293 -1.667 4.825 1.00 98.94 343 LEU A N 1
ATOM 2810 C CA . LEU A 1 343 ? -14.479 -0.459 4.762 1.00 98.94 343 LEU A CA 1
ATOM 2811 C C . LEU A 1 343 ? -13.123 -0.740 5.409 1.00 98.94 343 LEU A C 1
ATOM 2813 O O . LEU A 1 343 ? -13.097 -1.254 6.526 1.00 98.94 343 LEU A O 1
ATOM 2817 N N . ALA A 1 344 ? -12.030 -0.399 4.734 1.00 98.88 344 ALA A N 1
ATOM 2818 C CA . ALA A 1 344 ? -10.677 -0.394 5.287 1.00 98.88 344 ALA A CA 1
ATOM 2819 C C . ALA A 1 344 ? -10.194 1.053 5.410 1.00 98.88 344 ALA A C 1
ATOM 2821 O O . ALA A 1 344 ? -10.297 1.800 4.442 1.00 98.88 344 ALA A O 1
ATOM 2822 N N . PHE A 1 345 ? -9.688 1.457 6.572 1.00 98.75 345 PHE A N 1
ATOM 2823 C CA . PHE A 1 345 ? -9.236 2.832 6.807 1.00 98.75 345 PHE A CA 1
ATOM 2824 C C . PHE A 1 345 ? -7.726 2.942 6.582 1.00 98.75 345 PHE A C 1
ATOM 2826 O O . PHE A 1 345 ? -6.966 2.112 7.087 1.00 98.75 345 PHE A O 1
ATOM 2833 N N . LEU A 1 346 ? -7.316 3.940 5.799 1.00 98.75 346 LEU A N 1
ATOM 2834 C CA . LEU A 1 346 ? -5.924 4.187 5.431 1.00 98.75 346 LEU A CA 1
ATOM 2835 C C . LEU A 1 346 ? -5.657 5.695 5.411 1.00 98.75 346 LEU A C 1
ATOM 2837 O O . LEU A 1 346 ? -6.393 6.444 4.766 1.00 98.75 346 LEU A O 1
ATOM 2841 N N . ASP A 1 347 ? -4.600 6.122 6.095 1.00 97.69 347 ASP A N 1
ATOM 2842 C CA . ASP A 1 347 ? -4.163 7.516 6.091 1.00 97.69 347 ASP A CA 1
ATOM 2843 C C . ASP A 1 347 ? -3.436 7.852 4.775 1.00 97.69 347 ASP A C 1
ATOM 2845 O O . ASP A 1 347 ? -2.842 6.995 4.113 1.00 97.69 347 ASP A O 1
ATOM 2849 N N . ASN A 1 348 ? -3.525 9.113 4.342 1.00 97.38 348 ASN A N 1
ATOM 2850 C CA . ASN A 1 348 ? -3.084 9.545 3.010 1.00 97.38 348 ASN A CA 1
ATOM 2851 C C . ASN A 1 348 ? -1.560 9.549 2.800 1.00 97.38 348 ASN A C 1
ATOM 2853 O O . ASN A 1 348 ? -1.111 9.709 1.661 1.00 97.38 348 ASN A O 1
ATOM 2857 N N . ASP A 1 349 ? -0.776 9.387 3.862 1.00 95.06 349 ASP A N 1
ATOM 2858 C CA . ASP A 1 349 ? 0.680 9.281 3.848 1.00 95.06 349 ASP A CA 1
ATOM 2859 C C . ASP A 1 349 ? 1.209 7.878 4.187 1.00 95.06 349 ASP A C 1
ATOM 2861 O O . ASP A 1 349 ? 2.409 7.627 4.024 1.00 95.06 349 ASP A O 1
ATOM 2865 N N . ASP A 1 350 ? 0.333 6.944 4.546 1.00 96.69 350 ASP A N 1
ATOM 2866 C CA . ASP A 1 350 ? 0.673 5.574 4.930 1.00 96.69 350 ASP A CA 1
ATOM 2867 C C . ASP A 1 350 ? 0.568 4.582 3.766 1.00 96.69 350 ASP A C 1
ATOM 2869 O O . ASP A 1 350 ? 0.147 4.916 2.656 1.00 96.69 350 ASP A O 1
ATOM 2873 N N . GLU A 1 351 ? 0.991 3.336 3.995 1.00 97.88 351 GLU A N 1
ATOM 2874 C CA . GLU A 1 351 ? 0.950 2.275 2.986 1.00 97.88 351 GLU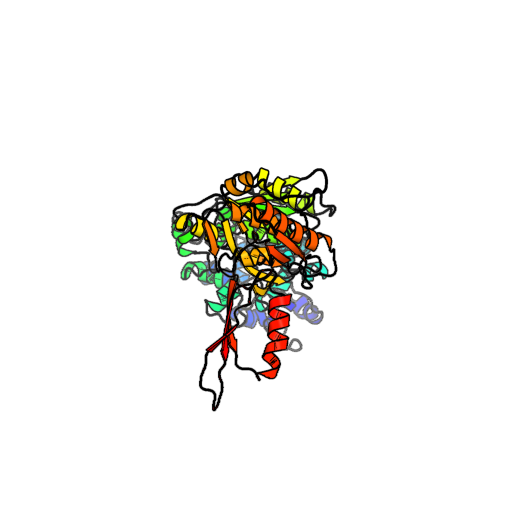 A CA 1
ATOM 2875 C C . GLU A 1 351 ? 0.388 0.965 3.554 1.00 97.88 351 GLU A C 1
ATOM 2877 O O . GLU A 1 351 ? 0.675 0.582 4.687 1.00 97.88 351 GLU A O 1
ATOM 2882 N N . LEU A 1 352 ? -0.370 0.224 2.743 1.00 98.50 352 LEU A N 1
ATOM 2883 C CA . LEU A 1 352 ? -0.752 -1.155 3.056 1.00 98.50 352 LEU A CA 1
ATOM 2884 C C . LEU A 1 352 ? 0.340 -2.150 2.650 1.00 98.50 352 LEU A C 1
ATOM 2886 O O . LEU A 1 352 ? 0.992 -1.997 1.613 1.00 98.50 352 LEU A O 1
ATOM 2890 N N . GLY A 1 353 ? 0.470 -3.231 3.422 1.00 96.44 353 GLY A N 1
ATOM 2891 C CA . GLY A 1 353 ? 1.255 -4.398 3.020 1.00 96.44 353 GLY A CA 1
ATOM 2892 C C . GLY A 1 353 ? 0.661 -5.056 1.760 1.00 96.44 353 GLY A C 1
ATOM 2893 O O . GLY A 1 353 ? -0.562 -5.065 1.623 1.00 96.44 353 GLY A O 1
ATOM 2894 N N . PRO A 1 354 ? 1.457 -5.622 0.829 1.00 95.12 354 PRO A N 1
ATOM 2895 C CA . PRO A 1 354 ? 0.965 -6.113 -0.474 1.00 95.12 354 PRO A CA 1
ATOM 2896 C C . PRO A 1 354 ? -0.132 -7.197 -0.434 1.00 95.12 354 PRO A C 1
ATOM 2898 O O . PRO A 1 354 ? -0.834 -7.439 -1.421 1.00 95.12 354 PRO A O 1
ATOM 2901 N N . ASP A 1 355 ? -0.266 -7.891 0.688 1.00 94.31 355 ASP A N 1
ATOM 2902 C CA . ASP A 1 355 ? -1.244 -8.940 0.963 1.00 94.31 355 ASP A CA 1
ATOM 2903 C C . ASP A 1 355 ? -2.287 -8.550 2.021 1.00 94.31 355 ASP A C 1
ATOM 2905 O O . ASP A 1 355 ? -3.144 -9.368 2.352 1.00 94.31 355 ASP A O 1
ATOM 2909 N N . ALA A 1 356 ? -2.304 -7.291 2.473 1.00 98.56 356 ALA A N 1
ATOM 2910 C CA . ALA A 1 356 ? -3.221 -6.794 3.498 1.00 98.56 356 ALA A CA 1
ATOM 2911 C C . ALA A 1 356 ? -4.687 -7.111 3.184 1.00 98.56 356 ALA A C 1
ATOM 2913 O O . ALA A 1 356 ? -5.376 -7.767 3.971 1.00 98.56 356 ALA A O 1
ATOM 2914 N N . LEU A 1 357 ? -5.171 -6.709 2.005 1.00 98.69 357 LEU A N 1
ATOM 2915 C CA . LEU A 1 357 ? -6.570 -6.924 1.633 1.00 98.69 357 LEU A CA 1
ATOM 2916 C C . LEU A 1 357 ? -6.901 -8.410 1.433 1.00 98.69 357 LEU A C 1
ATOM 2918 O O . LEU A 1 357 ? -8.028 -8.824 1.707 1.00 98.69 357 LEU A O 1
ATOM 2922 N N . PHE A 1 358 ? -5.927 -9.229 1.018 1.00 98.38 358 PHE A N 1
ATOM 2923 C CA . PHE A 1 358 ? -6.099 -10.682 0.951 1.00 98.38 358 PHE A CA 1
ATOM 2924 C C . PHE A 1 358 ? -6.248 -11.283 2.353 1.00 98.38 358 PHE A C 1
ATOM 2926 O O . PHE A 1 358 ? -7.179 -12.060 2.583 1.00 98.38 358 PHE A O 1
ATOM 2933 N N . SER A 1 359 ? -5.387 -10.900 3.299 1.00 98.44 359 SER A N 1
ATOM 2934 C CA . SER A 1 359 ? -5.440 -11.371 4.686 1.00 98.44 359 SER A CA 1
ATOM 2935 C C . SER A 1 359 ? -6.754 -10.985 5.369 1.00 98.44 359 SER A C 1
ATOM 2937 O O . SER A 1 359 ? -7.376 -11.839 6.011 1.00 98.44 359 SER A O 1
ATOM 2939 N N . PHE A 1 360 ? -7.250 -9.761 5.153 1.00 98.62 360 PHE A N 1
ATOM 2940 C CA . PHE A 1 360 ? -8.571 -9.350 5.636 1.00 98.62 360 PHE A CA 1
ATOM 2941 C C . PHE A 1 360 ? -9.709 -10.138 4.977 1.00 98.62 360 PHE A C 1
ATOM 2943 O O . PHE A 1 360 ? -10.560 -10.671 5.689 1.00 98.62 360 PHE A O 1
ATOM 2950 N N . ALA A 1 361 ? -9.718 -10.286 3.647 1.00 98.56 361 ALA A N 1
ATOM 2951 C CA . ALA A 1 361 ? -10.744 -11.061 2.941 1.00 98.56 361 ALA A CA 1
ATOM 2952 C C . ALA A 1 361 ? -10.782 -12.528 3.410 1.00 98.56 361 ALA A C 1
ATOM 2954 O O . ALA A 1 361 ? -11.854 -13.096 3.632 1.00 98.56 361 ALA A O 1
ATOM 2955 N N . ARG A 1 362 ? -9.609 -13.127 3.645 1.00 98.00 362 ARG A N 1
ATOM 2956 C CA . ARG A 1 362 ? -9.470 -14.475 4.204 1.00 98.00 362 ARG A CA 1
ATOM 2957 C C . ARG A 1 362 ? -10.052 -14.577 5.609 1.00 98.00 362 ARG A C 1
ATOM 2959 O O . ARG A 1 362 ? -10.792 -15.523 5.884 1.00 98.00 362 ARG A O 1
ATOM 2966 N N . ALA A 1 363 ? -9.748 -13.630 6.493 1.00 97.94 363 ALA A N 1
ATOM 2967 C CA . ALA A 1 363 ? -10.296 -13.605 7.848 1.00 97.94 363 ALA A CA 1
ATOM 2968 C C . ALA A 1 363 ? -11.820 -13.389 7.848 1.00 97.94 363 ALA A C 1
ATOM 2970 O O . ALA A 1 363 ? -12.529 -14.049 8.605 1.00 97.94 363 ALA A O 1
ATOM 2971 N N . ILE A 1 364 ? -12.336 -12.542 6.953 1.00 97.75 364 ILE A N 1
ATOM 2972 C CA . ILE A 1 364 ? -13.776 -12.335 6.762 1.00 97.75 364 ILE A CA 1
ATOM 2973 C C . ILE A 1 364 ? -14.470 -13.650 6.397 1.00 97.75 364 ILE A C 1
ATOM 2975 O O . ILE A 1 364 ? -15.367 -14.067 7.124 1.00 97.75 364 ILE A O 1
ATOM 2979 N N . GLY A 1 365 ? -14.025 -14.332 5.337 1.00 95.50 365 GLY A N 1
ATOM 2980 C CA . GLY A 1 365 ? -14.697 -15.544 4.860 1.00 95.50 365 GLY A CA 1
ATOM 2981 C C . GLY A 1 365 ? -14.542 -16.750 5.791 1.00 95.50 365 GLY A C 1
ATOM 2982 O O . GLY A 1 365 ? -15.457 -17.557 5.923 1.00 95.50 365 GLY A O 1
ATOM 2983 N N . SER A 1 366 ? -13.394 -16.887 6.463 1.00 95.94 366 SER A N 1
ATOM 2984 C CA . SER A 1 366 ? -13.135 -18.036 7.348 1.00 95.94 366 SER A CA 1
ATOM 2985 C C . SER A 1 366 ? -13.671 -17.856 8.768 1.00 95.94 366 SER A C 1
ATOM 2987 O O . SER A 1 366 ? -14.002 -18.844 9.422 1.00 95.94 366 SER A O 1
ATOM 2989 N N . GLN A 1 367 ? -13.756 -16.616 9.259 1.00 94.94 367 GLN A N 1
ATOM 2990 C CA . GLN A 1 367 ? -14.118 -16.329 10.646 1.00 94.94 367 GLN A CA 1
ATOM 2991 C C . GLN A 1 367 ? -15.382 -15.482 10.775 1.00 94.94 367 GLN A C 1
ATOM 2993 O O . GLN A 1 367 ? -15.840 -15.305 11.894 1.00 94.94 367 GLN A O 1
ATOM 2998 N N . GLY A 1 368 ? -15.994 -14.977 9.701 1.00 94.19 368 GLY A N 1
ATOM 2999 C CA . GLY A 1 368 ? -17.240 -14.201 9.762 1.00 94.19 368 GLY A CA 1
ATOM 3000 C C . GLY A 1 368 ? -17.108 -12.889 10.542 1.00 94.19 368 GLY A C 1
ATOM 3001 O O . GLY A 1 368 ? -17.980 -12.555 11.342 1.00 94.19 368 GLY A O 1
ATOM 3002 N N . ALA A 1 369 ? -15.988 -12.185 10.375 1.00 96.19 369 ALA A N 1
ATOM 3003 C CA . ALA A 1 369 ? -15.646 -11.004 11.163 1.00 96.19 369 ALA A CA 1
ATOM 3004 C C . ALA A 1 369 ? -16.523 -9.776 10.842 1.00 96.19 369 ALA A C 1
ATOM 3006 O O . ALA A 1 369 ? -16.817 -9.496 9.675 1.00 96.19 369 ALA A O 1
ATOM 3007 N N . ASP A 1 370 ? -16.898 -9.017 11.878 1.00 98.06 370 ASP A N 1
ATOM 3008 C CA . ASP A 1 370 ? -17.601 -7.729 11.758 1.00 98.06 370 ASP A CA 1
ATOM 3009 C C . ASP A 1 370 ? -16.637 -6.538 11.796 1.00 98.06 370 ASP A C 1
ATOM 3011 O O . ASP A 1 370 ? -16.868 -5.523 11.137 1.00 98.06 370 ASP A O 1
ATOM 3015 N N . LEU A 1 371 ? -15.569 -6.678 12.582 1.00 98.75 371 LEU A N 1
ATOM 3016 C CA . LEU A 1 371 ? -14.520 -5.694 12.808 1.00 98.75 371 LEU A CA 1
ATOM 3017 C C . LEU A 1 371 ? -13.182 -6.430 12.880 1.00 98.75 371 LEU A C 1
ATOM 3019 O O . LEU A 1 371 ? -13.071 -7.459 13.546 1.00 98.75 371 LEU A O 1
ATOM 3023 N N . LEU A 1 372 ? -12.175 -5.922 12.189 1.00 98.69 372 LEU A N 1
ATOM 3024 C CA . LEU A 1 372 ? -10.844 -6.496 12.124 1.00 98.69 372 LEU A CA 1
ATOM 3025 C C . LEU A 1 372 ? -9.803 -5.414 12.369 1.00 98.69 372 LEU A C 1
ATOM 3027 O O . LEU A 1 372 ? -10.022 -4.249 12.036 1.00 98.69 372 LEU A O 1
ATOM 3031 N N . TYR A 1 373 ? -8.665 -5.821 12.916 1.00 98.75 373 TYR A N 1
ATOM 3032 C CA . TYR A 1 373 ? -7.469 -4.992 12.942 1.00 98.75 373 TYR A CA 1
ATOM 3033 C C . TYR A 1 373 ? -6.201 -5.834 12.810 1.00 98.75 373 TYR A C 1
ATOM 3035 O O . TYR A 1 373 ? -6.232 -7.040 13.074 1.00 98.75 373 TYR A O 1
ATOM 3043 N N . SER A 1 374 ? -5.100 -5.211 12.393 1.00 98.62 374 SER A N 1
ATOM 3044 C CA . SER A 1 374 ? -3.808 -5.875 12.183 1.00 98.62 374 SER A CA 1
ATOM 3045 C C . SER A 1 374 ? -2.688 -5.288 13.035 1.00 98.62 374 SER A C 1
ATOM 3047 O O . SER A 1 374 ? -2.830 -4.210 13.617 1.00 98.62 374 SER A O 1
ATOM 3049 N N . ASP A 1 375 ? -1.548 -5.974 13.055 1.00 98.19 375 ASP A N 1
ATOM 3050 C CA . ASP A 1 375 ? -0.291 -5.365 13.485 1.00 98.19 375 ASP A CA 1
ATOM 3051 C C . ASP A 1 375 ? 0.209 -4.365 12.425 1.00 98.19 375 ASP A C 1
ATOM 3053 O O . ASP A 1 375 ? -0.255 -4.351 11.274 1.00 98.19 375 ASP A O 1
ATOM 3057 N N . GLU A 1 376 ? 1.153 -3.517 12.827 1.00 97.25 376 GLU A N 1
ATOM 3058 C CA . GLU A 1 376 ? 1.751 -2.477 11.984 1.00 97.25 376 GLU A CA 1
ATOM 3059 C C . GLU A 1 376 ? 3.234 -2.273 12.326 1.00 97.25 376 GLU A C 1
ATOM 3061 O O . GLU A 1 376 ? 3.723 -2.725 13.368 1.00 97.25 376 GLU A O 1
ATOM 3066 N N . ASP A 1 377 ? 3.959 -1.595 11.447 1.00 96.38 377 ASP A N 1
ATOM 3067 C CA . ASP A 1 377 ? 5.308 -1.091 11.703 1.00 96.38 377 ASP A CA 1
ATOM 3068 C C . ASP A 1 377 ? 5.422 0.393 11.329 1.00 96.38 377 ASP A C 1
ATOM 3070 O O . ASP A 1 377 ? 4.486 0.971 10.772 1.00 96.38 377 ASP A O 1
ATOM 3074 N N . LEU A 1 378 ? 6.552 1.023 11.668 1.00 94.44 378 LEU A N 1
ATOM 3075 C CA . LEU A 1 378 ? 6.876 2.353 11.164 1.00 94.44 378 LEU A CA 1
ATOM 3076 C C . LEU A 1 378 ? 7.676 2.275 9.867 1.00 94.44 378 LEU A C 1
ATOM 3078 O O . LEU A 1 378 ? 8.549 1.423 9.696 1.00 94.44 378 LEU A O 1
ATOM 3082 N N . ILE A 1 379 ? 7.441 3.240 8.982 1.00 92.69 379 ILE A N 1
ATOM 3083 C CA . ILE A 1 379 ? 8.275 3.475 7.804 1.00 92.69 379 ILE A CA 1
ATOM 3084 C C . ILE A 1 379 ? 8.837 4.893 7.769 1.00 92.69 379 ILE A C 1
ATOM 3086 O O . ILE A 1 379 ? 8.194 5.867 8.167 1.00 92.69 379 ILE A O 1
ATOM 3090 N N . GLY A 1 380 ? 10.064 5.004 7.261 1.00 88.19 380 GLY A N 1
ATOM 3091 C CA . GLY A 1 380 ? 10.729 6.274 6.991 1.00 88.19 380 GLY A CA 1
ATOM 3092 C C . GLY A 1 380 ? 10.195 6.955 5.731 1.00 88.19 380 GLY A C 1
ATOM 3093 O O . GLY A 1 380 ? 9.331 6.434 5.020 1.00 88.19 380 GLY A O 1
ATOM 3094 N N . ALA A 1 381 ? 10.742 8.127 5.407 1.00 81.38 381 ALA A N 1
ATOM 3095 C CA . ALA A 1 381 ? 10.394 8.853 4.182 1.00 81.38 381 ALA A CA 1
ATOM 3096 C C . ALA A 1 381 ? 10.753 8.081 2.894 1.00 81.38 381 ALA A C 1
ATOM 3098 O O . ALA A 1 381 ? 10.105 8.256 1.868 1.00 81.38 381 ALA A O 1
ATOM 3099 N N . ASP A 1 382 ? 11.764 7.215 2.956 1.00 76.00 382 ASP A N 1
ATOM 3100 C CA . ASP A 1 382 ? 12.232 6.342 1.873 1.00 76.00 382 ASP A CA 1
ATOM 3101 C C . ASP A 1 382 ? 11.565 4.950 1.874 1.00 76.00 382 ASP A C 1
ATOM 3103 O O . ASP A 1 382 ? 11.897 4.101 1.049 1.00 76.00 382 ASP A O 1
ATOM 3107 N N . GLY A 1 383 ? 10.627 4.706 2.799 1.00 82.19 383 GLY A N 1
ATOM 3108 C CA . GLY A 1 383 ? 9.959 3.415 2.970 1.00 82.19 383 GLY A CA 1
ATOM 3109 C C . GLY A 1 383 ? 10.748 2.387 3.786 1.00 82.19 383 GLY A C 1
ATOM 3110 O O . GLY A 1 383 ? 10.273 1.262 3.940 1.00 82.19 383 GLY A O 1
ATOM 3111 N N . THR A 1 384 ? 11.917 2.742 4.332 1.00 84.81 384 THR A N 1
ATOM 3112 C CA . THR A 1 384 ? 12.675 1.853 5.221 1.00 84.81 384 THR A CA 1
ATOM 3113 C C . THR A 1 384 ? 11.857 1.554 6.477 1.00 84.81 384 THR A C 1
ATOM 3115 O O . THR A 1 384 ? 11.411 2.476 7.160 1.00 84.81 384 THR A O 1
ATOM 3118 N N . ARG A 1 385 ? 11.660 0.266 6.782 1.00 90.25 385 ARG A N 1
ATOM 3119 C CA . ARG A 1 385 ? 10.865 -0.204 7.926 1.00 90.25 385 ARG A CA 1
ATOM 3120 C C . ARG A 1 385 ? 11.665 -0.170 9.226 1.00 90.25 385 ARG A C 1
ATOM 3122 O O . ARG A 1 385 ? 12.820 -0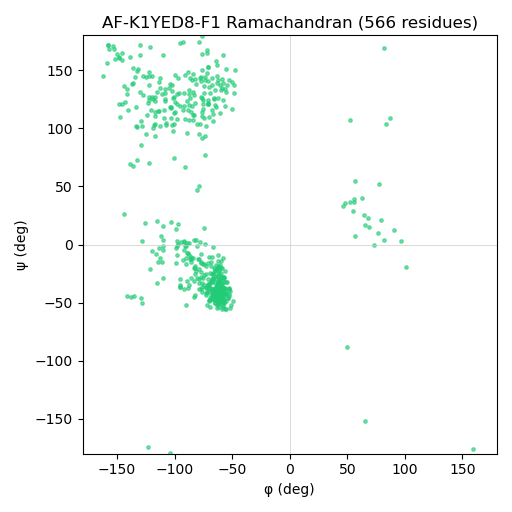.595 9.258 1.00 90.25 385 ARG A O 1
ATOM 3129 N N . PHE A 1 386 ? 11.037 0.268 10.309 1.00 89.88 386 PHE A N 1
ATOM 3130 C CA . PHE A 1 386 ? 11.571 0.225 11.669 1.00 89.88 386 PHE A CA 1
ATOM 3131 C C . PHE A 1 386 ? 10.428 0.131 12.685 1.00 89.88 386 PHE A C 1
ATOM 3133 O O . PHE A 1 386 ? 9.307 0.479 12.366 1.00 89.88 386 PHE A O 1
ATOM 3140 N N . SER A 1 387 ? 10.703 -0.328 13.911 1.00 92.56 387 SER A N 1
ATOM 3141 C CA . SER A 1 387 ? 9.722 -0.445 15.012 1.00 92.56 387 SER A CA 1
ATOM 3142 C C . SER A 1 387 ? 8.430 -1.204 14.669 1.00 92.56 387 SER A C 1
ATOM 3144 O O . SER A 1 387 ? 7.530 -0.689 14.023 1.00 92.56 387 SER A O 1
ATOM 3146 N N . VAL A 1 388 ? 8.287 -2.422 15.188 1.00 94.88 388 VAL A N 1
ATOM 3147 C CA . VAL A 1 388 ? 7.075 -3.231 14.988 1.00 94.88 388 VAL A CA 1
ATOM 3148 C C . VAL A 1 388 ? 6.147 -3.107 16.193 1.00 94.88 388 VAL A C 1
ATOM 3150 O O . VAL A 1 388 ? 6.566 -3.383 17.321 1.00 94.88 388 VAL A O 1
ATOM 3153 N N . PHE A 1 389 ? 4.874 -2.800 15.953 1.00 94.12 389 PHE A N 1
ATOM 3154 C CA . PHE A 1 389 ? 3.823 -2.812 16.966 1.00 94.12 389 PHE A CA 1
ATOM 3155 C C . PHE A 1 389 ? 2.981 -4.081 16.838 1.00 94.12 389 PHE A C 1
ATOM 3157 O O . PHE A 1 389 ? 2.049 -4.171 16.040 1.00 94.12 389 PHE A O 1
ATOM 3164 N N . ARG A 1 390 ? 3.314 -5.076 17.667 1.00 96.44 390 ARG A N 1
ATOM 3165 C CA . ARG A 1 390 ? 2.509 -6.294 17.817 1.00 96.44 390 ARG A CA 1
ATOM 3166 C C . ARG A 1 390 ? 1.413 -6.058 18.839 1.00 96.44 390 ARG A C 1
ATOM 3168 O O . ARG A 1 390 ? 1.704 -5.855 20.020 1.00 96.44 390 ARG A O 1
ATOM 3175 N N . LYS A 1 391 ? 0.164 -6.077 18.394 1.00 96.06 391 LYS A N 1
ATOM 3176 C CA . LYS A 1 391 ? -0.987 -5.745 19.231 1.00 96.06 391 LYS A CA 1
ATOM 3177 C C . LYS A 1 391 ? -1.492 -7.005 19.939 1.00 96.06 391 LYS A C 1
ATOM 3179 O O . LYS A 1 391 ? -1.357 -8.109 19.417 1.00 96.06 391 LYS A O 1
ATOM 3184 N N . PRO A 1 392 ? -2.052 -6.893 21.153 1.00 96.50 392 PRO A N 1
ATOM 3185 C CA . PRO A 1 392 ? -2.749 -8.013 21.768 1.00 96.50 392 PRO A CA 1
ATOM 3186 C C . PRO A 1 392 ? -4.085 -8.269 21.053 1.00 96.50 392 PRO A C 1
ATOM 3188 O O . PRO A 1 392 ? -4.603 -7.406 20.336 1.00 96.50 392 PRO A O 1
ATOM 3191 N N . GLY A 1 393 ? -4.698 -9.421 21.341 1.00 96.19 393 GLY A N 1
ATOM 3192 C CA . GLY A 1 393 ? -6.107 -9.661 21.018 1.00 96.19 393 GLY A CA 1
ATOM 3193 C C . GLY A 1 393 ? -7.035 -8.620 21.665 1.00 96.19 393 GLY A C 1
ATOM 3194 O O . GLY A 1 393 ? -6.633 -7.900 22.584 1.00 96.19 393 GLY A O 1
ATOM 3195 N N . PHE A 1 394 ? -8.276 -8.524 21.173 1.00 97.62 394 PHE A N 1
ATOM 3196 C CA . PHE A 1 394 ? -9.168 -7.416 21.524 1.00 97.62 394 PHE A CA 1
ATOM 3197 C C . PHE A 1 394 ? -9.374 -7.297 23.040 1.00 97.62 394 PHE A C 1
ATOM 3199 O O . PHE A 1 394 ? -9.905 -8.200 23.689 1.00 97.62 394 PHE A O 1
ATOM 3206 N N . ASN A 1 395 ? -8.988 -6.149 23.594 1.00 97.19 395 ASN A N 1
ATOM 3207 C CA . ASN A 1 395 ? -9.133 -5.830 25.001 1.00 97.19 395 ASN A CA 1
ATOM 3208 C C . ASN A 1 395 ? -9.824 -4.476 25.157 1.00 97.19 395 ASN A C 1
ATOM 3210 O O . ASN A 1 395 ? -9.223 -3.407 25.054 1.00 97.19 395 ASN A O 1
ATOM 3214 N N . ARG A 1 396 ? -11.115 -4.546 25.472 1.00 95.25 396 ARG A N 1
ATOM 3215 C CA . ARG A 1 396 ? -11.967 -3.379 25.686 1.00 95.25 396 ARG A CA 1
ATOM 3216 C C . ARG A 1 396 ? -11.473 -2.464 26.806 1.00 95.25 396 ARG A C 1
ATOM 3218 O O . ARG A 1 396 ? -11.609 -1.254 26.689 1.00 95.25 396 ARG A O 1
ATOM 3225 N N . GLU A 1 397 ? -10.946 -3.019 27.896 1.00 94.81 397 GLU A N 1
ATOM 3226 C CA . GLU A 1 397 ? -10.458 -2.206 29.016 1.00 94.81 397 GLU A CA 1
ATOM 3227 C C . GLU A 1 397 ? -9.171 -1.475 28.640 1.00 94.81 397 GLU A C 1
ATOM 3229 O O . GLU A 1 397 ? -9.020 -0.305 28.977 1.00 94.81 397 GLU A O 1
ATOM 3234 N N . LEU A 1 398 ? -8.288 -2.122 27.874 1.00 96.06 398 LEU A N 1
ATOM 3235 C CA . LEU A 1 398 ? -7.097 -1.469 27.337 1.00 96.06 398 LEU A CA 1
ATOM 3236 C C . LEU A 1 398 ? -7.471 -0.338 26.372 1.00 96.06 398 LEU A C 1
ATOM 3238 O O . LEU A 1 398 ? -6.909 0.746 26.480 1.00 96.06 398 LEU A O 1
ATOM 3242 N N . LEU A 1 399 ? -8.466 -0.552 25.504 1.00 97.00 399 LEU A N 1
ATOM 3243 C CA . LEU A 1 399 ? -8.942 0.475 24.573 1.00 97.00 399 LEU A CA 1
ATOM 3244 C C . LEU A 1 399 ? -9.541 1.701 25.284 1.00 97.00 399 LEU A C 1
ATOM 3246 O O . LEU A 1 399 ? -9.390 2.825 24.820 1.00 97.00 399 LEU A O 1
ATOM 3250 N N . LEU A 1 400 ? -10.193 1.509 26.438 1.00 97.12 400 LEU A N 1
ATOM 3251 C CA . LEU A 1 400 ? -10.679 2.622 27.269 1.00 97.12 400 LEU A CA 1
ATOM 3252 C C . LEU A 1 400 ? -9.545 3.398 27.955 1.00 97.12 400 LEU A C 1
ATOM 3254 O O . LEU A 1 400 ? -9.778 4.505 28.440 1.00 97.12 400 LEU A O 1
ATOM 3258 N N . CYS A 1 401 ? -8.343 2.823 28.012 1.00 95.88 401 CYS A N 1
ATOM 3259 C CA . CYS A 1 401 ? -7.157 3.460 28.564 1.00 95.88 401 CYS A CA 1
ATOM 3260 C C . CYS A 1 401 ? -6.300 4.122 27.484 1.00 95.88 401 CYS A C 1
ATOM 3262 O O . CYS A 1 401 ? -5.722 5.162 27.763 1.00 95.88 401 CYS A O 1
ATOM 3264 N N . HIS A 1 402 ? -6.183 3.540 26.292 1.00 94.81 402 HIS A N 1
ATOM 3265 C CA . HIS A 1 402 ? -5.330 4.038 25.212 1.00 94.81 402 HIS A CA 1
ATOM 3266 C C . HIS A 1 402 ? -5.748 3.426 23.871 1.00 94.81 402 HIS A C 1
ATOM 3268 O O . HIS A 1 402 ? -6.108 2.246 23.819 1.00 94.81 402 HIS A O 1
ATOM 3274 N N . ASN A 1 403 ? -5.647 4.194 22.782 1.00 95.12 403 ASN A N 1
ATOM 3275 C CA . ASN A 1 403 ? -5.868 3.667 21.437 1.00 95.12 403 ASN A CA 1
ATOM 3276 C C . ASN A 1 403 ? -4.692 2.784 20.997 1.00 95.12 403 ASN A C 1
ATOM 3278 O O . ASN A 1 403 ? -3.840 3.207 20.233 1.00 95.12 403 ASN A O 1
ATOM 3282 N N . TYR A 1 404 ? -4.632 1.552 21.500 1.00 95.12 404 TYR A N 1
ATOM 3283 C CA . TYR A 1 404 ? -3.581 0.601 21.125 1.00 95.12 404 TYR A CA 1
ATOM 3284 C C . TYR A 1 404 ? -3.813 -0.038 19.744 1.00 95.12 404 TYR A C 1
ATOM 3286 O O . TYR A 1 404 ? -2.972 -0.807 19.277 1.00 95.12 404 TYR A O 1
ATOM 3294 N N . ILE A 1 405 ? -4.984 0.200 19.141 1.00 95.81 405 ILE A N 1
ATOM 3295 C CA . ILE A 1 405 ? -5.385 -0.416 17.879 1.00 95.81 405 ILE A CA 1
ATOM 3296 C C . ILE A 1 405 ? -4.941 0.443 16.711 1.00 95.81 405 ILE A C 1
ATOM 3298 O O . ILE A 1 405 ? -4.281 -0.106 15.844 1.00 95.81 405 ILE A O 1
ATOM 3302 N N . THR A 1 406 ? -5.268 1.737 16.711 1.00 92.75 406 THR A N 1
ATOM 3303 C CA . THR A 1 406 ? -4.872 2.723 15.688 1.00 92.75 406 THR A CA 1
ATOM 3304 C C . THR A 1 406 ? -5.152 2.246 14.253 1.00 92.75 406 THR A C 1
ATOM 3306 O O . THR A 1 406 ? -6.261 2.461 13.761 1.00 92.75 406 THR A O 1
ATOM 3309 N N . HIS A 1 407 ? -4.221 1.533 13.608 1.00 95.56 407 HIS A N 1
ATOM 3310 C CA . HIS A 1 407 ? -4.342 1.003 12.248 1.00 95.56 407 HIS A CA 1
ATOM 3311 C C . HIS A 1 407 ? -4.156 -0.528 12.192 1.00 95.56 407 HIS A C 1
ATOM 3313 O O . HIS A 1 407 ? -4.146 -1.231 13.190 1.00 95.56 407 HIS A O 1
ATOM 3319 N N . CYS A 1 408 ? -4.122 -1.163 11.029 1.00 96.06 408 CYS A N 1
ATOM 3320 C CA . CYS A 1 408 ? -5.167 -0.958 10.040 1.00 96.06 408 CYS A CA 1
ATOM 3321 C C . CYS A 1 408 ? -6.486 -1.478 10.611 1.00 96.06 408 CYS A C 1
ATOM 3323 O O . CYS A 1 408 ? -6.528 -2.598 11.117 1.00 96.06 408 CYS A O 1
ATOM 3325 N N . VAL A 1 409 ? -7.564 -0.705 10.496 1.00 98.31 409 VAL A N 1
ATOM 3326 C CA . VAL A 1 409 ? -8.909 -1.128 10.907 1.00 98.31 409 VAL A CA 1
ATOM 3327 C C . VAL A 1 409 ? -9.739 -1.453 9.668 1.00 98.31 409 VAL A C 1
ATOM 3329 O O . VAL A 1 409 ? -9.776 -0.676 8.713 1.00 98.31 409 VAL A O 1
ATOM 3332 N N . VAL A 1 410 ? -10.452 -2.582 9.703 1.00 98.81 410 VAL A N 1
ATOM 3333 C CA . VAL A 1 410 ? -11.428 -2.976 8.677 1.00 98.81 410 VAL A CA 1
ATOM 3334 C C . VAL A 1 410 ? -12.762 -3.300 9.336 1.00 98.81 410 VAL A C 1
ATOM 3336 O O . VAL A 1 410 ? -12.817 -4.098 10.263 1.00 98.81 410 VAL A O 1
ATOM 3339 N N . ALA A 1 411 ? -13.861 -2.719 8.866 1.00 98.75 411 ALA A N 1
ATOM 3340 C CA . ALA A 1 411 ? -15.183 -2.905 9.463 1.00 98.75 411 ALA A CA 1
ATOM 3341 C C . ALA A 1 411 ? -16.248 -3.207 8.408 1.00 98.75 411 ALA A C 1
ATOM 3343 O O . ALA A 1 411 ? -16.182 -2.706 7.286 1.00 98.75 411 ALA A O 1
ATOM 3344 N N . LYS A 1 412 ? -17.276 -3.983 8.769 1.00 98.69 412 LYS A N 1
ATOM 3345 C CA . LYS A 1 412 ? -18.487 -4.101 7.944 1.00 98.69 412 LYS A CA 1
ATOM 3346 C C . LYS A 1 412 ? -19.073 -2.713 7.702 1.00 98.69 412 LYS A C 1
ATOM 3348 O O . LYS A 1 412 ? -19.316 -1.968 8.653 1.00 98.69 412 LYS A O 1
ATOM 3353 N N . LYS A 1 413 ? -19.385 -2.391 6.447 1.00 98.69 413 LYS A N 1
ATOM 3354 C CA . LYS A 1 413 ? -19.974 -1.093 6.091 1.00 98.69 413 LYS A CA 1
ATOM 3355 C C . LYS A 1 413 ? -21.298 -0.853 6.824 1.00 98.69 413 LYS A C 1
ATOM 3357 O O . LYS A 1 413 ? -21.501 0.214 7.391 1.00 98.69 413 LYS A O 1
ATOM 3362 N N . SER A 1 414 ? -22.143 -1.878 6.928 1.00 98.50 414 SER A N 1
ATOM 3363 C CA . SER A 1 414 ? -23.408 -1.793 7.671 1.00 98.50 414 SER A CA 1
ATOM 3364 C C . SER A 1 414 ? -23.213 -1.494 9.162 1.00 98.50 414 SER A C 1
ATOM 3366 O O . SER A 1 414 ? -24.072 -0.878 9.787 1.00 98.50 414 SER A O 1
ATOM 3368 N N . LEU A 1 415 ? -22.096 -1.935 9.755 1.00 98.50 415 LEU A N 1
ATOM 3369 C CA . LEU A 1 415 ? -21.753 -1.626 11.143 1.00 98.50 415 LEU A CA 1
ATOM 3370 C C . LEU A 1 415 ? -21.325 -0.161 11.278 1.00 98.50 415 LEU A C 1
ATOM 3372 O O . LEU A 1 415 ? -21.783 0.517 12.191 1.00 98.50 415 LEU A O 1
ATOM 3376 N N . TYR A 1 416 ? -20.505 0.327 10.345 1.00 98.69 416 TYR A N 1
ATOM 3377 C CA . TYR A 1 416 ? -20.096 1.730 10.269 1.00 98.69 416 TYR A CA 1
ATOM 3378 C C . TYR A 1 416 ? -21.295 2.681 10.130 1.00 98.69 416 TYR A C 1
ATOM 3380 O O . TYR A 1 416 ? -21.410 3.651 10.880 1.00 98.69 416 TYR A O 1
ATOM 3388 N N . GLU A 1 417 ? -22.231 2.362 9.233 1.00 98.44 417 GLU A N 1
ATOM 3389 C CA . GLU A 1 417 ? -23.478 3.115 9.045 1.00 98.44 417 GLU A CA 1
ATOM 3390 C C . GLU A 1 417 ? -24.351 3.079 10.307 1.00 98.44 417 GLU A C 1
ATOM 3392 O O . GLU A 1 417 ? -24.835 4.116 10.758 1.00 98.44 417 GLU A O 1
ATOM 3397 N N . LYS A 1 418 ? -24.494 1.902 10.933 1.00 98.25 418 LYS A N 1
ATOM 3398 C CA . LYS A 1 418 ? -25.275 1.724 12.166 1.00 98.25 418 LYS A CA 1
ATOM 3399 C C . LYS A 1 418 ? -24.764 2.591 13.319 1.00 98.25 418 LYS A C 1
ATOM 3401 O O . LYS A 1 418 ? -25.566 3.037 14.136 1.00 98.25 418 LYS A O 1
ATOM 3406 N N . VAL A 1 419 ? -23.452 2.810 13.409 1.00 98.12 419 VAL A N 1
ATOM 3407 C CA . VAL A 1 419 ? -22.853 3.627 14.477 1.00 98.12 419 VAL A CA 1
ATOM 3408 C C . VAL A 1 419 ? -22.714 5.111 14.126 1.00 98.12 419 VAL A C 1
ATOM 3410 O O . VAL A 1 419 ? -22.245 5.885 14.961 1.00 98.12 419 VAL A O 1
ATOM 3413 N N . GLY A 1 420 ? -23.118 5.514 12.918 1.00 97.88 420 GLY A N 1
ATOM 3414 C CA . GLY A 1 420 ? -23.097 6.909 12.474 1.00 97.88 420 GLY A CA 1
ATOM 3415 C C . GLY A 1 420 ? -21.728 7.439 12.030 1.00 97.88 420 GLY A C 1
ATOM 3416 O O . GLY A 1 420 ? -21.539 8.650 12.027 1.00 97.88 420 GLY A O 1
ATOM 3417 N N . GLY A 1 421 ? -20.778 6.571 11.664 1.00 97.75 421 GLY A N 1
ATOM 3418 C CA . GLY A 1 421 ? -19.473 6.979 11.120 1.00 97.75 421 GLY A CA 1
ATOM 3419 C C . GLY A 1 421 ? -18.570 7.746 12.097 1.00 97.75 421 GLY A C 1
ATOM 3420 O O . GLY A 1 421 ? -18.630 7.525 13.304 1.00 97.75 421 GLY A O 1
ATOM 3421 N N . CYS A 1 422 ? -17.692 8.616 11.595 1.00 97.81 422 CYS A N 1
ATOM 3422 C CA . CYS A 1 422 ? -16.787 9.455 12.392 1.00 97.81 422 CYS A CA 1
ATOM 3423 C C . CYS A 1 422 ? -17.489 10.724 12.905 1.00 97.81 422 CYS A C 1
ATOM 3425 O O . CYS A 1 422 ? -18.277 11.338 12.188 1.00 97.81 422 CYS A O 1
ATOM 3427 N N . ALA A 1 423 ? -17.171 11.143 14.130 1.00 96.75 423 ALA A N 1
ATOM 3428 C CA . ALA A 1 423 ? -17.737 12.335 14.762 1.00 96.75 423 ALA A CA 1
ATOM 3429 C C . ALA A 1 423 ? -16.768 13.528 14.647 1.00 96.75 423 ALA A C 1
ATOM 3431 O O . ALA A 1 423 ? -15.684 13.504 15.233 1.00 96.75 423 ALA A O 1
ATOM 3432 N N . SER A 1 424 ? -17.136 14.574 13.898 1.00 94.50 424 SER A N 1
ATOM 3433 C CA . SER A 1 424 ? -16.247 15.718 13.610 1.00 94.50 424 SER A CA 1
ATOM 3434 C C . SER A 1 424 ? -15.835 16.519 14.845 1.00 94.50 424 SER A C 1
ATOM 3436 O O . SER A 1 424 ? -14.745 17.087 14.881 1.00 94.50 424 SER A O 1
ATOM 3438 N N . GLU A 1 425 ? -16.652 16.529 15.894 1.00 94.56 425 GLU A N 1
ATOM 3439 C CA . GLU A 1 425 ? -16.324 17.125 17.189 1.00 94.56 425 GLU A CA 1
ATOM 3440 C C . GLU A 1 425 ? -15.209 16.380 17.947 1.00 94.56 425 GLU A C 1
ATOM 3442 O O . GLU A 1 425 ? -14.691 16.896 18.941 1.00 94.56 425 GLU A O 1
ATOM 3447 N N . LEU A 1 426 ? -14.829 15.187 17.471 1.00 95.00 426 LEU A N 1
ATOM 3448 C CA . LEU A 1 426 ? -13.763 14.343 18.012 1.00 95.00 426 LEU A CA 1
ATOM 3449 C C . LEU A 1 426 ? -12.542 14.260 17.080 1.00 95.00 426 LEU A C 1
ATOM 3451 O O . LEU A 1 426 ? -11.686 13.399 17.276 1.00 95.00 426 LEU A O 1
ATOM 3455 N N . ASN A 1 427 ? -12.419 15.164 16.097 1.00 92.00 427 ASN A N 1
ATOM 3456 C CA . ASN A 1 427 ? -11.201 15.302 15.292 1.00 92.00 427 ASN A CA 1
ATOM 3457 C C . ASN A 1 427 ? -9.948 15.372 16.195 1.00 92.00 427 ASN A C 1
ATOM 3459 O O . ASN A 1 427 ? -9.897 16.145 17.154 1.00 92.00 427 ASN A O 1
ATOM 3463 N N . GLY A 1 428 ? -8.939 14.561 15.873 1.00 89.81 428 GLY A N 1
ATOM 3464 C CA . GLY A 1 428 ? -7.735 14.322 16.675 1.00 89.81 428 GLY A CA 1
ATOM 3465 C C . GLY A 1 428 ? -7.763 13.011 17.475 1.00 89.81 428 GLY A C 1
ATOM 3466 O O . GLY A 1 428 ? -6.704 12.540 17.872 1.00 89.81 428 GLY A O 1
ATOM 3467 N N . ALA A 1 429 ? -8.942 12.423 17.694 1.00 94.31 429 ALA A N 1
ATOM 3468 C CA . ALA A 1 429 ? -9.130 11.093 18.289 1.00 94.31 429 ALA A CA 1
ATOM 3469 C C . ALA A 1 429 ? -10.326 10.346 17.661 1.00 94.31 429 ALA A C 1
ATOM 3471 O O . ALA A 1 429 ? -10.992 9.526 18.301 1.00 94.31 429 ALA A O 1
ATOM 3472 N N . GLN A 1 430 ? -10.648 10.689 16.412 1.00 95.00 430 GLN A N 1
ATOM 3473 C CA . GLN A 1 430 ? -11.797 10.168 15.675 1.00 95.00 430 GLN A CA 1
ATOM 3474 C C . GLN A 1 430 ? -11.715 8.654 15.453 1.00 95.00 430 GLN A C 1
ATOM 3476 O O . GLN A 1 430 ? -12.738 7.977 15.417 1.00 95.00 430 GLN A O 1
ATOM 3481 N N . ASP A 1 431 ? -10.500 8.129 15.331 1.00 95.06 431 ASP A N 1
ATOM 3482 C CA . ASP A 1 431 ? -10.169 6.713 15.215 1.00 95.06 431 ASP A CA 1
ATOM 3483 C C . ASP A 1 431 ? -10.515 5.945 16.502 1.00 95.06 431 ASP A C 1
ATOM 3485 O O . ASP A 1 431 ? -11.190 4.914 16.445 1.00 95.06 431 ASP A O 1
ATOM 3489 N N . LEU A 1 432 ? -10.151 6.488 17.671 1.00 97.50 432 LEU A N 1
ATOM 3490 C CA . LEU A 1 432 ? -10.507 5.928 18.974 1.00 97.50 432 LEU A CA 1
ATOM 3491 C C . LEU A 1 432 ? -12.028 5.911 19.181 1.00 97.50 432 LEU A C 1
ATOM 3493 O O . LEU A 1 432 ? -12.577 4.880 19.580 1.00 97.50 432 LEU A O 1
ATOM 3497 N N . ASP A 1 433 ? -12.729 7.018 18.908 1.00 97.94 433 ASP A N 1
ATOM 3498 C CA . ASP A 1 433 ? -14.198 7.048 19.009 1.00 97.94 433 ASP A CA 1
ATOM 3499 C C . ASP A 1 433 ? -14.852 6.053 18.054 1.00 97.94 433 ASP A C 1
ATOM 3501 O O . ASP A 1 433 ? -15.735 5.293 18.464 1.00 97.94 433 ASP A O 1
ATOM 3505 N N . LEU A 1 434 ? -14.413 6.031 16.793 1.00 98.19 434 LEU A N 1
ATOM 3506 C CA . LEU A 1 434 ? -14.956 5.122 15.798 1.00 98.19 434 LEU A CA 1
ATOM 3507 C C . LEU A 1 434 ? -14.774 3.669 16.238 1.00 98.19 434 LEU A C 1
ATOM 3509 O O . LEU A 1 434 ? -15.745 2.911 16.233 1.00 98.19 434 LEU A O 1
ATOM 3513 N N . PHE A 1 435 ? -13.577 3.274 16.678 1.00 98.00 435 PHE A N 1
ATOM 3514 C CA . PHE A 1 435 ? -13.347 1.899 17.109 1.00 98.00 435 PHE A CA 1
ATOM 3515 C C . PHE A 1 435 ? -14.158 1.545 18.361 1.00 98.00 435 PHE A C 1
ATOM 3517 O O . PHE A 1 435 ? -14.729 0.454 18.437 1.00 98.00 435 PHE A O 1
ATOM 3524 N N . LEU A 1 436 ? -14.286 2.460 19.330 1.00 98.44 436 LEU A N 1
ATOM 3525 C CA . LEU A 1 436 ? -15.160 2.260 20.490 1.00 98.44 436 LEU A CA 1
ATOM 3526 C C . LEU A 1 436 ? -16.605 2.004 20.040 1.00 98.44 436 LEU A C 1
ATOM 3528 O O . LEU A 1 436 ? -17.180 0.981 20.408 1.00 98.44 436 LEU A O 1
ATOM 3532 N N . LYS A 1 437 ? -17.158 2.854 19.168 1.00 98.44 437 LYS A N 1
ATOM 3533 C CA . LYS A 1 437 ? -18.509 2.685 18.612 1.00 98.44 437 LYS A CA 1
ATOM 3534 C C . LYS A 1 437 ? -18.692 1.358 17.875 1.00 98.44 437 LYS A C 1
ATOM 3536 O O . LYS A 1 437 ? -19.675 0.656 18.109 1.00 98.44 437 LYS A O 1
ATOM 3541 N N . LEU A 1 438 ? -17.753 0.999 17.000 1.00 98.50 438 LEU A N 1
ATOM 3542 C CA . LEU A 1 438 ? -17.800 -0.250 16.238 1.00 98.50 438 LEU A CA 1
ATOM 3543 C C . LEU A 1 438 ? -17.720 -1.465 17.171 1.00 98.50 438 LEU A C 1
ATOM 3545 O O . LEU A 1 438 ? -18.547 -2.369 17.072 1.00 98.50 438 LEU A O 1
ATOM 3549 N N . SER A 1 439 ? -16.775 -1.473 18.113 1.00 97.94 439 SER A N 1
ATOM 3550 C CA . SER A 1 439 ? -16.568 -2.588 19.048 1.00 97.94 439 SER A CA 1
ATOM 3551 C C . SER A 1 439 ? -17.721 -2.787 20.035 1.00 97.94 439 SER A C 1
ATOM 3553 O O . SER A 1 439 ? -17.944 -3.902 20.499 1.00 97.94 439 SER A O 1
ATOM 3555 N N . GLU A 1 440 ? -18.490 -1.738 20.334 1.00 97.62 440 GLU A N 1
ATOM 3556 C CA . GLU A 1 440 ? -19.718 -1.829 21.130 1.00 97.62 440 GLU A CA 1
ATOM 3557 C C . GLU A 1 440 ? -20.840 -2.599 20.412 1.00 97.62 440 GLU A C 1
ATOM 3559 O O . GLU A 1 440 ? -21.727 -3.136 21.073 1.00 97.62 440 GLU A O 1
ATOM 3564 N N . GLN A 1 441 ? -20.821 -2.631 19.076 1.00 97.62 441 GLN A N 1
ATOM 3565 C CA . GLN A 1 441 ? -21.887 -3.195 18.241 1.00 97.62 441 GLN A CA 1
ATOM 3566 C C . GLN A 1 441 ? -21.460 -4.434 17.437 1.00 97.62 441 GLN A C 1
ATOM 3568 O O . GLN A 1 441 ? -22.325 -5.137 16.910 1.00 97.62 441 GLN A O 1
ATOM 3573 N N . ALA A 1 442 ? -20.158 -4.696 17.317 1.00 97.75 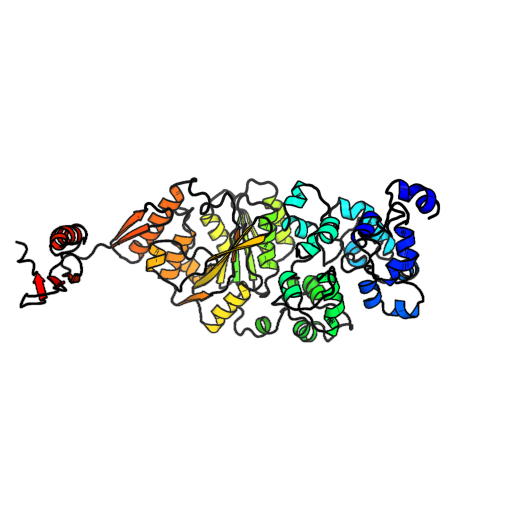442 ALA A N 1
ATOM 3574 C CA . ALA A 1 442 ? -19.610 -5.856 16.625 1.00 97.75 442 ALA A CA 1
ATOM 3575 C C . ALA A 1 442 ? -19.911 -7.147 17.401 1.00 97.75 442 ALA A C 1
ATOM 3577 O O . ALA A 1 442 ? -19.633 -7.247 18.595 1.00 97.75 442 ALA A O 1
ATOM 3578 N N . GLY A 1 443 ? -20.431 -8.166 16.715 1.00 96.44 443 GLY A N 1
ATOM 3579 C CA . GLY A 1 443 ? -20.574 -9.509 17.273 1.00 96.44 443 GLY A CA 1
ATOM 3580 C C . GLY A 1 443 ? -19.258 -10.285 17.256 1.00 96.44 443 GLY A C 1
ATOM 3581 O O . GLY A 1 443 ? -19.024 -11.127 18.124 1.00 96.44 443 GLY A O 1
ATOM 3582 N N . ARG A 1 444 ? -18.379 -9.999 16.286 1.00 97.69 444 ARG A N 1
ATOM 3583 C CA . ARG A 1 444 ? -17.082 -10.670 16.147 1.00 97.69 444 ARG A CA 1
ATOM 3584 C C . ARG A 1 444 ? -15.963 -9.713 15.744 1.00 97.69 444 ARG A C 1
ATOM 3586 O O . ARG A 1 444 ? -15.969 -9.175 14.637 1.00 97.69 444 ARG A O 1
ATOM 3593 N N . ILE A 1 445 ? -14.988 -9.561 16.642 1.00 98.50 445 ILE A N 1
ATOM 3594 C CA . ILE A 1 445 ? -13.791 -8.732 16.461 1.00 98.50 445 ILE A CA 1
ATOM 3595 C C . ILE A 1 445 ? -12.581 -9.651 16.284 1.00 98.50 445 ILE A C 1
ATOM 3597 O O . ILE A 1 445 ? -12.326 -10.480 17.156 1.00 98.50 445 ILE A O 1
ATOM 3601 N N . ILE A 1 446 ? -11.851 -9.509 15.178 1.00 98.44 446 ILE A N 1
ATOM 3602 C CA . ILE A 1 446 ? -10.702 -10.359 14.839 1.00 98.44 446 ILE A CA 1
ATOM 3603 C C . ILE A 1 446 ? -9.420 -9.529 14.774 1.00 98.44 446 ILE A C 1
ATOM 3605 O O . ILE A 1 446 ? -9.332 -8.552 14.038 1.00 98.44 446 ILE A O 1
ATOM 3609 N N . HIS A 1 447 ? -8.404 -9.957 15.515 1.00 98.50 447 HIS A N 1
ATOM 3610 C CA . HIS A 1 447 ? -7.036 -9.474 15.349 1.00 98.50 447 HIS A CA 1
ATOM 3611 C C . HIS A 1 447 ? -6.292 -10.383 14.371 1.00 98.50 447 HIS A C 1
ATOM 3613 O O . HIS A 1 447 ? -6.329 -11.605 14.525 1.00 98.50 447 HIS A O 1
ATOM 3619 N N . ILE A 1 448 ? -5.626 -9.797 13.379 1.00 98.38 448 ILE A N 1
ATOM 3620 C CA . ILE A 1 448 ? -4.710 -10.498 12.479 1.00 98.38 448 ILE A CA 1
ATOM 3621 C C . ILE A 1 448 ? -3.274 -10.165 12.921 1.00 98.38 448 ILE A C 1
ATOM 3623 O O . ILE A 1 448 ? -2.841 -9.032 12.709 1.00 98.38 448 ILE A O 1
ATOM 3627 N N . PRO A 1 449 ? -2.522 -11.112 13.517 1.00 97.25 449 PRO A N 1
ATOM 3628 C CA . PRO A 1 449 ? -1.164 -10.879 14.020 1.00 97.25 449 PRO A CA 1
ATOM 3629 C C . PRO A 1 449 ? -0.121 -10.900 12.883 1.00 97.25 449 PRO A C 1
ATOM 3631 O O . PRO A 1 449 ? 0.869 -11.630 12.925 1.00 97.25 449 PRO A O 1
ATOM 3634 N N . GLU A 1 450 ? -0.392 -10.138 11.825 1.00 97.31 450 GLU A N 1
ATOM 3635 C CA . GLU A 1 450 ? 0.454 -9.927 10.650 1.00 97.31 450 GLU A CA 1
ATOM 3636 C C . GLU A 1 450 ? 0.663 -8.411 10.481 1.00 97.31 450 GLU A C 1
ATOM 3638 O O . GLU A 1 450 ? -0.251 -7.626 10.750 1.00 97.31 450 GLU A O 1
ATOM 3643 N N . ILE A 1 451 ? 1.852 -7.992 10.035 1.00 97.19 451 ILE A N 1
ATOM 3644 C CA . ILE A 1 451 ? 2.162 -6.580 9.755 1.00 97.19 451 ILE A CA 1
ATOM 3645 C C . ILE A 1 451 ? 1.552 -6.225 8.398 1.00 97.19 451 ILE A C 1
ATOM 3647 O O . ILE A 1 451 ? 2.152 -6.497 7.358 1.00 97.19 451 ILE A O 1
ATOM 3651 N N . LEU A 1 452 ? 0.347 -5.654 8.411 1.00 98.19 452 LEU A N 1
ATOM 3652 C CA . LEU A 1 452 ? -0.421 -5.349 7.193 1.00 98.19 452 LEU A CA 1
ATOM 3653 C C . LEU A 1 452 ? -0.527 -3.845 6.904 1.00 98.19 452 LEU A C 1
ATOM 3655 O O . LEU A 1 452 ? -1.112 -3.453 5.893 1.00 98.19 452 LEU A O 1
ATOM 3659 N N . TYR A 1 453 ? 0.043 -3.015 7.774 1.00 98.38 453 TYR A N 1
ATOM 3660 C CA . TYR A 1 453 ? 0.016 -1.561 7.689 1.00 98.38 453 TYR A CA 1
ATOM 3661 C C . TYR A 1 453 ? 1.397 -0.987 7.987 1.00 98.38 453 TYR A C 1
ATOM 3663 O O . TYR A 1 453 ? 2.077 -1.452 8.904 1.00 98.38 453 TYR A O 1
ATOM 3671 N N . HIS A 1 454 ? 1.785 0.018 7.214 1.00 97.44 454 HIS A N 1
ATOM 3672 C CA . HIS A 1 454 ? 3.062 0.703 7.320 1.00 97.44 454 HIS A CA 1
ATOM 3673 C C . HIS A 1 454 ? 2.803 2.169 7.645 1.00 97.44 454 HIS A C 1
ATOM 3675 O O . HIS A 1 454 ? 2.457 2.961 6.763 1.00 97.44 454 HIS A O 1
ATOM 3681 N N . TRP A 1 455 ? 2.961 2.509 8.920 1.00 95.25 455 TRP A N 1
ATOM 3682 C CA . TRP A 1 455 ? 2.683 3.837 9.442 1.00 95.25 455 TRP A CA 1
ATOM 3683 C C . TRP A 1 455 ? 3.894 4.751 9.252 1.00 95.25 455 TRP A C 1
ATOM 3685 O O . TRP A 1 455 ? 4.991 4.498 9.753 1.00 95.25 455 TRP A O 1
ATOM 3695 N N . ARG A 1 456 ? 3.738 5.836 8.502 1.00 93.00 456 ARG A N 1
ATOM 3696 C CA . ARG A 1 456 ? 4.837 6.743 8.216 1.00 93.00 456 ARG A CA 1
ATOM 3697 C C . ARG A 1 456 ? 5.153 7.621 9.412 1.00 93.00 456 ARG A C 1
ATOM 3699 O O . ARG A 1 456 ? 4.331 8.387 9.911 1.00 93.00 456 ARG A O 1
ATOM 3706 N N . ALA A 1 457 ? 6.418 7.591 9.814 1.00 85.12 457 ALA A N 1
ATOM 3707 C CA . ALA A 1 457 ? 6.924 8.546 10.779 1.00 85.12 457 ALA A CA 1
ATOM 3708 C C . ALA A 1 457 ? 7.057 9.925 10.115 1.00 85.12 457 ALA A C 1
ATOM 3710 O O . ALA A 1 457 ? 7.997 10.175 9.358 1.00 85.12 457 ALA A O 1
ATOM 3711 N N . SER A 1 458 ? 6.110 10.821 10.387 1.00 68.31 458 SER A N 1
ATOM 3712 C CA . SER A 1 458 ? 6.152 12.217 9.946 1.00 68.31 458 SER A CA 1
ATOM 3713 C C . SER A 1 458 ? 6.306 13.171 11.135 1.00 68.31 458 SER A C 1
ATOM 3715 O O . SER A 1 458 ? 5.728 12.962 12.202 1.00 68.31 458 SER A O 1
ATOM 3717 N N . GLU A 1 459 ? 7.066 14.257 10.953 1.00 53.56 459 GLU A N 1
ATOM 3718 C CA . GLU A 1 459 ? 7.192 15.338 11.953 1.00 53.56 459 GLU A CA 1
ATOM 3719 C C . GLU A 1 459 ? 5.848 16.039 12.238 1.00 53.56 459 GLU A C 1
ATOM 3721 O O . GLU A 1 459 ? 5.664 16.668 13.285 1.00 53.56 459 GLU A O 1
ATOM 3726 N N . THR A 1 460 ? 4.902 15.909 11.305 1.00 52.03 460 THR A N 1
ATOM 3727 C CA . THR A 1 460 ? 3.529 16.420 11.372 1.00 52.03 460 THR A CA 1
ATOM 3728 C C . THR A 1 460 ? 2.550 15.454 12.044 1.00 52.03 460 THR A C 1
ATOM 3730 O O . THR A 1 460 ? 1.412 15.848 12.306 1.00 52.03 460 THR A O 1
ATOM 3733 N N . SER A 1 461 ? 2.954 14.211 12.340 1.00 57.12 461 SER A N 1
ATOM 3734 C CA . SER A 1 461 ? 2.085 13.233 12.999 1.00 57.12 461 SER A CA 1
ATOM 3735 C C . SER A 1 461 ? 1.752 13.681 14.421 1.00 57.12 461 SER A C 1
ATOM 3737 O O . SER A 1 461 ? 2.632 13.926 15.252 1.00 57.12 461 SER A O 1
ATOM 3739 N N . THR A 1 462 ? 0.453 13.750 14.721 1.00 51.41 462 THR A N 1
ATOM 3740 C CA . THR A 1 462 ? -0.071 14.168 16.036 1.00 51.41 462 THR A CA 1
ATOM 3741 C C . THR A 1 462 ? 0.372 13.207 17.154 1.00 51.41 462 THR A C 1
ATOM 3743 O O . THR A 1 462 ? 0.481 13.599 18.319 1.00 51.41 462 THR A O 1
ATOM 3746 N N . SER A 1 463 ? 0.703 11.963 16.798 1.00 51.44 463 SER A N 1
ATOM 3747 C CA . SER A 1 463 ? 1.190 10.928 17.715 1.00 51.44 463 SER A CA 1
ATOM 3748 C C . SER A 1 463 ? 2.691 11.025 18.005 1.00 51.44 463 SER A C 1
ATOM 3750 O O . SER A 1 463 ? 3.115 10.578 19.064 1.00 51.44 463 SER A O 1
ATOM 3752 N N . ILE A 1 464 ? 3.487 11.611 17.099 1.00 51.16 464 ILE A N 1
ATOM 3753 C CA . ILE A 1 464 ? 4.951 11.744 17.240 1.00 51.16 464 ILE A CA 1
ATOM 3754 C C . ILE A 1 464 ? 5.314 13.113 17.830 1.00 51.16 464 ILE A C 1
ATOM 3756 O O . ILE A 1 464 ? 6.217 13.223 18.660 1.00 51.16 464 ILE A O 1
ATOM 3760 N N . ASN A 1 465 ? 4.574 14.166 17.469 1.00 49.59 465 ASN A N 1
ATOM 3761 C CA . ASN A 1 465 ? 4.801 15.514 17.976 1.00 49.59 465 ASN A CA 1
ATOM 3762 C C . ASN A 1 465 ? 3.817 15.878 19.101 1.00 49.59 465 ASN A C 1
ATOM 3764 O O . ASN A 1 465 ? 2.907 16.691 18.930 1.00 49.59 465 ASN A O 1
ATOM 3768 N N . HIS A 1 466 ? 4.034 15.310 20.294 1.00 52.91 466 HIS A N 1
ATOM 3769 C CA . HIS A 1 466 ? 3.218 15.556 21.498 1.00 52.91 466 HIS A CA 1
ATOM 3770 C C . HIS A 1 466 ? 3.149 17.033 21.942 1.00 52.91 466 HIS A C 1
ATOM 3772 O O . HIS A 1 466 ? 2.337 17.380 22.802 1.00 52.91 466 HIS A O 1
ATOM 3778 N N . SER A 1 467 ? 3.997 17.908 21.381 1.00 45.56 467 SER A N 1
ATOM 3779 C CA . SER A 1 467 ? 3.990 19.350 21.655 1.00 45.56 467 SER A CA 1
ATOM 3780 C C . SER A 1 467 ? 2.843 20.090 20.956 1.00 45.56 467 SER A C 1
ATOM 3782 O O . SER A 1 467 ? 2.481 21.199 21.357 1.00 45.56 467 SER A O 1
ATOM 3784 N N . GLN A 1 468 ? 2.218 19.471 19.948 1.00 49.12 468 GLN A N 1
ATOM 3785 C CA . GLN A 1 468 ? 1.133 20.071 19.191 1.00 49.12 468 GLN A CA 1
ATOM 3786 C C . GLN A 1 468 ? -0.236 19.532 19.622 1.00 49.12 468 GLN A C 1
ATOM 3788 O O . GLN A 1 468 ? -0.716 18.497 19.174 1.00 49.12 468 GLN A O 1
ATOM 3793 N N . LYS A 1 469 ? -0.900 20.395 20.405 1.00 62.66 469 LYS A N 1
ATOM 3794 C CA . LYS A 1 469 ? -2.352 20.556 20.577 1.00 62.66 469 LYS A CA 1
ATOM 3795 C C . LYS A 1 469 ? -3.033 19.604 21.591 1.00 62.66 469 LYS A C 1
ATOM 3797 O O . LYS A 1 469 ? -3.415 18.478 21.297 1.00 62.66 469 LYS A O 1
ATOM 3802 N N . GLY A 1 470 ? -3.363 20.143 22.771 1.00 74.38 470 GLY A N 1
ATOM 3803 C CA . GLY A 1 470 ? -4.183 19.467 23.795 1.00 74.38 470 GLY A CA 1
ATOM 3804 C C . GLY A 1 470 ? -5.622 19.114 23.376 1.00 74.38 470 GLY A C 1
ATOM 3805 O O . GLY A 1 470 ? -6.291 18.378 24.095 1.00 74.38 470 GLY A O 1
ATOM 3806 N N . TYR A 1 471 ? -6.094 19.592 22.218 1.00 85.88 471 TYR A N 1
ATOM 3807 C CA . TYR A 1 471 ? -7.421 19.261 21.682 1.00 85.88 471 TYR A CA 1
ATOM 3808 C C . TYR A 1 471 ? -7.607 17.761 21.393 1.00 85.88 471 TYR A C 1
ATOM 3810 O O . TYR A 1 471 ? -8.680 17.245 21.675 1.00 85.88 471 TYR A O 1
ATOM 3818 N N . ALA A 1 472 ? -6.583 17.063 20.883 1.00 88.56 472 ALA A N 1
ATOM 3819 C CA . ALA A 1 472 ? -6.663 15.651 20.502 1.00 88.56 472 ALA A CA 1
ATOM 3820 C C . ALA A 1 472 ? -6.745 14.753 21.743 1.00 88.56 472 ALA A C 1
ATOM 3822 O O . ALA A 1 472 ? -7.559 13.837 21.822 1.00 88.56 472 ALA A O 1
ATOM 3823 N N . ASP A 1 473 ? -5.961 15.090 22.768 1.00 90.38 473 ASP A N 1
ATOM 3824 C CA . ASP A 1 473 ? -6.004 14.429 24.072 1.00 90.38 473 ASP A CA 1
ATOM 3825 C C . ASP A 1 473 ? -7.392 14.593 24.725 1.00 90.38 473 ASP A C 1
ATOM 3827 O O . ASP A 1 473 ? -7.994 13.622 25.182 1.00 90.38 473 ASP A O 1
ATOM 3831 N N . GLU A 1 474 ? -7.959 15.805 24.677 1.00 93.56 474 GLU A N 1
ATOM 3832 C CA . GLU A 1 474 ? -9.320 16.077 25.153 1.00 93.56 474 GLU A CA 1
ATOM 3833 C C . GLU A 1 474 ? -10.400 15.383 24.303 1.00 93.56 474 GLU A C 1
ATOM 3835 O O . GLU A 1 474 ? -11.381 14.875 24.852 1.00 93.56 474 GLU A O 1
ATOM 3840 N N . ALA A 1 475 ? -10.229 15.311 22.980 1.00 94.88 475 ALA A N 1
ATOM 3841 C CA . ALA A 1 475 ? -11.116 14.567 22.089 1.00 94.88 475 ALA A CA 1
ATOM 3842 C C . ALA A 1 475 ? -11.131 13.075 22.449 1.00 94.88 475 ALA A C 1
ATOM 3844 O O . ALA A 1 475 ? -12.204 12.482 22.573 1.00 94.88 475 ALA A O 1
ATOM 3845 N N . GLY A 1 476 ? -9.976 12.467 22.728 1.00 95.88 476 GLY A N 1
ATOM 3846 C CA . GLY A 1 476 ? -9.928 11.066 23.145 1.00 95.88 476 GLY A CA 1
ATOM 3847 C C . GLY A 1 476 ? -10.535 10.842 24.534 1.00 95.88 476 GLY A C 1
ATOM 3848 O O . GLY A 1 476 ? -11.308 9.900 24.722 1.00 95.88 476 GLY A O 1
ATOM 3849 N N . ARG A 1 477 ? -10.338 11.770 25.483 1.00 97.06 477 ARG A N 1
ATOM 3850 C CA . ARG A 1 477 ? -11.029 11.734 26.787 1.00 97.06 477 ARG A CA 1
ATOM 3851 C C . ARG A 1 477 ? -12.553 11.756 26.615 1.00 97.06 477 ARG A C 1
ATOM 3853 O O . ARG A 1 477 ? -13.259 10.965 27.248 1.00 97.06 477 ARG A O 1
ATOM 3860 N N . LYS A 1 478 ? -13.067 12.637 25.746 1.00 97.62 478 LYS A N 1
ATOM 3861 C CA . LYS A 1 478 ? -14.495 12.713 25.387 1.00 97.62 478 LYS A CA 1
ATOM 3862 C C . LYS A 1 478 ? -14.985 11.448 24.683 1.00 97.62 478 LYS A C 1
ATOM 3864 O O . LYS A 1 478 ? -16.104 11.019 24.958 1.00 97.62 478 LYS A O 1
ATOM 3869 N N . SER A 1 479 ? -14.157 10.829 23.845 1.00 97.75 479 SER A N 1
ATOM 3870 C CA . SER A 1 479 ? -14.465 9.570 23.151 1.00 97.75 479 SER A CA 1
ATOM 3871 C C . SER A 1 479 ? -14.700 8.433 24.151 1.00 97.75 479 SER A C 1
ATOM 3873 O O . SER A 1 479 ? -15.740 7.771 24.126 1.00 97.75 479 SER A O 1
ATOM 3875 N N . VAL A 1 480 ? -13.795 8.271 25.123 1.00 98.25 480 VAL A N 1
ATOM 3876 C CA . VAL A 1 480 ? -13.924 7.276 26.203 1.00 98.25 480 VAL A CA 1
ATOM 3877 C C . VAL A 1 480 ? -15.145 7.563 27.085 1.00 98.25 480 VAL A C 1
ATOM 3879 O O . VAL A 1 480 ? -15.905 6.646 27.407 1.00 98.25 480 VAL A O 1
ATOM 3882 N N . ALA A 1 481 ? -15.380 8.828 27.450 1.00 97.94 481 ALA A N 1
ATOM 3883 C CA . ALA A 1 481 ? -16.555 9.221 28.230 1.00 97.94 481 ALA A CA 1
ATOM 3884 C C . ALA A 1 481 ? -17.868 8.917 27.489 1.00 97.94 481 ALA A C 1
ATOM 3886 O O . ALA A 1 481 ? -18.787 8.340 28.072 1.00 97.94 481 ALA A O 1
ATOM 3887 N N . SER A 1 482 ? -17.930 9.235 26.195 1.00 97.38 482 SER A N 1
ATOM 3888 C CA . SER A 1 482 ? -19.094 8.977 25.341 1.00 97.38 482 SER A CA 1
ATOM 3889 C C . SER A 1 482 ? -19.349 7.480 25.188 1.00 97.38 482 SER A C 1
ATOM 3891 O O . SER A 1 482 ? -20.491 7.041 25.288 1.00 97.38 482 SER A O 1
ATOM 3893 N N . SER A 1 483 ? -18.294 6.673 25.045 1.00 97.75 483 SER A N 1
ATOM 3894 C CA . SER A 1 483 ? -18.399 5.209 25.022 1.00 97.75 483 SER A CA 1
ATOM 3895 C C . SER A 1 483 ? -18.985 4.632 26.312 1.00 97.75 483 SER A C 1
ATOM 3897 O O . SER A 1 483 ? -19.803 3.709 26.282 1.00 97.75 483 SER A O 1
ATOM 3899 N N . LEU A 1 484 ? -18.572 5.136 27.476 1.00 97.56 484 LEU A N 1
ATOM 3900 C CA . LEU A 1 484 ? -19.128 4.696 28.760 1.00 97.56 484 LEU A CA 1
ATOM 3901 C C . LEU A 1 484 ? -20.600 5.115 28.888 1.00 97.56 484 LEU A C 1
ATOM 3903 O O . LEU A 1 484 ? -21.436 4.286 29.249 1.00 97.56 484 LEU A O 1
ATOM 3907 N N . ALA A 1 485 ? -20.926 6.348 28.494 1.00 96.75 485 ALA A N 1
ATOM 3908 C CA . ALA A 1 485 ? -22.287 6.877 28.512 1.00 96.75 485 ALA A CA 1
ATOM 3909 C C . ALA A 1 485 ? -23.247 6.100 27.591 1.00 96.75 485 ALA A C 1
ATOM 3911 O O . ALA A 1 485 ? -24.320 5.705 28.046 1.00 96.75 485 ALA A O 1
ATOM 3912 N N . ARG A 1 486 ? -22.855 5.790 26.342 1.00 96.50 486 ARG A N 1
ATOM 3913 C CA . ARG A 1 486 ? -23.662 4.985 25.394 1.00 96.50 486 ARG A CA 1
ATOM 3914 C C . ARG A 1 486 ? -24.034 3.604 25.940 1.00 96.50 486 ARG A C 1
ATOM 3916 O O . ARG A 1 486 ? -25.068 3.056 25.576 1.00 96.50 486 ARG A O 1
ATOM 3923 N N . ARG A 1 487 ? -23.204 3.052 26.829 1.00 95.12 487 ARG A N 1
ATOM 3924 C CA . ARG A 1 487 ? -23.416 1.754 27.489 1.00 95.12 487 ARG A CA 1
ATOM 3925 C C . ARG A 1 487 ? -24.095 1.854 28.858 1.00 95.12 487 ARG A C 1
ATOM 3927 O O . ARG A 1 487 ? -24.233 0.835 29.527 1.00 95.12 487 ARG A O 1
ATOM 3934 N N . GLY A 1 488 ? -24.474 3.053 29.307 1.00 95.12 488 GLY A N 1
ATOM 3935 C CA . GLY A 1 488 ? -25.072 3.263 30.629 1.00 95.12 488 GLY A CA 1
ATOM 3936 C C . GLY A 1 488 ? -24.105 3.032 31.797 1.00 95.12 488 GLY A C 1
ATOM 3937 O O . GLY A 1 488 ? -24.540 2.744 32.909 1.00 95.12 488 GLY A O 1
ATOM 3938 N N . ILE A 1 489 ? -22.792 3.134 31.567 1.00 93.38 489 ILE A N 1
ATOM 3939 C CA . ILE A 1 489 ? -21.776 2.952 32.608 1.00 93.38 489 ILE A CA 1
ATOM 3940 C C . ILE A 1 489 ? -21.474 4.312 33.235 1.00 93.38 489 ILE A C 1
ATOM 3942 O O . ILE A 1 489 ? -20.803 5.150 32.631 1.00 93.38 489 ILE A O 1
ATOM 3946 N N . ALA A 1 490 ? -21.933 4.518 34.469 1.00 92.12 490 ALA A N 1
ATOM 3947 C CA . ALA A 1 490 ? -21.601 5.709 35.241 1.00 92.12 490 ALA A CA 1
ATOM 3948 C C . ALA A 1 490 ? -20.092 5.743 35.527 1.00 92.12 490 ALA A C 1
ATOM 3950 O O . ALA A 1 490 ? -19.550 4.828 36.149 1.00 92.12 490 ALA A O 1
ATOM 3951 N N . ALA A 1 491 ? -19.398 6.772 35.044 1.00 93.25 491 ALA A N 1
ATOM 3952 C CA . ALA A 1 491 ? -17.961 6.921 35.226 1.00 93.25 491 ALA A CA 1
ATOM 3953 C C . ALA A 1 491 ? -17.504 8.371 35.048 1.00 93.25 491 ALA A C 1
ATOM 3955 O O . ALA A 1 491 ? -18.118 9.152 34.324 1.00 93.25 491 ALA A O 1
ATOM 3956 N N . THR A 1 492 ? -16.366 8.698 35.654 1.00 94.19 492 THR A N 1
ATOM 3957 C CA . THR A 1 492 ? -15.590 9.905 35.348 1.00 94.19 492 THR A CA 1
ATOM 3958 C C . THR A 1 492 ? -14.366 9.520 34.525 1.00 94.19 492 THR A C 1
ATOM 3960 O O . THR A 1 492 ? -13.727 8.504 34.800 1.00 94.19 492 THR A O 1
ATOM 3963 N N . VAL A 1 493 ? -14.033 10.310 33.504 1.00 96.94 493 VAL A N 1
ATOM 3964 C CA . VAL A 1 493 ? -12.881 10.053 32.628 1.00 96.94 493 VAL A CA 1
ATOM 3965 C C . VAL A 1 493 ? -11.955 11.252 32.656 1.00 96.94 493 VAL A C 1
ATOM 3967 O O . VAL A 1 493 ? -12.365 12.361 32.308 1.00 96.94 493 VAL A O 1
ATOM 3970 N N . ASN A 1 494 ? -10.708 11.002 33.044 1.00 94.81 494 ASN A N 1
ATOM 3971 C CA . ASN A 1 494 ? -9.661 12.012 33.138 1.00 94.81 494 ASN A CA 1
ATOM 3972 C C . ASN A 1 494 ? -8.502 11.658 32.203 1.00 94.81 494 ASN A C 1
ATOM 3974 O O . ASN A 1 494 ? -8.175 10.477 32.058 1.00 94.81 494 ASN A O 1
ATOM 3978 N N . CYS A 1 495 ? -7.860 12.672 31.622 1.00 93.06 495 CYS A N 1
ATOM 3979 C CA . CYS A 1 495 ? -6.539 12.499 31.019 1.00 93.06 495 CYS A CA 1
ATOM 3980 C C . CYS A 1 495 ? -5.521 12.109 32.098 1.00 93.06 495 CYS A C 1
ATOM 3982 O O . CYS A 1 495 ? -5.702 12.415 33.283 1.00 93.06 495 CYS A O 1
ATOM 3984 N N . THR A 1 496 ? -4.456 11.427 31.691 1.00 91.25 496 THR A N 1
ATOM 3985 C CA . THR A 1 496 ? -3.318 11.128 32.568 1.00 91.25 496 THR A CA 1
ATOM 3986 C C . THR A 1 496 ? -2.126 12.035 32.255 1.00 91.25 496 THR A C 1
ATOM 3988 O O . THR A 1 496 ? -2.200 12.901 31.388 1.00 91.25 496 THR A O 1
ATOM 3991 N N . GLU A 1 497 ? -1.022 11.847 32.979 1.00 89.00 497 GLU A N 1
ATOM 3992 C CA . GLU A 1 497 ? 0.252 12.517 32.686 1.00 89.00 497 GLU A CA 1
ATOM 3993 C C . GLU A 1 497 ? 0.860 12.043 31.355 1.00 89.00 497 GLU A C 1
ATOM 3995 O O . GLU A 1 497 ? 1.600 12.785 30.712 1.00 89.00 497 GLU A O 1
ATOM 4000 N N . LEU A 1 498 ? 0.513 10.826 30.919 1.00 88.50 498 LEU A N 1
ATOM 4001 C CA . LEU A 1 498 ? 0.872 10.305 29.607 1.00 88.50 498 LEU A CA 1
ATOM 4002 C C . LEU A 1 498 ? -0.179 10.744 28.584 1.00 88.50 498 LEU A C 1
ATOM 4004 O O . LEU A 1 498 ? -1.379 10.505 28.758 1.00 88.50 498 LEU A O 1
ATOM 4008 N N . LYS A 1 499 ? 0.277 11.384 27.505 1.00 87.31 499 LYS A N 1
ATOM 4009 C CA . LYS A 1 499 ? -0.596 11.832 26.416 1.00 87.31 499 LYS A CA 1
ATOM 4010 C C . LYS A 1 499 ? -1.271 10.657 25.729 1.00 87.31 499 LYS A C 1
ATOM 4012 O O . LYS A 1 499 ? -0.626 9.642 25.491 1.00 87.31 499 LYS A O 1
ATOM 4017 N N . TYR A 1 500 ? -2.556 10.817 25.411 1.00 89.81 500 TYR A N 1
ATOM 4018 C CA . TYR A 1 500 ? -3.387 9.777 24.799 1.00 89.81 500 TYR A CA 1
ATOM 4019 C C . TYR A 1 500 ? -3.625 8.556 25.699 1.00 89.81 500 TYR A C 1
ATOM 4021 O O . TYR A 1 500 ? -4.048 7.503 25.219 1.00 89.81 500 TYR A O 1
ATOM 4029 N N . PHE A 1 501 ? -3.375 8.699 27.005 1.00 94.38 501 PHE A N 1
ATOM 4030 C CA . PHE A 1 501 ? -3.773 7.736 28.023 1.00 94.38 501 PHE A CA 1
ATOM 4031 C C . PHE A 1 501 ? -4.843 8.337 28.933 1.00 94.38 501 PHE A C 1
ATOM 4033 O O . PHE A 1 501 ? -4.718 9.457 29.441 1.00 94.38 501 PHE A O 1
ATOM 4040 N N . TYR A 1 502 ? -5.879 7.546 29.187 1.00 95.69 502 TYR A N 1
ATOM 4041 C CA . TYR A 1 502 ? -7.085 7.937 29.900 1.00 95.69 502 TYR A CA 1
ATOM 4042 C C . TYR A 1 502 ? -7.313 7.050 31.116 1.00 95.69 502 TYR A C 1
ATOM 4044 O O . TYR A 1 502 ? -6.995 5.862 31.139 1.00 95.69 502 TYR A O 1
ATOM 4052 N N . ARG A 1 503 ? -7.915 7.635 32.149 1.00 95.31 503 ARG A N 1
ATOM 4053 C CA . ARG A 1 503 ? -8.340 6.917 33.348 1.00 95.31 503 ARG A CA 1
ATOM 4054 C C . ARG A 1 503 ? -9.848 7.026 33.501 1.00 95.31 503 ARG A C 1
ATOM 4056 O O . ARG A 1 503 ? -10.353 8.042 33.981 1.00 95.31 503 ARG A O 1
ATOM 4063 N N . ALA A 1 504 ? -10.547 5.952 33.145 1.00 93.81 504 ALA A N 1
ATOM 4064 C CA . ALA A 1 504 ? -11.968 5.779 33.417 1.00 93.81 504 ALA A CA 1
ATOM 4065 C C . ALA A 1 504 ? -12.184 5.243 34.844 1.00 93.81 504 ALA A C 1
ATOM 4067 O O . ALA A 1 504 ? -11.859 4.098 35.154 1.00 93.81 504 ALA A O 1
ATOM 4068 N N . ARG A 1 505 ? -12.748 6.069 35.728 1.00 90.50 505 ARG A N 1
ATOM 4069 C CA . ARG A 1 505 ? -13.165 5.679 37.080 1.00 90.50 505 ARG A CA 1
ATOM 4070 C C . ARG A 1 505 ? -14.667 5.455 37.103 1.00 90.50 505 ARG A C 1
ATOM 4072 O O . ARG A 1 505 ? -15.433 6.417 37.095 1.00 90.50 505 ARG A O 1
ATOM 4079 N N . ARG A 1 506 ? -15.071 4.186 37.118 1.00 88.75 506 ARG A N 1
ATOM 4080 C CA . ARG A 1 506 ? -16.479 3.782 37.195 1.00 88.75 506 ARG A CA 1
ATOM 4081 C C . ARG A 1 506 ? -17.043 4.087 38.576 1.00 88.75 506 ARG A C 1
ATOM 4083 O O . ARG A 1 506 ? -16.403 3.802 39.585 1.00 88.75 506 ARG A O 1
ATOM 4090 N N . SER A 1 507 ? -18.238 4.650 38.599 1.00 84.12 507 SER A N 1
ATOM 4091 C CA . SER A 1 507 ? -19.026 4.817 39.808 1.00 84.12 507 SER A CA 1
ATOM 4092 C C . SER A 1 507 ? -19.644 3.474 40.165 1.00 84.12 507 SER A C 1
ATOM 4094 O O . SER A 1 507 ? -20.291 2.831 39.339 1.00 84.12 507 SER A O 1
ATOM 4096 N N . LEU A 1 508 ? -19.430 3.044 41.400 1.00 73.62 508 LEU A N 1
ATOM 4097 C CA . LEU A 1 508 ? -20.090 1.873 41.952 1.00 73.62 508 LEU A CA 1
ATOM 4098 C C . LEU A 1 508 ? -21.454 2.296 42.505 1.00 73.62 508 LEU A C 1
ATOM 4100 O O . LEU A 1 508 ? -21.576 3.373 43.091 1.00 73.62 508 LEU A O 1
ATOM 4104 N N . ALA A 1 509 ? -22.476 1.457 42.333 1.00 67.56 509 ALA A N 1
ATOM 4105 C CA . ALA A 1 509 ? -23.692 1.604 43.125 1.00 67.56 509 ALA A CA 1
ATOM 4106 C C . ALA A 1 509 ? -23.304 1.471 44.609 1.00 67.56 509 ALA A C 1
ATOM 4108 O O . ALA A 1 509 ? -22.513 0.592 44.960 1.00 67.56 509 ALA A O 1
ATOM 4109 N N . GLY A 1 510 ? -23.790 2.374 45.464 1.00 66.69 510 GLY A N 1
ATOM 4110 C CA . GLY A 1 510 ? -23.468 2.352 46.894 1.00 66.69 510 GLY A CA 1
ATOM 4111 C C . GLY A 1 510 ? -23.816 1.006 47.543 1.00 66.69 510 GLY A C 1
ATOM 4112 O O . GLY A 1 510 ? -24.735 0.320 47.100 1.00 66.69 510 GLY A O 1
ATOM 4113 N N . GLY A 1 511 ? -23.079 0.628 48.593 1.00 66.69 511 GLY A N 1
ATOM 4114 C CA . GLY A 1 511 ? -23.346 -0.592 49.368 1.00 66.69 511 GLY A CA 1
ATOM 4115 C C . GLY A 1 511 ? -22.631 -1.864 48.894 1.00 66.69 511 GLY A C 1
ATOM 4116 O O . GLY A 1 511 ? -22.974 -2.950 49.358 1.00 66.69 511 GLY A O 1
ATOM 4117 N N . LEU A 1 512 ? -21.638 -1.770 48.002 1.00 65.94 512 LEU A N 1
ATOM 4118 C CA . LEU A 1 512 ? -20.788 -2.920 47.678 1.00 65.94 512 LEU A CA 1
ATOM 4119 C C . LEU A 1 512 ? -19.786 -3.187 48.804 1.00 65.94 512 LEU A C 1
ATOM 4121 O O . LEU A 1 512 ? -18.906 -2.375 49.080 1.00 65.94 512 LEU A O 1
ATOM 4125 N N . SER A 1 513 ? -19.916 -4.356 49.422 1.00 69.00 513 SER A N 1
ATOM 4126 C CA . SER A 1 513 ? -19.007 -4.866 50.437 1.00 69.00 513 SER A CA 1
ATOM 4127 C C . SER A 1 513 ? -17.813 -5.561 49.783 1.00 69.00 513 SER A C 1
ATOM 4129 O O . SER A 1 513 ? -17.952 -6.622 49.178 1.00 69.00 513 SER A O 1
ATOM 4131 N N . VAL A 1 514 ? -16.618 -4.978 49.899 1.00 73.69 514 VAL A N 1
ATOM 4132 C CA . VAL A 1 514 ? -15.398 -5.615 49.381 1.00 73.69 514 VAL A CA 1
ATOM 4133 C C . VAL A 1 514 ? -14.624 -6.272 50.518 1.00 73.69 514 VAL A C 1
ATOM 4135 O O . VAL A 1 514 ? -14.292 -5.618 51.509 1.00 73.69 514 VAL A O 1
ATOM 4138 N N . THR A 1 515 ? -14.315 -7.560 50.353 1.00 79.44 515 THR A N 1
ATOM 4139 C CA . THR A 1 515 ? -13.323 -8.256 51.175 1.00 79.44 515 THR A CA 1
ATOM 4140 C C . THR A 1 515 ? -11.982 -8.237 50.463 1.00 79.44 515 THR A C 1
ATOM 4142 O O . THR A 1 515 ? -11.853 -8.778 49.366 1.00 79.44 515 THR A O 1
ATOM 4145 N N . VAL A 1 516 ? -10.974 -7.630 51.082 1.00 78.00 516 VAL A N 1
ATOM 4146 C CA . VAL A 1 516 ? -9.616 -7.604 50.535 1.00 78.00 516 VAL A CA 1
ATOM 4147 C C . VAL A 1 516 ? -8.775 -8.649 51.270 1.00 78.00 516 VAL A C 1
ATOM 4149 O O . VAL A 1 516 ? -8.727 -8.672 52.500 1.00 78.00 516 VAL A O 1
ATOM 4152 N N . LEU A 1 517 ? -8.139 -9.538 50.506 1.00 80.69 517 LEU A N 1
ATOM 4153 C CA . LEU A 1 517 ? -7.212 -10.544 51.020 1.00 80.69 517 LEU A CA 1
ATOM 4154 C C . LEU A 1 517 ? -5.786 -10.042 50.802 1.00 80.69 517 LEU A C 1
ATOM 4156 O O . LEU A 1 517 ? -5.397 -9.745 49.672 1.00 80.69 517 LEU A O 1
ATOM 4160 N N . VAL A 1 518 ? -5.013 -9.934 51.876 1.00 78.88 518 VAL A N 1
ATOM 4161 C CA . VAL A 1 518 ? -3.651 -9.398 51.850 1.00 78.88 518 VAL A CA 1
ATOM 4162 C C . VAL A 1 518 ? -2.704 -10.451 52.386 1.00 78.88 518 VAL A C 1
ATOM 4164 O O . VAL A 1 518 ? -2.863 -10.915 53.509 1.00 78.88 518 VAL A O 1
ATOM 4167 N N . HIS A 1 519 ? -1.691 -10.795 51.600 1.00 80.81 519 HIS A N 1
ATOM 4168 C CA . HIS A 1 519 ? -0.549 -11.548 52.095 1.00 80.81 519 HIS A CA 1
ATOM 4169 C C . HIS A 1 519 ? 0.586 -10.570 52.403 1.00 80.81 519 HIS A C 1
ATOM 4171 O O . HIS A 1 519 ? 1.162 -9.962 51.498 1.00 80.81 519 HIS A O 1
ATOM 4177 N N . TRP A 1 520 ? 0.856 -10.364 53.688 1.00 80.75 520 TRP A N 1
ATOM 4178 C CA . TRP A 1 520 ? 1.776 -9.356 54.185 1.00 80.75 520 TRP A CA 1
ATOM 4179 C C . TRP A 1 520 ? 3.148 -9.960 54.494 1.00 80.75 520 TRP A C 1
ATOM 4181 O O . TRP A 1 520 ? 3.271 -10.852 55.325 1.00 80.75 520 TRP A O 1
ATOM 4191 N N . ARG A 1 521 ? 4.184 -9.443 53.824 1.00 79.00 521 ARG A N 1
ATOM 4192 C CA . ARG A 1 521 ? 5.585 -9.902 53.939 1.00 79.00 521 ARG A CA 1
ATOM 4193 C C . ARG A 1 521 ? 6.571 -8.781 54.293 1.00 79.00 521 ARG A C 1
ATOM 4195 O O . ARG A 1 521 ? 7.758 -8.874 53.998 1.00 79.00 521 ARG A O 1
ATOM 4202 N N . ARG A 1 522 ? 6.072 -7.664 54.825 1.00 77.38 522 ARG A N 1
ATOM 4203 C CA . ARG A 1 522 ? 6.876 -6.493 55.222 1.00 77.38 522 ARG A CA 1
ATOM 4204 C C . ARG A 1 522 ? 6.896 -6.373 56.750 1.00 77.38 522 ARG A C 1
ATOM 4206 O O . ARG A 1 522 ? 6.025 -6.961 57.389 1.00 77.38 522 ARG A O 1
ATOM 4213 N N . PRO A 1 523 ? 7.827 -5.609 57.350 1.00 80.44 523 PRO A N 1
ATOM 4214 C CA . PRO A 1 523 ? 7.820 -5.368 58.792 1.00 80.44 523 PRO A CA 1
ATOM 4215 C C . PRO A 1 523 ? 6.447 -4.903 59.291 1.00 80.44 523 PRO A C 1
ATOM 4217 O O . PRO A 1 523 ? 5.783 -4.093 58.641 1.00 80.44 523 PRO A O 1
ATOM 4220 N N . ILE A 1 524 ? 6.015 -5.394 60.456 1.00 73.38 524 ILE A N 1
ATOM 4221 C CA . ILE A 1 524 ? 4.671 -5.114 60.990 1.00 73.38 524 ILE A CA 1
ATOM 4222 C C . ILE A 1 524 ? 4.415 -3.611 61.212 1.00 73.38 524 ILE A C 1
ATOM 4224 O O . ILE A 1 524 ? 3.288 -3.144 61.068 1.00 73.38 524 ILE A O 1
ATOM 4228 N N . GLY A 1 525 ? 5.470 -2.827 61.473 1.00 76.50 525 GLY A N 1
ATOM 4229 C CA . GLY A 1 525 ? 5.394 -1.367 61.604 1.00 76.50 525 GLY A CA 1
ATOM 4230 C C . GLY A 1 525 ? 4.909 -0.643 60.339 1.00 76.50 525 GLY A C 1
ATOM 4231 O O . GLY A 1 525 ? 4.301 0.421 60.446 1.00 76.50 525 GLY A O 1
ATOM 4232 N N . ASP A 1 526 ? 5.089 -1.242 59.156 1.00 81.88 526 ASP A N 1
ATOM 4233 C CA . ASP A 1 526 ? 4.650 -0.677 57.872 1.00 81.88 526 ASP A CA 1
ATOM 4234 C C . ASP A 1 526 ? 3.174 -0.974 57.561 1.00 81.88 526 ASP A C 1
ATOM 4236 O O . ASP A 1 526 ? 2.602 -0.390 56.632 1.00 81.88 526 ASP A O 1
ATOM 4240 N N . LEU A 1 527 ? 2.542 -1.875 58.326 1.00 78.00 527 LEU A N 1
ATOM 4241 C CA . LEU A 1 527 ? 1.183 -2.338 58.060 1.00 78.00 527 LEU A CA 1
ATOM 4242 C C . LEU A 1 527 ? 0.173 -1.199 58.217 1.00 78.00 527 LEU A C 1
ATOM 4244 O O . LEU A 1 527 ? -0.596 -0.928 57.299 1.00 78.00 527 LEU A O 1
ATOM 4248 N N . ASN A 1 528 ? 0.209 -0.471 59.334 1.00 79.25 528 ASN A N 1
ATOM 4249 C CA . ASN A 1 528 ? -0.750 0.605 59.610 1.00 79.25 528 ASN A CA 1
ATOM 4250 C C . ASN A 1 528 ? -0.692 1.764 58.588 1.00 79.25 528 ASN A C 1
ATOM 4252 O O . ASN A 1 528 ? -1.750 2.151 58.082 1.00 79.25 528 ASN A O 1
ATOM 4256 N N . PRO A 1 529 ? 0.488 2.300 58.208 1.00 84.44 529 PRO A N 1
ATOM 4257 C CA . PRO A 1 529 ? 0.587 3.294 57.136 1.00 84.44 529 PRO A CA 1
ATOM 4258 C C . PRO A 1 529 ? 0.053 2.796 55.787 1.00 84.44 529 PRO A C 1
ATOM 4260 O O . PRO A 1 529 ? -0.593 3.549 55.052 1.00 84.44 529 PRO A O 1
ATOM 4263 N N . TRP A 1 530 ? 0.302 1.527 55.451 1.00 85.50 530 TRP A N 1
ATOM 4264 C CA . TRP A 1 530 ? -0.210 0.923 54.223 1.00 85.50 530 TRP A CA 1
ATOM 4265 C C . TRP A 1 530 ? -1.733 0.754 54.256 1.00 85.50 530 TRP A C 1
ATOM 4267 O O . TRP A 1 530 ? -2.400 1.112 53.285 1.00 85.50 530 TRP A O 1
ATOM 4277 N N . LEU A 1 531 ? -2.292 0.297 55.381 1.00 81.69 531 LEU A N 1
ATOM 4278 C CA . LEU A 1 531 ? -3.735 0.167 55.601 1.00 81.69 531 LEU A CA 1
ATOM 4279 C C . LEU A 1 531 ? -4.461 1.502 55.458 1.00 81.69 531 LEU A C 1
ATOM 4281 O O . LEU A 1 531 ? -5.460 1.588 54.743 1.00 81.69 531 LEU A O 1
ATOM 4285 N N . ALA A 1 532 ? -3.936 2.553 56.091 1.00 82.94 532 ALA A N 1
ATOM 4286 C CA . ALA A 1 532 ? -4.492 3.897 55.987 1.00 82.94 532 ALA A CA 1
ATOM 4287 C C . ALA A 1 532 ? -4.512 4.380 54.528 1.00 82.94 532 ALA A C 1
ATOM 4289 O O . ALA A 1 532 ? -5.505 4.949 54.074 1.00 82.94 532 ALA A O 1
ATOM 4290 N N . ARG A 1 533 ? -3.450 4.091 53.763 1.00 86.06 533 ARG A N 1
ATOM 4291 C CA . ARG A 1 533 ? -3.388 4.408 52.331 1.00 86.06 533 ARG A CA 1
ATOM 4292 C C . ARG A 1 533 ? -4.388 3.589 51.518 1.00 86.06 533 ARG A C 1
ATOM 4294 O O . ARG A 1 533 ? -5.064 4.168 50.675 1.00 86.06 533 ARG A O 1
ATOM 4301 N N . LEU A 1 534 ? -4.496 2.282 51.754 1.00 82.81 534 LEU A N 1
ATOM 4302 C CA . LEU A 1 534 ? -5.447 1.411 51.059 1.00 82.81 534 LEU A CA 1
ATOM 4303 C C . LEU A 1 534 ? -6.881 1.913 51.265 1.00 82.81 534 LEU A C 1
ATOM 4305 O O . LEU A 1 534 ? -7.575 2.187 50.293 1.00 82.81 534 LEU A O 1
ATOM 4309 N N . ILE A 1 535 ? -7.292 2.108 52.521 1.00 79.69 535 ILE A N 1
ATOM 4310 C CA . ILE A 1 535 ? -8.636 2.591 52.866 1.00 79.69 535 ILE A CA 1
ATOM 4311 C C . ILE A 1 535 ? -8.874 3.989 52.284 1.00 79.69 535 ILE A C 1
ATOM 4313 O O . ILE A 1 535 ? -9.920 4.236 51.692 1.00 79.69 535 ILE A O 1
ATOM 4317 N N . GLY A 1 536 ? -7.889 4.887 52.381 1.00 78.62 536 GLY A N 1
ATOM 4318 C CA . GLY A 1 536 ? -7.996 6.244 51.842 1.00 78.62 536 GLY A CA 1
ATOM 4319 C C . GLY A 1 536 ? -8.037 6.326 50.311 1.00 78.62 536 GLY A C 1
ATOM 4320 O O . GLY A 1 536 ? -8.463 7.345 49.774 1.00 78.62 536 GLY A O 1
ATOM 4321 N N . THR A 1 537 ? -7.608 5.280 49.594 1.00 76.44 537 THR A N 1
ATOM 4322 C CA . THR A 1 537 ? -7.534 5.271 48.119 1.00 76.44 537 THR A CA 1
ATOM 4323 C C . THR A 1 537 ? -8.509 4.307 47.444 1.00 76.44 537 THR A C 1
ATOM 4325 O O . THR A 1 537 ? -8.693 4.411 46.232 1.00 76.44 537 THR A O 1
ATOM 4328 N N . ALA A 1 538 ? -9.155 3.410 48.197 1.00 70.69 538 ALA A N 1
ATOM 4329 C CA . ALA A 1 538 ? -10.029 2.368 47.661 1.00 70.69 538 ALA A CA 1
ATOM 4330 C C . ALA A 1 538 ? -11.219 2.937 46.873 1.00 70.69 538 ALA A C 1
ATOM 4332 O O . ALA A 1 538 ? -11.569 2.411 45.822 1.00 70.69 538 ALA A O 1
ATOM 4333 N N . GLY A 1 539 ? -11.817 4.039 47.338 1.00 67.38 539 GLY A N 1
ATOM 4334 C CA . GLY A 1 539 ? -12.997 4.629 46.694 1.00 67.38 539 GLY A CA 1
ATOM 4335 C C . GLY A 1 539 ? -14.271 3.775 46.813 1.00 67.38 539 GLY A C 1
ATOM 4336 O O . GLY A 1 539 ? -15.229 4.020 46.086 1.00 67.38 539 GLY A O 1
ATOM 4337 N N . TYR A 1 540 ? -14.277 2.784 47.711 1.00 68.75 540 TYR A N 1
ATOM 4338 C CA . TYR A 1 540 ? -15.407 1.930 48.095 1.00 68.75 540 TYR A CA 1
ATOM 4339 C C . TYR A 1 540 ? -15.254 1.474 49.552 1.00 68.75 540 TYR A C 1
ATOM 4341 O O . TYR A 1 540 ? -14.159 1.543 50.119 1.00 68.75 540 TYR A O 1
ATOM 4349 N N . ASP A 1 541 ? -16.338 0.973 50.148 1.00 69.19 541 ASP A N 1
ATOM 4350 C CA . ASP A 1 541 ? -16.317 0.445 51.510 1.00 69.19 541 ASP A CA 1
ATOM 4351 C C . ASP A 1 541 ? -15.672 -0.948 51.558 1.00 69.19 541 ASP A C 1
ATOM 4353 O O . ASP A 1 541 ? -16.214 -1.954 51.090 1.00 69.19 541 ASP A O 1
ATOM 4357 N N . ILE A 1 542 ? -14.483 -1.014 52.160 1.00 71.81 542 ILE A N 1
ATOM 4358 C CA . ILE A 1 542 ? -13.842 -2.281 52.519 1.00 71.81 542 ILE A CA 1
ATOM 4359 C C . ILE A 1 542 ? -14.526 -2.795 53.787 1.00 71.81 542 ILE A C 1
ATOM 4361 O O . ILE A 1 542 ? -14.292 -2.288 54.886 1.00 71.81 542 ILE A O 1
ATOM 4365 N N . MET A 1 543 ? -15.385 -3.798 53.628 1.00 69.06 543 MET A N 1
ATOM 4366 C CA . MET A 1 543 ? -16.163 -4.382 54.725 1.00 69.06 543 MET A CA 1
ATOM 4367 C C . MET A 1 543 ? -15.344 -5.352 55.568 1.00 69.06 543 MET A C 1
ATOM 4369 O O . MET A 1 543 ? -15.542 -5.462 56.779 1.00 69.06 543 MET A O 1
ATOM 4373 N N . GLN A 1 544 ? -14.404 -6.050 54.938 1.00 69.25 544 GLN A N 1
ATOM 4374 C CA . GLN A 1 544 ? -13.525 -6.976 55.627 1.00 69.25 544 GLN A CA 1
ATOM 4375 C C . GLN A 1 544 ? -12.135 -6.929 55.004 1.00 69.25 544 GLN A C 1
ATOM 4377 O O . GLN A 1 544 ? -11.976 -6.931 53.786 1.00 69.25 544 GLN A O 1
ATOM 4382 N N . LEU A 1 545 ? -11.115 -6.918 55.851 1.00 72.31 545 LEU A N 1
ATOM 4383 C CA . LEU A 1 545 ? -9.739 -7.072 55.423 1.00 72.31 545 LEU A CA 1
ATOM 4384 C C . LEU A 1 545 ? -9.167 -8.304 56.120 1.00 72.31 545 LEU A C 1
ATOM 4386 O O . LEU A 1 545 ? -9.092 -8.359 57.348 1.00 72.31 545 LEU A O 1
ATOM 4390 N N . VAL A 1 546 ? -8.811 -9.318 55.339 1.00 73.19 546 VAL A N 1
ATOM 4391 C CA . VAL A 1 546 ? -8.174 -10.530 55.860 1.00 73.19 546 VAL A CA 1
ATOM 4392 C C . VAL A 1 546 ? -6.698 -10.438 55.528 1.00 73.19 546 VAL A C 1
ATOM 4394 O O . VAL A 1 546 ? -6.335 -10.382 54.353 1.00 73.19 546 VAL A O 1
ATOM 4397 N N . ILE A 1 547 ? -5.857 -10.392 56.557 1.00 70.31 547 ILE A N 1
ATOM 4398 C CA . ILE A 1 547 ? -4.414 -10.253 56.396 1.00 70.31 547 ILE A CA 1
ATOM 4399 C C . ILE A 1 547 ? -3.763 -11.535 56.903 1.00 70.31 547 ILE A C 1
ATOM 4401 O O . ILE A 1 547 ? -3.850 -11.858 58.085 1.00 70.31 547 ILE A O 1
ATOM 4405 N N . ALA A 1 548 ? -3.126 -12.267 55.996 1.00 70.38 548 ALA A N 1
ATOM 4406 C CA . ALA A 1 548 ? -2.191 -13.324 56.347 1.00 70.38 548 ALA A CA 1
ATOM 4407 C C . ALA A 1 548 ? -0.812 -12.680 56.514 1.00 70.38 548 ALA A C 1
ATOM 4409 O O . ALA A 1 548 ? -0.318 -12.055 55.573 1.00 70.38 548 ALA A O 1
ATOM 4410 N N . VAL A 1 549 ? -0.223 -12.786 57.702 1.00 63.62 549 VAL A N 1
ATOM 4411 C CA . VAL A 1 549 ? 1.112 -12.256 58.006 1.00 63.62 549 VAL A CA 1
ATOM 4412 C C . VAL A 1 549 ? 2.053 -13.448 58.147 1.00 63.62 549 VAL A C 1
ATOM 4414 O O . VAL A 1 549 ? 1.768 -14.354 58.924 1.00 63.62 549 VAL A O 1
ATOM 4417 N N . ASP A 1 550 ? 3.153 -13.463 57.391 1.00 58.88 550 ASP A N 1
ATOM 4418 C CA . ASP A 1 550 ? 4.246 -14.410 57.644 1.00 58.88 550 ASP A CA 1
ATOM 4419 C C . ASP A 1 550 ? 5.024 -13.908 58.872 1.00 58.88 550 ASP A C 1
ATOM 4421 O O . ASP A 1 550 ? 5.951 -13.105 58.742 1.00 58.88 550 ASP A O 1
ATOM 4425 N N . ASP A 1 551 ? 4.645 -14.356 60.070 1.00 53.06 551 ASP A N 1
ATOM 4426 C CA . ASP A 1 551 ? 5.508 -14.220 61.243 1.00 53.06 551 ASP A CA 1
ATOM 4427 C C . ASP A 1 551 ? 6.549 -15.341 61.206 1.00 53.06 551 ASP A C 1
ATOM 4429 O O . ASP A 1 551 ? 6.292 -16.504 61.529 1.00 53.06 551 ASP A O 1
ATOM 4433 N N . ALA A 1 552 ? 7.772 -14.983 60.821 1.00 47.69 552 ALA A N 1
ATOM 4434 C CA . ALA A 1 552 ? 8.920 -15.742 61.268 1.00 47.69 552 ALA A CA 1
ATOM 4435 C C . ALA A 1 552 ? 9.042 -15.553 62.794 1.00 47.69 552 ALA A C 1
ATOM 4437 O O . ALA A 1 552 ? 9.526 -14.522 63.250 1.00 47.69 552 ALA A O 1
ATOM 4438 N N . VAL A 1 553 ? 8.672 -16.613 63.524 1.00 45.97 553 VAL A N 1
ATOM 4439 C CA . VAL A 1 553 ? 9.027 -16.941 64.920 1.00 45.97 553 VAL A CA 1
ATOM 4440 C C . VAL A 1 553 ? 8.120 -16.330 66.017 1.00 45.97 553 VAL A C 1
ATOM 4442 O O . VAL A 1 553 ? 8.192 -15.148 66.329 1.00 45.97 553 VAL A O 1
ATOM 4445 N N . ASP A 1 554 ? 7.332 -17.214 66.651 1.00 46.72 554 ASP A N 1
ATOM 4446 C CA . ASP A 1 554 ? 6.699 -17.110 67.986 1.00 46.72 554 ASP A CA 1
ATOM 4447 C C . ASP A 1 554 ? 5.428 -16.253 68.203 1.00 46.72 554 ASP A C 1
ATOM 4449 O O . ASP A 1 554 ? 5.328 -15.510 69.181 1.00 46.72 554 ASP A O 1
ATOM 4453 N N . SER A 1 555 ? 4.374 -16.451 67.400 1.00 42.50 555 SER A N 1
ATOM 4454 C CA . SER A 1 555 ? 3.004 -16.040 67.777 1.00 42.50 555 SER A CA 1
ATOM 4455 C C . SER A 1 555 ? 1.964 -17.124 67.424 1.00 42.50 555 SER A C 1
ATOM 4457 O O . SER A 1 555 ? 2.081 -17.728 66.357 1.00 42.50 555 SER A O 1
ATOM 4459 N N . PRO A 1 556 ? 0.959 -17.431 68.278 1.00 41.72 556 PRO A N 1
ATOM 4460 C CA . PRO A 1 556 ? 0.128 -18.632 68.131 1.00 41.72 556 PRO A CA 1
ATOM 4461 C C . PRO A 1 556 ? -1.003 -18.528 67.096 1.00 41.72 556 PRO A C 1
ATOM 4463 O O . PRO A 1 556 ? -1.717 -19.511 66.913 1.00 41.72 556 PRO A O 1
ATOM 4466 N N . ASP A 1 557 ? -1.192 -17.384 66.430 1.00 46.66 557 ASP A N 1
ATOM 4467 C CA . ASP A 1 557 ? -2.306 -17.177 65.494 1.00 46.66 557 ASP A CA 1
ATOM 4468 C C . ASP A 1 557 ? -1.822 -16.547 64.167 1.00 46.66 557 ASP A C 1
ATOM 4470 O O . ASP A 1 557 ? -1.599 -15.337 64.103 1.00 46.66 557 ASP A O 1
ATOM 4474 N N . PRO A 1 558 ? -1.662 -17.329 63.079 1.00 44.97 558 PRO A N 1
ATOM 4475 C CA . PRO A 1 558 ? -1.090 -16.857 61.809 1.00 44.97 558 PRO A CA 1
ATOM 4476 C C . PRO A 1 558 ? -2.067 -16.034 60.943 1.00 44.97 558 PRO A C 1
ATOM 4478 O O . PRO A 1 558 ? -1.739 -15.639 59.822 1.00 44.97 558 PRO A O 1
ATOM 4481 N N . VAL A 1 559 ? -3.293 -15.789 61.422 1.00 45.84 559 VAL A N 1
ATOM 4482 C CA . VAL A 1 559 ? -4.342 -15.085 60.670 1.00 45.84 559 VAL A CA 1
ATOM 4483 C C . VAL A 1 559 ? -5.007 -14.030 61.548 1.00 45.84 559 VAL A C 1
ATOM 4485 O O . VAL A 1 559 ? -5.910 -14.321 62.330 1.00 45.84 559 VAL A O 1
ATOM 4488 N N . ALA A 1 560 ? -4.633 -12.765 61.357 1.00 47.88 560 ALA A N 1
ATOM 4489 C CA . ALA A 1 560 ? -5.359 -11.644 61.939 1.00 47.88 560 ALA A CA 1
ATOM 4490 C C . ALA A 1 560 ? -6.499 -11.226 60.993 1.00 47.88 560 ALA A C 1
ATOM 4492 O O . ALA A 1 560 ? -6.285 -10.621 59.939 1.00 47.88 560 ALA A O 1
ATOM 4493 N N . THR A 1 561 ? -7.746 -11.536 61.357 1.00 43.25 561 THR A N 1
ATOM 4494 C CA . THR A 1 561 ? -8.910 -10.977 60.652 1.00 43.25 561 THR A CA 1
ATOM 4495 C C . THR A 1 561 ? -9.225 -9.599 61.225 1.00 43.25 561 THR A C 1
ATOM 4497 O O . THR A 1 561 ? -9.782 -9.493 62.316 1.00 43.25 561 THR A O 1
ATOM 4500 N N . VAL A 1 562 ? -8.930 -8.533 60.480 1.00 50.66 562 VAL A N 1
ATOM 4501 C CA . VAL A 1 562 ? -9.330 -7.174 60.863 1.00 50.66 562 VAL A CA 1
ATOM 4502 C C . VAL A 1 562 ? -10.719 -6.910 60.281 1.00 50.66 562 VAL A C 1
ATOM 4504 O O . VAL A 1 562 ? -10.883 -6.552 59.113 1.00 50.66 562 VAL A O 1
ATOM 4507 N N . ARG A 1 563 ? -11.759 -7.125 61.092 1.00 42.03 563 ARG A N 1
ATOM 4508 C CA . ARG A 1 563 ? -13.112 -6.650 60.770 1.00 42.03 563 ARG A CA 1
ATOM 4509 C C . ARG A 1 563 ? -13.227 -5.197 61.200 1.00 42.03 563 ARG A C 1
ATOM 4511 O O . ARG A 1 563 ? -12.951 -4.872 62.352 1.00 42.03 563 ARG A O 1
ATOM 4518 N N . ARG A 1 564 ? -13.673 -4.323 60.297 1.00 40.94 564 ARG A N 1
ATOM 4519 C CA . ARG A 1 564 ? -14.103 -2.984 60.695 1.00 40.94 564 ARG A CA 1
ATOM 4520 C C . ARG A 1 564 ? -15.370 -3.166 61.540 1.00 40.94 564 ARG A C 1
ATOM 4522 O O . ARG A 1 564 ? -16.382 -3.639 61.029 1.00 40.94 564 ARG A O 1
ATOM 4529 N N . ALA A 1 565 ? -15.301 -2.867 62.839 1.00 36.53 565 ALA A N 1
ATOM 4530 C CA . ALA A 1 565 ? -16.509 -2.667 63.634 1.00 36.53 565 ALA A CA 1
ATOM 4531 C C . ALA A 1 565 ? -17.296 -1.518 62.984 1.00 36.53 565 ALA A C 1
ATOM 4533 O O . ALA A 1 565 ? -16.685 -0.545 62.539 1.00 36.53 565 ALA A O 1
ATOM 4534 N N . GLY A 1 566 ? -18.606 -1.713 62.829 1.00 31.77 566 GLY A N 1
ATOM 4535 C CA . GLY A 1 566 ? -19.460 -0.987 61.890 1.00 31.77 566 GLY A CA 1
ATOM 4536 C C . GLY A 1 566 ? -19.307 0.534 61.893 1.00 31.77 566 GLY A C 1
ATOM 4537 O O . GLY A 1 566 ? -18.999 1.156 62.910 1.00 31.77 566 GLY A O 1
ATOM 4538 N N . ALA A 1 567 ? -19.565 1.117 60.722 1.00 33.06 567 ALA A N 1
ATOM 4539 C CA . ALA A 1 567 ? -19.999 2.500 60.639 1.00 33.06 567 ALA A CA 1
ATOM 4540 C C . ALA A 1 567 ? -21.215 2.695 61.561 1.00 33.06 567 ALA A C 1
ATOM 4542 O O . ALA A 1 567 ? -22.057 1.797 61.666 1.00 33.06 567 ALA A O 1
ATOM 4543 N N . GLY A 1 568 ? -21.273 3.846 62.233 1.00 30.36 568 GLY A N 1
ATOM 4544 C CA . GLY A 1 568 ? -22.559 4.370 62.686 1.00 30.36 568 GLY A CA 1
ATOM 4545 C C . GLY A 1 568 ? -23.509 4.553 61.511 1.00 30.36 568 GLY A C 1
ATOM 4546 O O . GLY A 1 568 ? -23.002 4.784 60.386 1.00 30.36 568 GLY A O 1
#

Sequence (568 aa):
MNHYLTIGDAYFRTPGPLFDRNYYLHQVPDLDETLDNPLVHYLSSGRYMGLRPNLLVDPDYYSLTHPEVASSKLDPISHFFKKSRKNKYNRSPSPYFDPQFYCRKYPDAARYSDDPIGAYTHFLRVGISDKRQPSVFFDPAWYLDKTPILHAQGLDPINHYFMFGIHEKKSPCPLFDPIFYLETYKMREGEDPFAHYLRNEQAEDRRPCSWFDPFFYRQKYLAAGPEQVSPLKHYLQQGLRDKLYPNRNVAELGEKPLISVVVPVYNVSPAQLNNCIRSVLYQSYPHWELCLADDCSTHAEIRPLLEQWRESDSRIKVIFLPENGGISAATNAAAAVAGGSYLAFLDNDDELGPDALFSFARAIGSQGADLLYSDEDLIGADGTRFSVFRKPGFNRELLLCHNYITHCVVAKKSLYEKVGGCASELNGAQDLDLFLKLSEQAGRIIHIPEILYHWRASETSTSINHSQKGYADEAGRKSVASSLARRGIAATVNCTELKYFYRARRSLAGGLSVTVLVHWRRPIGDLNPWLARLIGTAGYDIMQLVIAVDDAVDSPDPVATVRRAGAG

Nearest PDB structures (foldseek):
  5nqa-assembly1_A  TM=7.632E-01  e=1.544E-10  Homo sapiens
  6s24-assembly1_A  TM=7.438E-01  e=1.097E-10  Taeniopygia guttata
  6s22-assembly1_A  TM=7.125E-01  e=7.793E-11  Taeniopygia guttata
  5nqa-assembly2_B  TM=7.082E-01  e=1.831E-10  Homo sapiens
  2d7i-assembly1_A  TM=6.871E-01  e=1.097E-10  Homo sapiens

Radius of gyration: 31.92 Å; Cα contacts (8 Å, |Δi|>4): 961; chains: 1; bounding box: 73×46×109 Å

Secondary structure (DSSP, 8-state):
-HHIIIIIGGGT--SBTTB-HHHHHHH-TT--TTT--HHHHHHHTGGGTT--SSTT--HHHHHHH-THHHHTTS-HHHHHHHHHTT--S---SBTTB-HHHHHHH-GGGGGGTT-HHHHHHHIIIIITTTT---BTTB-HHHHHHT-HHHHHHT--HHHHIIIIITTTT--SSTT--HHHHHHHS---TT--HHHHHHHHHHHH---SSSS--HHHHIIIIITTSPTT--HHHHIIIIITTTT--SSHHHHT-S--PPEEEEEEE-S--HHHHHHHHHHHHT-S---EEEEEEE-----TTHHHHHHHHHHH-TTEEEEE-SS--HHHHHHHHHHHT--SSEEEE--TT-EE-TTHHHHHHHHHHHH--SEEEEEEEEE-TT--EEEEE-PPSP-HHHHHHB----S-EEEEHHHHHHTTS--GGGTTSHHHHHHHHHHHH-S-EEEEEEEEEEEE--TT-TTT-TTS-HHHHHHHHHHHHHHHHHTT--EEEEE-SSTTBEEEEEPPPTT--EEEEEEE-S-GGGHHHHHHHHHHHHSS-EEEEEEEE---S--S-SEEEEE-PPP-

Mean predicted aligned error: 9.32 Å

pLDDT: mean 86.81, std 13.85, range [30.36, 98.94]

Foldseek 3Di:
DVCCVPPVLVVCHDPDLQARQVLQCLVVVPDPSVPDRSVVCCVPPVLVVQGGRDLQAGQLLQCLVCVCCVVPPDRSSRCCVVDLVPFQDWRRRAQQATLCVQLVVDVVSVVCSSRSVSSSVCCVVPVQLVQHRRHLQARSLLQCLLVVVCVVVVHRSSVCCLNPVQVVQHGRHDQARSVQQPVPDDDDPSDRSVRVCLSCCPVPVDGRDDQAGQVQQCVPPVVPDDPPDRSVRCCSVPVLQVQHARDDLLVPQPFQFQEEEFEEDEQDDLSLLVQALVLVSLANRNRYAYQYEDQQYPPPVVVVSLVVVVVVHVSYHYHYDPHRLAPQVRRVNSLVPDPTQKYKYDYSRKHWDNHLSVLVRNCCRPPVWAKEAEWAFEAESSRDTDGTLQADPDDPVVLLFFVSGQDGMMGGSVLCVVLPGFDSQLRLCRVSLSCLSSVVPIPHYYYDRDHGIYHYDDPPDCVNCVVPDPSNQVSLQVSSVVSCVVVVFAWHKDRDPDRRGIDTGTDDDADDADEAEEEDEDPPVVVVVVVVVCCVPVNHDHQWYKYQYPDPDDDDDRTDTDGDPDDD